Protein 4JPN (pdb70)

Solvent-accessible surface area: 40495 Å² total; per-residue (Å²): 198,72,76,41,22,89,32,92,69,69,13,12,116,38,76,16,40,12,93,68,57,39,12,76,50,70,14,103,4,48,80,72,25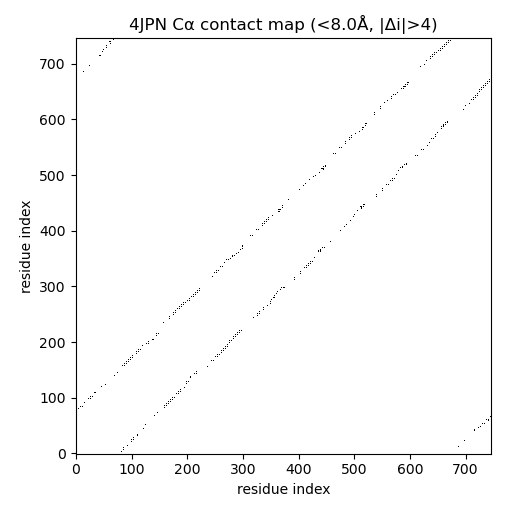,4,32,59,94,25,66,15,39,47,69,17,4,103,28,78,10,105,9,79,52,74,21,13,68,77,79,30,110,12,3,77,5,92,28,41,28,36,123,134,100,27,159,197,69,63,52,26,84,36,86,65,65,25,9,103,39,78,15,55,16,92,56,82,43,18,80,53,44,14,83,9,66,75,64,28,5,33,53,93,23,64,15,38,46,67,16,6,104,29,70,10,106,10,77,52,74,23,14,43,79,77,26,133,12,3,78,9,88,9,51,24,34,107,74,105,68,140,75,50,30,98,40,87,66,69,22,13,120,35,73,18,52,10,84,53,71,42,7,79,46,76,10,107,4,66,79,67,27,6,34,64,92,23,63,16,39,46,69,19,5,101,30,71,10,105,9,72,52,73,20,14,65,78,73,32,129,9,4,78,3,89,11,50,22,36,90,87,89,6,88,138,62,153,126,83,46,29,89,39,83,73,67,12,16,123,44,75,13,53,10,76,84,76,24,6,85,49,51,7,84,4,78,78,84,24,5,32,65,92,22,64,15,39,47,70,17,6,100,28,70,10,109,10,77,53,73,20,15,68,80,74,31,130,8,3,79,8,92,20,34,29,36,97,30,87,19,139,114,105,131,75,40,22,102,30,91,67,73,17,7,114,43,68,16,46,12,76,80,75,26,4,65,91,58,5,63,4,78,74,85,26,5,33,62,92,22,63,13,39,46,69,18,6,98,28,70,10,105,9,78,52,74,23,12,47,70,75,28,140,13,3,77,6,89,32,52,36,37,103,82,126,23,136,118,169,133,84,39,22,96,38,86,66,63,28,12,121,46,75,19,43,15,90,60,85,24,13,71,39,64,10,78,5,77,68,87,25,5,33,62,95,24,64,15,39,44,68,16,5,100,29,72,10,102,9,80,52,72,25,14,56,70,73,32,140,16,3,80,4,90,20,44,38,36,125,46,137,185,72,61,47,30,100,38,83,80,70,10,12,115,38,72,15,60,11,87,51,72,43,18,71,38,88,11,90,4,68,56,87,28,5,34,58,95,22,65,15,38,45,68,17,6,98,31,70,10,108,9,79,53,72,24,14,63,72,78,26,143,9,3,77,5,82,35,46,22,32,123,141,102,32,159,133,79,37,26,97,32,86,62,67,10,6,110,42,68,13,62,10,82,64,71,36,5,84,44,75,8,86,5,52,79,69,28,5,33,57,94,23,65,15,40,45,69,17,7,102,29,67,7,105,10,70,52,74,23,14,54,70,76,29,142,8,4,80,7,83,14,51,27,34,102,61,121,24,164,140,79,45,19,102,36,73,42,67,30,11,96,41,69,15,73,12,81,52,69,25,4,86,57,46,10,87,5,76,68,67,24,4,33,63,92,23,64,15,38,45,71,22,9,103,30,58,8,101,10,71,51,76,20,13,53,77,78,31,131,10,4,78,6,87,23,52,27,39,102,79,96,19,132,164,129,82,38,28,99,33,76,70,80,7,10,115,40,70,17,50,12,91,52,68,23,12,81,54,64,13,85,3,74,73,71,27,4,34,60,92,24,65,15,38,46,68,22,10,101,29,72,11,107,9,76,47,74,23,14,50,70,77,31,138,14,4,63,4,92,15,47,29,37,114,119,138

Organism: Enterobacteria phage phiX174 (Isolate Sanger) (NCBI:txid1217068)

InterPro domains:
  IPR006777 Minor spike protein [PF04687] (18-327)
  IPR006777 Minor spike protein [PIRSF004160] (1-328)

Radius of gyration: 36.08 Å; Cα contacts (8 Å, |Δi|>4): 624; chains: 10; bounding box: 52×105×106 Å

B-factor: mean 37.09, std 16.99, range [12.93, 108.66]

Foldseek 3Di:
DDPVVVVVVVVVVVVVVVVVVVVVVVVVVVVVVVVVVVVVVVVVVCVVCVVVVVCVVVVVVVVVVVVVVVVVPPD/DCVVVVVVVVVVVVVVVVVVVVVVVVVVVVVVVVVVVVVVVVVVVCVVCVVVVVCVVVVVVVVVVVVVVVVVVD/DVVVVVVVVVVVVVVVVVVVVVVVVVVVVVVVVVVVVVVVVVVVCVVCVVVVVCVVVVVVVVVVVVVVVVVVVVVVD/DVVVVVVVVVVVVVVVVVVVVVVVVVVVVVVVVVVVVVVVVVVVCVVCVVVVVCVVVVVVVVVVVVVVVVVVVVVD/DVVVVVVVVVVVVVVVVVVVVVVVVVVVVVVVVVVVVVVVVVVVCVVCVVVVVCVVVVVVVVVVVVVVVVVPDDDD/DVVVVVVVVVVVVVVVVVVVVVVVVVVVVVVVVVVVVVVVVVVVCVVCVVVVVCVVVVVVVVVVVVVVVVVD/DCVVVVVVVVVVVVVVVVVVVVVVVVVVVVVVVVVVVVVVVVVVVCVVCVVVVVCVVVVVVVVVVVVVVCVVPPD/DVVVVVVVVVVVVVVVVVVVVVVVVVVVVVVVVVVVVVVVVVVVCVVCVVVVVCVVVVVVVVVVVVVVVVVVVD/DVVVVVVVVVVVVVVVVVVVVVVVVVVVVVVVVVVVVVVVVVVVCVVCVVVVVCVVVVVVVVVVVVVVVVVVVVD/DVVVVVVVVVVVVVVVVVVVVVVVVVVVVVVVVVVVVVVVVVVVCVVCVVVVVCVVVVVVVVVVVVVVVVVD

GO terms:
  GO:0039638 lipopolysaccharide-mediated virion attachment to host cell (P, IMP)
  GO:0042802 identical protein binding (F, IPI)

Structure (mmCIF, N/CA/C/O backbone):
data_4JPN
#
_entry.id   4JPN
#
_cell.length_a   83.372
_cell.length_b   193.904
_cell.length_c   67.379
_cell.angle_alpha   90.00
_cell.angle_beta   90.00
_cell.angle_gamma   90.00
#
_symmetry.space_group_name_H-M   'P 21 21 2'
#
loop_
_entity.id
_entity.type
_entity.pdbx_description
1 polymer 'Minor spike protein H'
2 water water
#
loop_
_atom_site.group_PDB
_atom_site.id
_atom_site.type_symbol
_atom_site.label_atom_id
_atom_site.label_alt_id
_atom_site.label_comp_id
_atom_site.label_asym_id
_atom_site.label_entity_id
_atom_site.label_seq_id
_atom_site.pdbx_PDB_ins_code
_atom_site.Cartn_x
_atom_site.Cartn_y
_atom_site.Cartn_z
_atom_site.occupancy
_atom_site.B_iso_or_equiv
_atom_site.auth_seq_id
_atom_site.auth_comp_id
_atom_site.auth_asym_id
_atom_site.auth_atom_id
_atom_site.pdbx_PDB_model_num
ATOM 1 N N . VAL A 1 2 ? -45.503 -17.149 31.753 1.00 48.03 144 VAL A N 1
ATOM 2 C CA . VAL A 1 2 ? -45.320 -17.616 33.128 1.00 52.89 144 VAL A CA 1
ATOM 3 C C . VAL A 1 2 ? -43.864 -17.982 33.405 1.00 49.88 144 VAL A C 1
ATOM 4 O O . VAL A 1 2 ? -43.526 -18.465 34.492 1.00 47.52 144 VAL A O 1
ATOM 8 N N . ASP A 1 3 ? -43.013 -17.766 32.405 1.00 43.11 145 ASP A N 1
ATOM 9 C CA . ASP A 1 3 ? -41.581 -17.970 32.557 1.00 53.13 145 ASP A CA 1
ATOM 10 C C . ASP A 1 3 ? -40.960 -16.603 32.815 1.00 50.37 145 ASP A C 1
ATOM 11 O O . ASP A 1 3 ? -40.840 -15.791 31.899 1.00 41.02 145 ASP A O 1
ATOM 16 N N . ALA A 1 4 ? -40.586 -16.358 34.070 1.00 52.16 146 ALA A N 1
ATOM 17 C CA . ALA A 1 4 ? -40.007 -15.081 34.482 1.00 47.56 146 ALA A CA 1
ATOM 18 C C . ALA A 1 4 ? -38.758 -14.758 33.678 1.00 42.02 146 ALA A C 1
ATOM 19 O O . ALA A 1 4 ? -38.595 -13.629 33.185 1.00 37.83 146 ALA A O 1
ATOM 21 N N . GLY A 1 5 ? -37.885 -15.758 33.549 1.00 42.62 147 GLY A N 1
ATOM 22 C CA . GLY A 1 5 ? -36.667 -15.630 32.767 1.00 42.79 147 GLY A CA 1
ATOM 23 C C . GLY A 1 5 ? -36.960 -15.178 31.347 1.00 45.04 147 GLY A C 1
ATOM 24 O O . GLY A 1 5 ? -36.308 -14.262 30.822 1.00 45.94 147 GLY A O 1
ATOM 25 N N . PHE A 1 6 ? -37.960 -15.800 30.727 1.00 35.41 148 PHE A N 1
ATOM 26 C CA . PHE A 1 6 ? -38.320 -15.442 29.358 1.00 40.99 148 PHE A CA 1
ATOM 27 C C . PHE A 1 6 ? -38.946 -14.052 29.229 1.00 35.87 148 PHE A C 1
ATOM 28 O O . PHE A 1 6 ? -38.642 -13.334 28.280 1.00 33.56 148 PHE A O 1
ATOM 36 N N . GLU A 1 7 ? -39.840 -13.686 30.149 1.00 34.78 149 GLU A N 1
ATOM 37 C CA . GLU A 1 7 ? -40.395 -12.328 30.137 1.00 33.69 149 GLU A CA 1
ATOM 38 C C . GLU A 1 7 ? -39.280 -11.289 30.265 1.00 32.63 149 GLU A C 1
ATOM 39 O O . GLU A 1 7 ? -39.306 -10.249 29.601 1.00 31.87 149 GLU A O 1
ATOM 45 N N . ASN A 1 8 ? -38.300 -11.587 31.113 1.00 38.60 150 ASN A N 1
ATOM 46 C CA . ASN A 1 8 ? -37.138 -10.719 31.273 1.00 32.53 150 ASN A CA 1
ATOM 47 C C . ASN A 1 8 ? -36.357 -10.583 29.967 1.00 33.11 150 ASN A C 1
ATOM 48 O O . ASN A 1 8 ? -36.064 -9.463 29.522 1.00 36.81 150 ASN A O 1
ATOM 53 N N . GLN A 1 9 ? -36.048 -11.719 29.339 1.00 35.87 151 GLN A N 1
ATOM 54 C CA . GLN A 1 9 ? -35.340 -11.704 28.052 1.00 39.14 151 GLN A CA 1
ATOM 55 C C . GLN A 1 9 ? -36.116 -10.950 26.973 1.00 34.17 151 GLN A C 1
ATOM 56 O O . GLN A 1 9 ? -35.534 -10.264 26.124 1.00 28.42 151 GLN A O 1
ATOM 62 N N . LYS A 1 10 ? -37.437 -11.062 27.018 1.00 32.29 152 LYS A N 1
ATOM 63 C CA . LYS A 1 10 ? -38.287 -10.409 26.028 1.00 33.13 152 LYS A CA 1
ATOM 64 C C . LYS A 1 10 ? -38.238 -8.897 26.244 1.00 31.32 152 LYS A C 1
ATOM 65 O O . LYS A 1 10 ? -38.126 -8.127 25.292 1.00 27.89 152 LYS A O 1
ATOM 71 N N . GLU A 1 11 ? -38.311 -8.479 27.504 1.00 29.23 153 GLU A N 1
ATOM 72 C CA . GLU A 1 11 ? -38.193 -7.061 27.848 1.00 30.52 153 GLU A CA 1
ATOM 73 C C . GLU A 1 11 ? -36.864 -6.453 27.386 1.00 30.62 153 GLU A C 1
ATOM 74 O O . GLU A 1 11 ? -36.849 -5.403 26.731 1.00 34.15 153 GLU A O 1
ATOM 80 N N . LEU A 1 12 ? -35.751 -7.093 27.749 1.00 27.70 154 LEU A N 1
ATOM 81 C CA . LEU A 1 12 ? -34.437 -6.624 27.295 1.00 27.98 154 LEU A CA 1
ATOM 82 C C . LEU A 1 12 ? -34.352 -6.540 25.762 1.00 29.68 154 LEU A C 1
ATOM 83 O O . LEU A 1 12 ? -33.851 -5.540 25.187 1.00 27.85 154 LEU A O 1
ATOM 88 N N . THR A 1 13 ? -34.852 -7.586 25.101 1.00 26.85 155 THR A N 1
ATOM 89 C CA . THR A 1 13 ? -34.866 -7.623 23.637 1.00 29.88 155 THR A CA 1
ATOM 90 C C . THR A 1 13 ? -35.628 -6.432 23.069 1.00 25.86 155 THR A C 1
ATOM 91 O O . THR A 1 13 ? -35.139 -5.755 22.158 1.00 28.15 155 THR A O 1
ATOM 95 N N . LYS A 1 14 ? -36.810 -6.170 23.623 1.00 27.63 156 LYS A N 1
ATOM 96 C CA . LYS A 1 14 ? -37.613 -5.029 23.184 1.00 31.37 156 LYS A CA 1
ATOM 97 C C . LYS A 1 14 ? -36.886 -3.710 23.402 1.00 25.21 156 LYS A C 1
ATOM 98 O O . LYS A 1 14 ? -36.957 -2.817 22.564 1.00 24.01 156 LYS A O 1
ATOM 104 N N . MET A 1 15 ? -36.188 -3.583 24.529 1.00 25.04 157 MET A N 1
ATOM 105 C CA . MET A 1 15 ? -35.406 -2.374 24.765 1.00 29.87 157 MET A CA 1
ATOM 106 C C . MET A 1 15 ? -34.408 -2.139 23.633 1.00 24.91 157 MET A C 1
ATOM 107 O O . MET A 1 15 ? -34.307 -1.022 23.077 1.00 26.77 157 MET A O 1
ATOM 112 N N . GLN A 1 16 ? -33.668 -3.189 23.287 1.00 23.17 158 GLN A N 1
ATOM 113 C CA . GLN A 1 16 ? -32.636 -3.036 22.258 1.00 28.69 158 GLN A CA 1
ATOM 114 C C . GLN A 1 16 ? -33.256 -2.720 20.903 1.00 23.55 158 GLN A C 1
ATOM 115 O O . GLN A 1 16 ? -32.797 -1.816 20.194 1.00 21.41 158 GLN A O 1
ATOM 121 N N . LEU A 1 17 ? -34.313 -3.449 20.550 1.00 22.54 159 LEU A N 1
ATOM 122 C CA . LEU A 1 17 ? -34.989 -3.246 19.260 1.00 21.37 159 LEU A CA 1
ATOM 123 C C . LEU A 1 17 ? -35.619 -1.848 19.122 1.00 25.05 159 LEU A C 1
ATOM 124 O O . LEU A 1 17 ? -35.578 -1.231 18.045 1.00 21.20 159 LEU A O 1
ATOM 129 N N . ASP A 1 18 ? -36.218 -1.358 20.208 1.00 22.17 160 ASP A N 1
ATOM 130 C CA . ASP A 1 18 ? -36.789 -0.008 20.205 1.00 22.71 160 ASP A CA 1
ATOM 131 C C . ASP A 1 18 ? -35.681 1.015 20.026 1.00 21.37 160 ASP A C 1
ATOM 132 O O . ASP A 1 18 ? -35.849 2.003 19.319 1.00 20.93 160 ASP A O 1
ATOM 137 N N . ASN A 1 19 ? -34.554 0.791 20.696 1.00 21.37 161 ASN A N 1
ATOM 138 C CA . ASN A 1 19 ? -33.444 1.725 20.579 1.00 21.53 161 ASN A CA 1
ATOM 139 C C . ASN A 1 19 ? -32.947 1.776 19.140 1.00 20.80 161 ASN A C 1
ATOM 140 O O . ASN A 1 19 ? -32.740 2.857 18.576 1.00 21.19 161 ASN A O 1
ATOM 145 N N . GLN A 1 20 ? -32.762 0.603 18.538 1.00 19.62 162 GLN A N 1
ATOM 146 C CA . GLN A 1 20 ? -32.306 0.527 17.149 1.00 25.54 162 GLN A CA 1
ATOM 147 C C . GLN A 1 20 ? -33.285 1.232 16.214 1.00 24.78 162 GLN A C 1
ATOM 148 O O . GLN A 1 20 ? -32.879 1.949 15.288 1.00 19.97 162 GLN A O 1
ATOM 154 N N . LYS A 1 21 ? -34.582 1.037 16.452 1.00 20.29 163 LYS A N 1
ATOM 155 C CA . LYS A 1 21 ? -35.586 1.707 15.622 1.00 18.90 163 LYS A CA 1
ATOM 156 C C . LYS A 1 21 ? -35.508 3.232 15.776 1.00 20.17 163 LYS A C 1
ATOM 157 O O . LYS A 1 21 ? -35.558 3.967 14.787 1.00 25.52 163 LYS A O 1
ATOM 163 N N . GLU A 1 22 ? -35.396 3.698 17.021 1.00 22.07 164 GLU A N 1
ATOM 164 C CA . GLU A 1 22 ? -35.314 5.134 17.316 1.00 22.26 164 GLU A CA 1
ATOM 165 C C . GLU A 1 22 ? -34.097 5.777 16.657 1.00 21.38 164 GLU A C 1
ATOM 166 O O . GLU A 1 22 ? -34.183 6.886 16.092 1.00 20.68 164 GLU A O 1
ATOM 172 N N . ILE A 1 23 ? -32.961 5.079 16.722 1.00 18.74 165 ILE A N 1
ATOM 173 C CA . ILE A 1 23 ? -31.752 5.543 16.043 1.00 23.06 165 ILE A CA 1
ATOM 174 C C . ILE A 1 23 ? -31.982 5.619 14.529 1.00 23.52 165 ILE A C 1
ATOM 175 O O . ILE A 1 23 ? -31.590 6.604 13.875 1.00 19.52 165 ILE A O 1
ATOM 180 N N . ALA A 1 24 ? -32.642 4.600 13.972 1.00 19.57 166 ALA A N 1
ATOM 181 C CA . ALA A 1 24 ? -32.930 4.588 12.543 1.00 18.12 166 ALA A CA 1
ATOM 182 C C . ALA A 1 24 ? -33.795 5.785 12.139 1.00 24.59 166 ALA A C 1
ATOM 183 O O . ALA A 1 24 ? -33.531 6.452 11.124 1.00 21.42 166 ALA A O 1
ATOM 185 N N . GLU A 1 25 ? -34.839 6.039 12.926 1.00 16.92 167 GLU A N 1
ATOM 186 C CA . GLU A 1 25 ? -35.734 7.173 12.687 1.00 20.44 167 GLU A CA 1
ATOM 187 C C . GLU A 1 25 ? -34.968 8.490 12.715 1.00 20.06 167 GLU A C 1
ATOM 188 O O . GLU A 1 25 ? -35.179 9.356 11.865 1.00 17.96 167 GLU A O 1
ATOM 194 N N . MET A 1 26 ? -34.082 8.654 13.695 1.00 17.37 168 MET A N 1
ATOM 195 C CA . MET A 1 26 ? -33.334 9.910 13.790 1.00 20.65 168 MET A CA 1
ATOM 196 C C . MET A 1 26 ? -32.378 10.098 12.615 1.00 17.44 168 MET A C 1
ATOM 197 O O . MET A 1 26 ? -32.221 11.225 12.086 1.00 20.36 168 MET A O 1
ATOM 202 N N . GLN A 1 27 ? -31.741 9.005 12.196 1.00 20.24 169 GLN A N 1
ATOM 203 C CA . GLN A 1 27 ? -30.888 9.044 11.007 1.00 22.68 169 GLN A CA 1
ATOM 204 C C . GLN A 1 27 ? -31.666 9.411 9.733 1.00 21.00 169 GLN A C 1
ATOM 205 O O . GLN A 1 27 ? -31.204 10.219 8.919 1.00 16.06 169 GLN A O 1
ATOM 211 N N . ASN A 1 28 ? -32.829 8.794 9.543 1.00 17.94 170 ASN A N 1
ATOM 212 C CA . ASN A 1 28 ? -33.660 9.094 8.385 1.00 15.48 170 ASN A CA 1
ATOM 213 C C . ASN A 1 28 ? -34.106 10.548 8.388 1.00 15.86 170 ASN A C 1
ATOM 214 O O . ASN A 1 28 ? -34.120 11.210 7.340 1.00 19.16 170 ASN A O 1
ATOM 219 N N . GLU A 1 29 ? -34.471 11.054 9.567 1.00 18.39 171 GLU A N 1
ATOM 220 C CA . GLU A 1 29 ? -34.904 12.452 9.660 1.00 19.28 171 GLU A CA 1
ATOM 221 C C . GLU A 1 29 ? -33.755 13.403 9.323 1.00 17.97 171 GLU A C 1
ATOM 222 O O . GLU A 1 29 ? -33.944 14.427 8.667 1.00 15.44 171 GLU A O 1
ATOM 228 N N . THR A 1 30 ? -32.563 13.062 9.800 1.00 18.75 172 THR A N 1
ATOM 229 C CA . THR A 1 30 ? -31.370 13.840 9.511 1.00 17.29 172 THR A CA 1
ATOM 230 C C . THR A 1 30 ? -31.095 13.859 8.008 1.00 15.50 172 THR A C 1
ATOM 231 O O . THR A 1 30 ? -30.868 14.924 7.416 1.00 19.86 172 THR A O 1
ATOM 235 N N . GLN A 1 31 ? -31.125 12.683 7.379 1.00 15.59 173 GLN A N 1
ATOM 236 C CA . GLN A 1 31 ? -30.927 12.604 5.930 1.00 16.34 173 GLN A CA 1
ATOM 237 C C . GLN A 1 31 ? -31.951 13.440 5.143 1.00 19.51 173 GLN A C 1
ATOM 238 O O . GLN A 1 31 ? -31.605 14.105 4.147 1.00 17.27 173 GLN A O 1
ATOM 244 N N . LYS A 1 32 ? -33.212 13.395 5.572 1.00 19.20 174 LYS A N 1
ATOM 245 C CA . LYS A 1 32 ? -34.247 14.189 4.911 1.00 22.69 174 LYS A CA 1
ATOM 246 C C . LYS A 1 32 ? -34.001 15.691 5.089 1.00 18.38 174 LYS A C 1
ATOM 247 O O . LYS A 1 32 ? -34.172 16.467 4.147 1.00 20.09 174 LYS A O 1
ATOM 253 N N . GLU A 1 33 ? -33.605 16.101 6.295 1.00 15.81 175 GLU A N 1
ATOM 254 C CA . GLU A 1 33 ? -33.318 17.521 6.532 1.00 21.04 175 GLU A CA 1
ATOM 255 C C . GLU A 1 33 ? -32.143 18.002 5.681 1.00 19.04 175 GLU A C 1
ATOM 256 O O . GLU A 1 33 ? -32.148 19.123 5.157 1.00 21.82 175 GLU A O 1
ATOM 262 N N . ILE A 1 34 ? -31.126 17.159 5.554 1.00 16.36 176 ILE A N 1
ATOM 263 C CA . ILE A 1 34 ? -29.965 17.541 4.758 1.00 14.28 176 ILE A CA 1
ATOM 264 C C . ILE A 1 34 ? -30.378 17.639 3.292 1.00 15.63 176 ILE A C 1
ATOM 265 O O . ILE A 1 34 ? -29.949 18.552 2.572 1.00 14.54 176 ILE A O 1
ATOM 270 N N . ALA A 1 35 ? -31.254 16.740 2.854 1.00 14.84 177 ALA A N 1
ATOM 271 C CA . ALA A 1 35 ? -31.741 16.830 1.485 1.00 14.51 177 ALA A CA 1
ATOM 272 C C . ALA A 1 35 ? -32.524 18.141 1.294 1.00 19.31 177 ALA A C 1
ATOM 273 O O . ALA A 1 35 ? -32.506 18.736 0.204 1.00 19.18 177 ALA A O 1
ATOM 275 N N . GLY A 1 36 ? -33.207 18.585 2.347 1.00 18.73 178 GLY A N 1
ATOM 276 C CA . GLY A 1 36 ? -33.934 19.848 2.286 1.00 16.17 178 GLY A CA 1
ATOM 277 C C . GLY A 1 36 ? -32.988 21.033 2.151 1.00 20.56 178 GLY A C 1
ATOM 278 O O . GLY A 1 36 ? -33.231 21.965 1.375 1.00 18.87 178 GLY A O 1
ATOM 279 N N . ILE A 1 37 ? -31.900 21.003 2.913 1.00 18.93 179 ILE A N 1
ATOM 280 C CA . ILE A 1 37 ? -30.866 22.038 2.811 1.00 18.37 179 ILE A CA 1
ATOM 281 C C . ILE A 1 37 ? -30.244 22.103 1.407 1.00 14.36 179 ILE A C 1
ATOM 282 O O . ILE A 1 37 ? -30.047 23.190 0.830 1.00 17.39 179 ILE A O 1
ATOM 287 N N . GLN A 1 38 ? -29.945 20.931 0.860 1.00 13.58 180 GLN A N 1
ATOM 288 C CA . GLN A 1 38 ? -29.321 20.824 -0.450 1.00 17.17 180 GLN A CA 1
ATOM 289 C C . GLN A 1 38 ? -30.272 21.364 -1.508 1.00 17.80 180 GLN A C 1
ATOM 290 O O . GLN A 1 38 ? -29.871 22.121 -2.401 1.00 16.58 180 GLN A O 1
ATOM 296 N N . SER A 1 39 ? -31.545 20.999 -1.389 1.00 16.83 181 SER A N 1
ATOM 297 C CA . SER A 1 39 ? -32.551 21.489 -2.317 1.00 18.18 181 SER A CA 1
ATOM 298 C C . SER A 1 39 ? -32.683 23.013 -2.265 1.00 17.27 181 SER A C 1
ATOM 299 O O . SER A 1 39 ? -32.598 23.690 -3.305 1.00 17.80 181 SER A O 1
ATOM 302 N N . ALA A 1 40 ? -32.887 23.553 -1.061 1.00 17.78 182 ALA A N 1
ATOM 303 C CA . ALA A 1 40 ? -33.032 25.002 -0.901 1.00 18.57 182 ALA A CA 1
ATOM 304 C C . ALA A 1 40 ? -31.842 25.750 -1.509 1.00 19.59 182 ALA A C 1
ATOM 305 O O . ALA A 1 40 ? -32.000 26.761 -2.216 1.00 19.45 182 ALA A O 1
ATOM 307 N N . THR A 1 41 ? -30.644 25.241 -1.236 1.00 19.22 183 THR A N 1
ATOM 308 C CA . THR A 1 41 ? -29.431 25.881 -1.719 1.00 14.18 183 THR A CA 1
ATOM 309 C C . THR A 1 41 ? -29.365 25.839 -3.256 1.00 18.69 183 THR A C 1
ATOM 310 O O . THR A 1 41 ? -29.051 26.842 -3.903 1.00 15.78 183 THR A O 1
ATOM 314 N N . SER A 1 42 ? -29.645 24.676 -3.835 1.00 17.02 184 SER A N 1
ATOM 315 C CA . SER A 1 42 ? -29.611 24.521 -5.297 1.00 24.08 184 SER A CA 1
ATOM 316 C C . SER A 1 42 ? -30.629 25.437 -6.008 1.00 21.61 184 SER A C 1
ATOM 317 O O . SER A 1 42 ? -30.314 26.067 -7.032 1.00 19.28 184 SER A O 1
ATOM 320 N N . ARG A 1 43 ? -31.840 25.522 -5.457 1.00 17.76 185 ARG A N 1
ATOM 321 C CA . ARG A 1 43 ? -32.859 26.415 -6.011 1.00 18.02 185 ARG A CA 1
ATOM 322 C C . ARG A 1 43 ? -32.410 27.879 -5.927 1.00 18.35 185 ARG A C 1
ATOM 323 O O . ARG A 1 43 ? -32.517 28.639 -6.914 1.00 18.95 185 ARG A O 1
ATOM 331 N N . GLN A 1 44 ? -31.910 28.295 -4.762 1.00 16.90 186 GLN A N 1
ATOM 332 C CA . GLN A 1 44 ? -31.526 29.706 -4.641 1.00 19.47 186 GLN A CA 1
ATOM 333 C C . GLN A 1 44 ? -30.330 30.036 -5.541 1.00 25.62 186 GLN A C 1
ATOM 334 O O . GLN A 1 44 ? -30.267 31.125 -6.155 1.00 17.45 186 GLN A O 1
ATOM 340 N N . ASN A 1 45 ? -29.393 29.094 -5.638 1.00 17.42 187 ASN A N 1
ATOM 341 C CA . ASN A 1 45 ? -28.267 29.251 -6.547 1.00 21.38 187 ASN A CA 1
ATOM 342 C C . ASN A 1 45 ? -28.782 29.470 -7.964 1.00 23.16 187 ASN A C 1
ATOM 343 O O . ASN A 1 45 ? -28.324 30.379 -8.674 1.00 16.16 187 ASN A O 1
ATOM 348 N N . THR A 1 46 ? -29.734 28.639 -8.378 1.00 16.39 188 THR A N 1
ATOM 349 C CA . THR A 1 46 ? -30.246 28.717 -9.744 1.00 20.00 188 THR A CA 1
ATOM 350 C C . THR A 1 46 ? -30.888 30.082 -10.017 1.00 19.28 188 THR A C 1
ATOM 351 O O . THR A 1 46 ? -30.637 30.717 -11.061 1.00 21.16 188 THR A O 1
ATOM 355 N N . LYS A 1 47 ? -31.709 30.535 -9.073 1.00 14.57 189 LYS A N 1
ATOM 356 C CA . LYS A 1 47 ? -32.338 31.857 -9.193 1.00 25.34 189 LYS A CA 1
ATOM 357 C C . LYS A 1 47 ? -31.307 32.985 -9.335 1.00 21.01 189 LYS A C 1
ATOM 358 O O . LYS A 1 47 ? -31.456 33.902 -10.185 1.00 19.94 189 LYS A O 1
ATOM 364 N N . ASP A 1 48 ? -30.267 32.917 -8.500 1.00 22.87 190 ASP A N 1
ATOM 365 C CA . ASP A 1 48 ? -29.187 33.896 -8.547 1.00 19.69 190 ASP A CA 1
ATOM 366 C C . ASP A 1 48 ? -28.506 33.877 -9.911 1.00 15.22 190 ASP A C 1
ATOM 367 O O . ASP A 1 48 ? -28.189 34.936 -10.458 1.00 21.29 190 ASP A O 1
ATOM 372 N N . GLN A 1 49 ? -28.264 32.678 -10.449 1.00 15.65 191 GLN A N 1
ATOM 373 C CA . GLN A 1 49 ? -27.583 32.531 -11.738 1.00 18.02 191 GLN A CA 1
ATOM 374 C C . GLN A 1 49 ? -28.401 33.047 -12.930 1.00 21.66 191 GLN A C 1
ATOM 375 O O . GLN A 1 49 ? -27.857 33.700 -13.815 1.00 21.51 191 GLN A O 1
ATOM 381 N N . VAL A 1 50 ? -29.696 32.748 -12.969 1.00 14.73 192 VAL A N 1
ATOM 382 C CA . VAL A 1 50 ? -30.507 33.158 -14.113 1.00 19.89 192 VAL A CA 1
ATOM 383 C C . VAL A 1 50 ? -31.027 34.597 -14.009 1.00 23.78 192 VAL A C 1
ATOM 384 O O . VAL A 1 50 ? -31.635 35.111 -14.963 1.00 19.61 192 VAL A O 1
ATOM 388 N N . TYR A 1 51 ? -30.797 35.248 -12.866 1.00 18.83 193 TYR A N 1
ATOM 389 C CA . TYR A 1 51 ? -31.261 36.635 -12.701 1.00 24.43 193 TYR A CA 1
ATOM 390 C C . TYR A 1 51 ? -30.948 37.592 -13.881 1.00 18.59 193 TYR A C 1
ATOM 391 O O . TYR A 1 51 ? -31.863 38.191 -14.459 1.00 21.44 193 TYR A O 1
ATOM 400 N N . ALA A 1 52 ? -29.670 37.727 -14.234 1.00 18.98 194 ALA A N 1
ATOM 401 C CA . ALA A 1 52 ? -29.244 38.663 -15.284 1.00 22.74 194 ALA A CA 1
ATOM 402 C C . ALA A 1 52 ? -29.898 38.351 -16.635 1.00 24.56 194 ALA A C 1
ATOM 403 O O . ALA A 1 52 ? -30.465 39.233 -17.281 1.00 25.65 194 ALA A O 1
ATOM 405 N N . GLN A 1 53 ? -29.768 37.094 -17.059 1.00 17.26 195 GLN A N 1
ATOM 406 C CA . GLN A 1 53 ? -30.479 36.516 -18.202 1.00 22.77 195 GLN A CA 1
ATOM 407 C C . GLN A 1 53 ? -31.898 37.039 -18.307 1.00 21.63 195 GLN A C 1
ATOM 408 O O . GLN A 1 53 ? -32.338 37.637 -19.330 1.00 22.29 195 GLN A O 1
ATOM 414 N N . ASN A 1 54 ? -32.635 36.761 -17.228 1.00 14.94 196 ASN A N 1
ATOM 415 C CA . ASN A 1 54 ? -34.059 37.067 -17.200 1.00 20.68 196 ASN A CA 1
ATOM 416 C C . ASN A 1 54 ? -34.297 38.571 -17.282 1.00 26.16 196 ASN A C 1
ATOM 417 O O . ASN A 1 54 ? -35.259 39.014 -17.923 1.00 20.12 196 ASN A O 1
ATOM 422 N N . GLU A 1 55 ? -33.418 39.353 -16.651 1.00 21.87 197 GLU A N 1
ATOM 423 C CA . GLU A 1 55 ? -33.564 40.814 -16.654 1.00 21.54 197 GLU A CA 1
ATOM 424 C C . GLU A 1 55 ? -33.232 41.437 -18.017 1.00 17.16 197 GLU A C 1
ATOM 425 O O . GLU A 1 55 ? -33.757 42.503 -18.355 1.00 20.52 197 GLU A O 1
ATOM 431 N N . MET A 1 56 ? -32.357 40.792 -18.789 1.00 21.39 198 MET A N 1
ATOM 432 C CA . MET A 1 56 ? -32.007 41.289 -20.124 1.00 28.55 198 MET A CA 1
ATOM 433 C C . MET A 1 56 ? -33.066 40.917 -21.154 1.00 25.21 198 MET A C 1
ATOM 434 O O . MET A 1 56 ? -33.137 41.528 -22.221 1.00 22.31 198 MET A O 1
ATOM 439 N N . LEU A 1 57 ? -33.863 39.898 -20.835 1.00 26.09 199 LEU A N 1
ATOM 440 C CA . LEU A 1 57 ? -34.864 39.376 -21.774 1.00 25.34 199 LEU A CA 1
ATOM 441 C C . LEU A 1 57 ? -35.714 40.427 -22.518 1.00 27.67 199 LEU A C 1
ATOM 442 O O . LEU A 1 57 ? -35.738 40.441 -23.756 1.00 28.72 199 LEU A O 1
ATOM 447 N N . ALA A 1 58 ? -36.404 41.300 -21.781 1.00 25.38 200 ALA A N 1
ATOM 448 C CA . ALA A 1 58 ? -37.293 42.291 -22.407 1.00 30.77 200 ALA A CA 1
ATOM 449 C C . ALA A 1 58 ? -36.548 43.272 -23.320 1.00 23.65 200 ALA A C 1
ATOM 450 O O . ALA A 1 58 ? -37.085 43.742 -24.349 1.00 23.73 200 ALA A O 1
ATOM 452 N N . TYR A 1 59 ? -35.310 43.585 -22.938 1.00 23.27 201 TYR A N 1
ATOM 453 C CA . TYR A 1 59 ? -34.467 44.477 -23.724 1.00 23.75 201 TYR A CA 1
ATOM 454 C C . TYR A 1 59 ? -34.018 43.785 -25.006 1.00 25.60 201 TYR A C 1
ATOM 455 O O . TYR A 1 59 ? -33.968 44.405 -26.065 1.00 23.59 201 TYR A O 1
ATOM 464 N N . GLN A 1 60 ? -33.688 42.498 -24.907 1.00 20.63 202 GLN A N 1
ATOM 465 C CA . GLN A 1 60 ? -33.254 41.743 -26.079 1.00 21.86 202 GLN A CA 1
ATOM 466 C C . GLN A 1 60 ? -34.411 41.560 -27.065 1.00 24.29 202 GLN A C 1
ATOM 467 O O . GLN A 1 60 ? -34.222 41.633 -28.290 1.00 23.85 202 GLN A O 1
ATOM 473 N N . GLN A 1 61 ? -35.612 41.339 -26.533 1.00 21.80 203 GLN A N 1
ATOM 474 C CA . GLN A 1 61 ? -36.793 41.233 -27.384 1.00 25.90 203 GLN A CA 1
ATOM 475 C C . GLN A 1 61 ? -37.057 42.557 -28.086 1.00 29.50 203 GLN A C 1
ATOM 476 O O . GLN A 1 61 ? -37.285 42.581 -29.305 1.00 25.23 203 GLN A O 1
ATOM 482 N N . LYS A 1 62 ? -37.009 43.653 -27.326 1.00 29.43 204 LYS A N 1
ATOM 483 C CA . LYS A 1 62 ? -37.186 44.982 -27.908 1.00 26.13 204 LYS A CA 1
ATOM 484 C C . LYS A 1 62 ? -36.174 45.274 -29.019 1.00 31.02 204 LYS A C 1
ATOM 485 O O . LYS A 1 62 ? -36.537 45.781 -30.096 1.00 28.16 204 LYS A O 1
ATOM 491 N N . GLU A 1 63 ? -34.905 44.962 -28.766 1.00 22.23 205 GLU A N 1
ATOM 492 C CA . GLU A 1 63 ? -33.871 45.278 -29.746 1.00 22.68 205 GLU A CA 1
ATOM 493 C C . GLU A 1 63 ? -33.995 44.396 -30.994 1.00 24.73 205 GLU A C 1
ATOM 494 O O . GLU A 1 63 ? -33.741 44.849 -32.116 1.00 26.25 205 GLU A O 1
ATOM 500 N N . SER A 1 64 ? -34.383 43.136 -30.793 1.00 28.95 206 SER A N 1
ATOM 501 C CA . SER A 1 64 ? -34.639 42.236 -31.915 1.00 24.86 206 SER A CA 1
ATOM 502 C C . SER A 1 64 ? -35.787 42.784 -32.766 1.00 28.35 206 SER A C 1
ATOM 503 O O . SER A 1 64 ? -35.712 42.786 -34.003 1.00 27.55 206 SER A O 1
ATOM 506 N N . THR A 1 65 ? -36.839 43.258 -32.097 1.00 20.65 207 THR A N 1
ATOM 507 C CA . THR A 1 65 ? -37.992 43.852 -32.778 1.00 25.14 207 THR A CA 1
ATOM 508 C C . THR A 1 65 ? -37.560 45.069 -33.586 1.00 30.03 207 THR A C 1
ATOM 509 O O . THR A 1 65 ? -38.040 45.296 -34.700 1.00 27.63 207 THR A O 1
ATOM 513 N N . ALA A 1 66 ? -36.637 45.849 -33.031 1.00 28.72 208 ALA A N 1
ATOM 514 C CA . ALA A 1 66 ? -36.138 47.013 -33.748 1.00 28.90 208 ALA A CA 1
ATOM 515 C C . ALA A 1 66 ? -35.375 46.588 -35.008 1.00 30.05 208 ALA A C 1
ATOM 516 O O . ALA A 1 66 ? -35.578 47.149 -36.099 1.00 28.68 208 ALA A O 1
ATOM 518 N N . ARG A 1 67 ? -34.487 45.606 -34.847 1.00 28.77 209 ARG A N 1
ATOM 519 C CA . ARG A 1 67 ? -33.730 45.081 -35.977 1.00 29.63 209 ARG A CA 1
ATOM 520 C C . ARG A 1 67 ? -34.670 44.596 -37.073 1.00 26.73 209 ARG A C 1
ATOM 521 O O . ARG A 1 67 ? -34.438 44.856 -38.254 1.00 27.11 209 ARG A O 1
ATOM 529 N N . VAL A 1 68 ? -35.732 43.896 -36.680 1.00 24.92 210 VAL A N 1
ATOM 530 C CA . VAL A 1 68 ? -36.724 43.442 -37.652 1.00 29.44 210 VAL A CA 1
ATOM 531 C C . VAL A 1 68 ? -37.404 44.624 -38.334 1.00 32.52 210 VAL A C 1
ATOM 532 O O . VAL A 1 68 ? -37.618 44.608 -39.551 1.00 30.37 210 VAL A O 1
ATOM 536 N N . ALA A 1 69 ? -37.728 45.659 -37.560 1.00 26.99 211 ALA A N 1
ATOM 537 C CA . ALA A 1 69 ? -38.400 46.829 -38.118 1.00 25.12 211 ALA A CA 1
ATOM 538 C C . ALA A 1 69 ? -37.555 47.402 -39.242 1.00 25.77 211 ALA A C 1
ATOM 539 O O . ALA A 1 69 ? -38.062 47.724 -40.329 1.00 26.72 211 ALA A O 1
ATOM 541 N N . SER A 1 70 ? -36.258 47.530 -38.966 1.00 28.08 212 SER A N 1
ATOM 542 C CA . SER A 1 70 ? -35.329 48.129 -39.927 1.00 30.98 212 SER A CA 1
ATOM 543 C C . SER A 1 70 ? -35.117 47.224 -41.138 1.00 28.80 212 SER A C 1
ATOM 544 O O . SER A 1 70 ? -35.062 47.695 -42.278 1.00 29.68 212 SER A O 1
ATOM 547 N N . ILE A 1 71 ? -34.987 45.925 -40.888 1.00 28.16 213 ILE A N 1
ATOM 548 C CA . ILE A 1 71 ? -34.831 44.957 -41.972 1.00 32.27 213 ILE A CA 1
ATOM 549 C C . ILE A 1 71 ? -36.024 45.001 -42.932 1.00 33.57 213 ILE A C 1
ATOM 550 O O . ILE A 1 71 ? -35.853 45.111 -44.145 1.00 29.91 213 ILE A O 1
ATOM 555 N N . MET A 1 72 ? -37.234 44.933 -42.387 1.00 28.15 214 MET A N 1
ATOM 556 C CA . MET A 1 72 ? -38.429 44.940 -43.222 1.00 32.12 214 MET A CA 1
ATOM 557 C C . MET A 1 72 ? -38.585 46.270 -43.940 1.00 32.79 214 MET A C 1
ATOM 558 O O . MET A 1 72 ? -39.002 46.315 -45.102 1.00 33.35 214 MET A O 1
ATOM 563 N N . GLU A 1 73 ? -38.223 47.359 -43.272 1.00 33.29 215 GLU A N 1
ATOM 564 C CA . GLU A 1 73 ? -38.301 48.650 -43.946 1.00 30.31 215 GLU A CA 1
ATOM 565 C C . GLU A 1 73 ? -37.361 48.708 -45.151 1.00 34.47 215 GLU A C 1
ATOM 566 O O . GLU A 1 73 ? -37.708 49.274 -46.187 1.00 31.73 215 GLU A O 1
ATOM 572 N N . ASN A 1 74 ? -36.182 48.105 -45.022 1.00 34.61 216 ASN A N 1
ATOM 573 C CA . ASN A 1 74 ? -35.222 48.073 -46.127 1.00 42.27 216 ASN A CA 1
ATOM 574 C C . ASN A 1 74 ? -35.507 46.993 -47.176 1.00 40.70 216 ASN A C 1
ATOM 575 O O . ASN A 1 74 ? -34.748 46.846 -48.132 1.00 47.21 216 ASN A O 1
ATOM 580 N N . THR A 1 75 ? -36.585 46.232 -46.996 1.00 33.88 217 THR A N 1
ATOM 581 C CA . THR A 1 75 ? -36.963 45.210 -47.971 1.00 33.76 217 THR A CA 1
ATOM 582 C C . THR A 1 75 ? -38.137 45.691 -48.824 1.00 45.35 217 THR A C 1
ATOM 583 O O . THR A 1 75 ? -39.232 45.898 -48.306 1.00 44.65 217 THR A O 1
ATOM 587 N N . ASN A 1 76 ? -37.897 45.866 -50.125 1.00 49.55 218 ASN A N 1
ATOM 588 C CA . ASN A 1 76 ? -38.905 46.374 -51.074 1.00 61.84 218 ASN A CA 1
ATOM 589 C C . ASN A 1 76 ? -39.403 47.801 -50.820 1.00 59.16 218 ASN A C 1
ATOM 590 O O . ASN A 1 76 ? -38.835 48.548 -50.019 1.00 57.25 218 ASN A O 1
ATOM 595 N N . VAL B 1 2 ? -43.427 -28.991 25.900 1.00 54.33 144 VAL B N 1
ATOM 596 C CA . VAL B 1 2 ? -42.090 -29.566 26.038 1.00 57.27 144 VAL B CA 1
ATOM 597 C C . VAL B 1 2 ? -41.088 -28.828 25.135 1.00 53.51 144 VAL B C 1
ATOM 598 O O . VAL B 1 2 ? -39.891 -28.779 25.422 1.00 57.88 144 VAL B O 1
ATOM 602 N N . ASP B 1 3 ? -41.584 -28.233 24.055 1.00 48.59 145 ASP B N 1
ATOM 603 C CA . ASP B 1 3 ? -40.726 -27.467 23.156 1.00 60.58 145 ASP B CA 1
ATOM 604 C C . ASP B 1 3 ? -40.834 -25.976 23.461 1.00 60.06 145 ASP B C 1
ATOM 605 O O . ASP B 1 3 ? -40.629 -25.136 22.584 1.00 49.70 145 ASP B O 1
ATOM 610 N N . ALA B 1 4 ? -41.166 -25.662 24.711 1.00 59.52 146 ALA B N 1
ATOM 611 C CA . ALA B 1 4 ? -41.376 -24.281 25.138 1.00 55.04 146 ALA B CA 1
ATOM 612 C C . ALA B 1 4 ? -40.166 -23.398 24.856 1.00 50.36 146 ALA B C 1
ATOM 613 O O . ALA B 1 4 ? -40.317 -22.268 24.391 1.00 51.03 146 ALA B O 1
ATOM 615 N N . GLY B 1 5 ? -38.973 -23.919 25.142 1.00 45.95 147 GLY B N 1
ATOM 616 C CA . GLY B 1 5 ? -37.742 -23.181 24.930 1.00 52.03 147 GLY B CA 1
ATOM 617 C C . GLY B 1 5 ? -37.603 -22.803 23.470 1.00 58.79 147 GLY B C 1
ATOM 618 O O . GLY B 1 5 ? -37.173 -21.688 23.131 1.00 61.63 147 GLY B O 1
ATOM 619 N N . PHE B 1 6 ? -37.994 -23.731 22.599 1.00 51.38 148 PHE B N 1
ATOM 620 C CA . PHE B 1 6 ? -37.981 -23.470 21.170 1.00 48.95 148 PHE B CA 1
ATOM 621 C C . PHE B 1 6 ? -38.973 -22.387 20.762 1.00 56.45 148 PHE B C 1
ATOM 622 O O . PHE B 1 6 ? -38.614 -21.485 20.018 1.00 53.55 148 PHE B O 1
ATOM 630 N N . GLU B 1 7 ? -40.218 -22.482 21.225 1.00 54.85 149 GLU B N 1
ATOM 631 C CA . GLU B 1 7 ? -41.226 -21.494 20.838 1.00 49.12 149 GLU B CA 1
ATOM 632 C C . GLU B 1 7 ? -40.841 -20.103 21.348 1.00 44.32 149 GLU B C 1
ATOM 633 O O . GLU B 1 7 ? -41.141 -19.087 20.707 1.00 39.63 149 GLU B O 1
ATOM 639 N N . ASN B 1 8 ? -40.158 -20.074 22.491 1.00 41.60 150 ASN B N 1
ATOM 640 C CA . ASN B 1 8 ? -39.628 -18.836 23.059 1.00 44.20 150 ASN B CA 1
ATOM 641 C C . ASN B 1 8 ? -38.524 -18.225 22.203 1.00 46.61 150 ASN B C 1
ATOM 642 O O . ASN B 1 8 ? -38.554 -17.023 21.886 1.00 48.28 150 ASN B O 1
ATOM 647 N N . GLN B 1 9 ? -37.545 -19.055 21.839 1.00 48.97 151 GLN B N 1
ATOM 648 C CA . GLN B 1 9 ? -36.461 -18.604 20.973 1.00 51.28 151 GLN B CA 1
ATOM 649 C C . GLN B 1 9 ? -37.032 -18.130 19.640 1.00 46.99 151 GLN B C 1
ATOM 650 O O . GLN B 1 9 ? -36.551 -17.160 19.048 1.00 42.38 151 GLN B O 1
ATOM 656 N N . LYS B 1 10 ? -38.073 -18.817 19.182 1.00 46.36 152 LYS B N 1
ATOM 657 C CA . LYS B 1 10 ? -38.746 -18.458 17.944 1.00 46.91 152 LYS B CA 1
ATOM 658 C C . LYS B 1 10 ? -39.380 -17.077 18.069 1.00 41.11 152 LYS B C 1
ATOM 659 O O . LYS B 1 10 ? -39.250 -16.253 17.165 1.00 36.34 152 LYS B O 1
ATOM 665 N N . GLU B 1 11 ? -40.057 -16.824 19.191 1.00 35.38 153 GLU B N 1
ATOM 666 C CA . GLU B 1 11 ? -40.652 -15.509 19.422 1.00 35.25 153 GLU B CA 1
ATOM 667 C C . GLU B 1 11 ? -39.601 -14.393 19.423 1.00 35.53 153 GLU B C 1
ATOM 668 O O . GLU B 1 11 ? -39.788 -13.358 18.771 1.00 40.21 153 GLU B O 1
ATOM 674 N N . LEU B 1 12 ? -38.498 -14.598 20.142 1.00 34.93 154 LEU B N 1
ATOM 675 C CA . LEU B 1 12 ? -37.431 -13.588 20.169 1.00 36.27 154 LEU B CA 1
ATOM 676 C C . LEU B 1 12 ? -36.824 -13.326 18.781 1.00 37.01 154 LEU B C 1
ATOM 677 O O . LEU B 1 12 ? -36.665 -12.163 18.345 1.00 35.08 154 LEU B O 1
ATOM 682 N N . THR B 1 13 ? -36.493 -14.413 18.086 1.00 36.96 155 THR B N 1
ATOM 683 C CA . THR B 1 13 ? -35.943 -14.327 16.734 1.00 39.90 155 THR B CA 1
ATOM 684 C C . THR B 1 13 ? -36.887 -13.542 15.842 1.00 36.17 155 THR B C 1
ATOM 685 O O . THR B 1 13 ? -36.465 -12.681 15.064 1.00 31.46 155 THR B O 1
ATOM 689 N N . LYS B 1 14 ? -38.176 -13.841 15.966 1.00 38.83 156 LYS B N 1
ATOM 690 C CA . LYS B 1 14 ? -39.193 -13.183 15.155 1.00 41.09 156 LYS B CA 1
ATOM 691 C C . LYS B 1 14 ? -39.262 -11.686 15.453 1.00 37.78 156 LYS B C 1
ATOM 692 O O . LYS B 1 14 ? -39.354 -10.872 14.530 1.00 33.85 156 LYS B O 1
ATOM 698 N N . MET B 1 15 ? -39.205 -11.323 16.734 1.00 31.85 157 MET B N 1
ATOM 699 C CA . MET B 1 15 ? -39.173 -9.905 17.098 1.00 32.34 157 MET B CA 1
ATOM 700 C C . MET B 1 15 ? -38.003 -9.197 16.421 1.00 29.73 157 MET B C 1
ATOM 701 O O . MET B 1 15 ? -38.164 -8.107 15.845 1.00 29.47 157 MET B O 1
ATOM 706 N N . GLN B 1 16 ? -36.828 -9.823 16.480 1.00 32.77 158 GLN B N 1
ATOM 707 C CA . GLN B 1 16 ? -35.626 -9.227 15.880 1.00 33.80 158 GLN B CA 1
ATOM 708 C C . GLN B 1 16 ? -35.747 -9.089 14.360 1.00 33.80 158 GLN B C 1
ATOM 709 O O . GLN B 1 16 ? -35.430 -8.035 13.791 1.00 27.69 158 GLN B O 1
ATOM 715 N N . LEU B 1 17 ? -36.228 -10.143 13.705 1.00 33.49 159 LEU B N 1
ATOM 716 C CA . LEU B 1 17 ? -36.341 -10.135 12.250 1.00 35.26 159 LEU B CA 1
ATOM 717 C C . LEU B 1 17 ? -37.356 -9.103 11.772 1.00 32.77 159 LEU B C 1
ATOM 718 O O . LEU B 1 17 ? -37.097 -8.371 10.808 1.00 30.73 159 LEU B O 1
ATOM 723 N N . ASP B 1 18 ? -38.508 -9.047 12.442 1.00 32.82 160 ASP B N 1
ATOM 724 C CA . ASP B 1 18 ? -39.511 -8.023 12.147 1.00 26.56 160 ASP B CA 1
ATOM 725 C C . ASP B 1 18 ? -38.900 -6.633 12.286 1.00 28.88 160 ASP B C 1
ATOM 726 O O . ASP B 1 18 ? -39.119 -5.755 11.445 1.00 31.13 160 ASP B O 1
ATOM 731 N N . ASN B 1 19 ? -38.143 -6.429 13.362 1.00 28.63 161 ASN B N 1
ATOM 732 C CA . ASN B 1 19 ? -37.548 -5.113 13.597 1.00 26.25 161 ASN B CA 1
ATOM 733 C C . ASN B 1 19 ? -36.590 -4.730 12.473 1.00 25.11 161 ASN B C 1
ATOM 734 O O . ASN B 1 19 ? -36.589 -3.580 11.993 1.00 24.48 161 ASN B O 1
ATOM 739 N N . GLN B 1 20 ? -35.780 -5.697 12.044 1.00 31.36 162 GLN B N 1
ATOM 740 C CA . GLN B 1 20 ? -34.837 -5.460 10.950 1.00 36.71 162 GLN B CA 1
ATOM 741 C C . GLN B 1 20 ? -35.548 -5.122 9.648 1.00 33.94 162 GLN B C 1
ATOM 742 O O . GLN B 1 20 ? -35.152 -4.193 8.919 1.00 28.96 162 GLN B O 1
ATOM 748 N N . LYS B 1 21 ? -36.598 -5.879 9.347 1.00 28.07 163 LYS B N 1
ATOM 749 C CA . LYS B 1 21 ? -37.344 -5.619 8.123 1.00 30.44 163 LYS B CA 1
ATOM 750 C C . LYS B 1 21 ? -37.993 -4.232 8.151 1.00 24.30 163 LYS B C 1
ATOM 751 O O . LYS B 1 21 ? -37.978 -3.518 7.136 1.00 22.48 163 LYS B O 1
ATOM 757 N N . GLU B 1 22 ? -38.547 -3.849 9.309 1.00 23.27 164 GLU B N 1
ATOM 758 C CA . GLU B 1 22 ? -39.174 -2.528 9.460 1.00 25.12 164 GLU B CA 1
ATOM 759 C C . GLU B 1 22 ? -38.169 -1.383 9.301 1.00 27.93 164 GLU B C 1
ATOM 760 O O . GLU B 1 22 ? -38.468 -0.354 8.674 1.00 26.73 164 GLU B O 1
ATOM 766 N N . ILE B 1 23 ? -36.978 -1.560 9.872 1.00 27.74 165 ILE B N 1
ATOM 767 C CA . ILE B 1 23 ? -35.926 -0.559 9.727 1.00 22.15 165 ILE B CA 1
ATOM 768 C C . ILE B 1 23 ? -35.480 -0.403 8.268 1.00 28.02 165 ILE B C 1
ATOM 769 O O . ILE B 1 23 ? -35.317 0.725 7.769 1.00 23.07 165 ILE B O 1
ATOM 774 N N . ALA B 1 24 ? -35.312 -1.533 7.583 1.00 20.93 166 ALA B N 1
ATOM 775 C CA . ALA B 1 24 ? -34.994 -1.519 6.157 1.00 24.13 166 ALA B CA 1
ATOM 776 C C . ALA B 1 24 ? -36.084 -0.796 5.360 1.00 26.81 166 ALA B C 1
ATOM 777 O O . ALA B 1 24 ? -35.789 0.007 4.470 1.00 22.39 166 ALA B O 1
ATOM 779 N N . GLU B 1 25 ? -37.343 -1.098 5.673 1.00 26.01 167 GLU B N 1
ATOM 780 C CA . GLU B 1 25 ? -38.484 -0.466 5.010 1.00 24.02 167 GLU B CA 1
ATOM 781 C C . GLU B 1 25 ? -38.458 1.050 5.180 1.00 31.91 167 GLU B C 1
ATOM 782 O O . GLU B 1 25 ? -38.768 1.806 4.242 1.00 19.32 167 GLU B O 1
ATOM 788 N N . MET B 1 26 ? -38.105 1.493 6.384 1.00 20.29 168 MET B N 1
ATOM 789 C CA . MET B 1 26 ? -38.077 2.927 6.671 1.00 24.78 168 MET B CA 1
ATOM 790 C C . MET B 1 26 ? -36.944 3.625 5.941 1.00 23.23 168 MET B C 1
ATOM 791 O O . MET B 1 26 ? -37.116 4.736 5.412 1.00 20.17 168 MET B O 1
ATOM 796 N N . GLN B 1 27 ? -35.781 2.978 5.925 1.00 20.08 169 GLN B N 1
ATOM 797 C CA . GLN B 1 27 ? -34.645 3.495 5.164 1.00 26.01 169 GLN B CA 1
ATOM 798 C C . GLN B 1 27 ? -34.967 3.588 3.668 1.00 22.04 169 GLN B C 1
ATOM 799 O O . GLN B 1 27 ? -34.661 4.595 3.014 1.00 22.80 169 GLN B O 1
ATOM 805 N N . ASN B 1 28 ? -35.583 2.538 3.124 1.00 21.25 170 ASN B N 1
ATOM 806 C CA . ASN B 1 28 ? -35.959 2.520 1.716 1.00 20.12 170 ASN B CA 1
ATOM 807 C C . ASN B 1 28 ? -36.919 3.662 1.386 1.00 20.55 170 ASN B C 1
ATOM 808 O O . ASN B 1 28 ? -36.726 4.390 0.391 1.00 20.23 170 ASN B O 1
ATOM 813 N N . GLU B 1 29 ? -37.956 3.823 2.214 1.00 20.88 171 GLU B N 1
ATOM 814 C CA . GLU B 1 29 ? -38.902 4.915 1.980 1.00 19.48 171 GLU B CA 1
ATOM 815 C C . GLU B 1 29 ? -38.195 6.275 2.042 1.00 18.99 171 GLU B C 1
ATOM 816 O O . GLU B 1 29 ? -38.457 7.156 1.212 1.00 17.35 171 GLU B O 1
ATOM 822 N N . THR B 1 30 ? -37.300 6.444 3.020 1.00 17.64 172 THR B N 1
ATOM 823 C CA . THR B 1 30 ? -36.529 7.690 3.142 1.00 17.37 172 THR B CA 1
ATOM 824 C C . THR B 1 30 ? -35.742 7.983 1.863 1.00 19.47 172 THR B C 1
ATOM 825 O O . THR B 1 30 ? -35.749 9.118 1.349 1.00 17.40 172 THR B O 1
ATOM 829 N N . GLN B 1 31 ? -35.059 6.964 1.345 1.00 18.93 173 GLN B N 1
ATOM 830 C CA . GLN B 1 31 ? -34.275 7.134 0.118 1.00 20.04 173 GLN B CA 1
ATOM 831 C C . GLN B 1 31 ? -35.152 7.524 -1.076 1.00 19.74 173 GLN B C 1
ATOM 832 O O . GLN B 1 31 ? -34.778 8.383 -1.879 1.00 18.95 173 GLN B O 1
ATOM 838 N N . LYS B 1 32 ? -36.309 6.880 -1.198 1.00 18.20 174 LYS B N 1
ATOM 839 C CA . LYS B 1 32 ? -37.274 7.254 -2.232 1.00 20.83 174 LYS B CA 1
ATOM 840 C C . LYS B 1 32 ? -37.726 8.715 -2.110 1.00 15.53 174 LYS B C 1
ATOM 841 O O . LYS B 1 32 ? -37.834 9.441 -3.108 1.00 18.54 174 LYS B O 1
ATOM 847 N N . GLU B 1 33 ? -38.016 9.150 -0.884 1.00 15.98 175 GLU B N 1
ATOM 848 C CA . GLU B 1 33 ? -38.473 10.523 -0.669 1.00 19.88 175 GLU B CA 1
ATOM 849 C C . GLU B 1 33 ? -37.375 11.529 -1.043 1.00 23.77 175 GLU B C 1
ATOM 850 O O . GLU B 1 33 ? -37.637 12.576 -1.660 1.00 20.20 175 GLU B O 1
ATOM 856 N N . ILE B 1 34 ? -36.141 11.204 -0.675 1.00 20.77 176 ILE B N 1
ATOM 857 C CA . ILE B 1 34 ? -35.002 12.047 -1.026 1.00 16.50 176 ILE B CA 1
ATOM 858 C C . ILE B 1 34 ? -34.831 12.103 -2.549 1.00 16.44 176 ILE B C 1
ATOM 859 O O . ILE B 1 34 ? -34.588 13.171 -3.120 1.00 17.19 176 ILE B O 1
ATOM 864 N N . ALA B 1 35 ? -35.000 10.970 -3.224 1.00 19.32 177 ALA B N 1
ATOM 865 C CA . ALA B 1 35 ? -34.913 10.977 -4.679 1.00 16.49 177 ALA B CA 1
ATOM 866 C C . ALA B 1 35 ? -36.013 11.867 -5.290 1.00 21.32 177 ALA B C 1
ATOM 867 O O . ALA B 1 35 ? -35.785 12.542 -6.298 1.00 19.16 177 ALA B O 1
ATOM 869 N N . GLY B 1 36 ? -37.207 11.846 -4.700 1.00 17.69 178 GLY B N 1
ATOM 870 C CA . GLY B 1 36 ? -38.283 12.710 -5.168 1.00 19.11 178 GLY B CA 1
ATOM 871 C C . GLY B 1 36 ? -37.926 14.184 -5.013 1.00 18.66 178 GLY B C 1
ATOM 872 O O . GLY B 1 36 ? -38.174 15.020 -5.908 1.00 17.65 178 GLY B O 1
ATOM 873 N N . ILE B 1 37 ? -37.319 14.516 -3.877 1.00 14.83 179 ILE B N 1
ATOM 874 C CA . ILE B 1 37 ? -36.891 15.895 -3.654 1.00 18.71 179 ILE B CA 1
ATOM 875 C C . ILE B 1 37 ? -35.827 16.327 -4.676 1.00 22.21 179 ILE B C 1
ATOM 876 O O . ILE B 1 37 ? -35.880 17.439 -5.236 1.00 18.98 179 ILE B O 1
ATOM 881 N N . GLN B 1 38 ? -34.860 15.448 -4.921 1.00 18.01 180 GLN B N 1
ATOM 882 C CA . GLN B 1 38 ? -33.785 15.772 -5.857 1.00 20.88 180 GLN B CA 1
ATOM 883 C C . GLN B 1 38 ? -34.336 15.927 -7.273 1.00 19.97 180 GLN B C 1
ATOM 884 O O . GLN B 1 38 ? -33.932 16.829 -8.019 1.00 17.51 180 GLN B O 1
ATOM 890 N N . SER B 1 39 ? -35.270 15.054 -7.640 1.00 14.22 181 SER B N 1
ATOM 891 C CA . SER B 1 39 ? -35.861 15.105 -8.971 1.00 18.13 181 SER B CA 1
ATOM 892 C C . SER B 1 39 ? -36.674 16.390 -9.159 1.00 20.12 181 SER B C 1
ATOM 893 O O . SER B 1 39 ? -36.530 17.072 -10.176 1.00 18.40 181 SER B O 1
ATOM 896 N N . ALA B 1 40 ? -37.514 16.727 -8.177 1.00 20.71 182 ALA B N 1
ATOM 897 C CA . ALA B 1 40 ? -38.312 17.955 -8.246 1.00 20.56 182 ALA B CA 1
ATOM 898 C C . ALA B 1 40 ? -37.427 19.191 -8.365 1.00 18.54 182 ALA B C 1
ATOM 899 O O . ALA B 1 40 ? -37.695 20.084 -9.180 1.00 15.98 182 ALA B O 1
ATOM 901 N N . THR B 1 41 ? -36.376 19.241 -7.547 1.00 14.28 183 THR B N 1
ATOM 902 C CA . THR B 1 41 ? -35.445 20.371 -7.575 1.00 14.92 183 THR B CA 1
ATOM 903 C C . THR B 1 41 ? -34.739 20.496 -8.931 1.00 23.03 183 THR B C 1
ATOM 904 O O . THR B 1 41 ? -34.597 21.600 -9.482 1.00 18.96 183 THR B O 1
ATOM 908 N N . SER B 1 42 ? -34.281 19.362 -9.459 1.00 16.91 184 SER B N 1
ATOM 909 C CA . SER B 1 42 ? -33.583 19.350 -10.738 1.00 23.90 184 SER B CA 1
ATOM 910 C C . SER B 1 42 ? -34.512 19.786 -11.894 1.00 17.72 184 SER B C 1
ATOM 911 O O . SER B 1 42 ? -34.099 20.536 -12.800 1.00 17.92 184 SER B O 1
ATOM 914 N N . ARG B 1 43 ? -35.758 19.319 -11.863 1.00 17.03 185 ARG B N 1
ATOM 915 C CA . ARG B 1 43 ? -36.740 19.717 -12.877 1.00 23.23 185 ARG B CA 1
ATOM 916 C C . ARG B 1 43 ? -36.990 21.224 -12.834 1.00 19.92 185 ARG B C 1
ATOM 917 O O . ARG B 1 43 ? -36.959 21.903 -13.873 1.00 19.34 185 ARG B O 1
ATOM 925 N N . GLN B 1 44 ? -37.243 21.755 -11.637 1.00 19.49 186 GLN B N 1
ATOM 926 C CA . GLN B 1 44 ? -37.540 23.187 -11.535 1.00 22.84 186 GLN B CA 1
ATOM 927 C C . GLN B 1 44 ? -36.329 24.060 -11.884 1.00 23.35 186 GLN B C 1
ATOM 928 O O . GLN B 1 44 ? -36.480 25.135 -12.499 1.00 18.33 186 GLN B O 1
ATOM 934 N N . ASN B 1 45 ? -35.133 23.605 -11.504 1.00 17.23 187 ASN B N 1
ATOM 935 C CA . ASN B 1 45 ? -33.907 24.320 -11.858 1.00 16.04 187 ASN B CA 1
ATOM 936 C C . ASN B 1 45 ? -33.800 24.388 -13.372 1.00 20.06 187 ASN B C 1
ATOM 937 O O . ASN B 1 45 ? -33.438 25.422 -13.949 1.00 17.12 187 ASN B O 1
ATOM 942 N N . THR B 1 46 ? -34.116 23.273 -14.022 1.00 15.14 188 THR B N 1
ATOM 943 C CA . THR B 1 46 ? -33.995 23.208 -15.473 1.00 16.67 188 THR B CA 1
ATOM 944 C C . THR B 1 46 ? -34.975 24.169 -16.145 1.00 16.16 188 THR B C 1
ATOM 945 O O . THR B 1 46 ? -34.597 24.936 -17.061 1.00 15.27 188 THR B O 1
ATOM 949 N N . LYS B 1 47 ? -36.226 24.155 -15.681 1.00 16.08 189 LYS B N 1
ATOM 950 C CA . LYS B 1 47 ? -37.224 25.097 -16.205 1.00 23.70 189 LYS B CA 1
ATOM 951 C C . LYS B 1 47 ? -36.747 26.557 -16.065 1.00 23.68 189 LYS B C 1
ATOM 952 O O . LYS B 1 47 ? -36.839 27.371 -17.024 1.00 20.09 189 LYS B O 1
ATOM 958 N N . ASP B 1 48 ? -36.216 26.879 -14.878 1.00 22.16 190 ASP B N 1
ATOM 959 C CA . ASP B 1 48 ? -35.696 28.227 -14.621 1.00 21.98 190 ASP B CA 1
ATOM 960 C C . ASP B 1 48 ? -34.554 28.578 -15.563 1.00 19.02 190 ASP B C 1
ATOM 961 O O . ASP B 1 48 ? -34.432 29.727 -15.994 1.00 21.98 190 ASP B O 1
ATOM 966 N N . GLN B 1 49 ? -33.706 27.598 -15.869 1.00 16.71 191 GLN B N 1
ATOM 967 C CA . GLN B 1 49 ? -32.565 27.828 -16.753 1.00 20.28 191 GLN B CA 1
ATOM 968 C C . GLN B 1 49 ? -32.955 28.048 -18.205 1.00 19.95 191 GLN B C 1
ATOM 969 O O . GLN B 1 49 ? -32.342 28.869 -18.889 1.00 19.70 191 GLN B O 1
ATOM 975 N N . VAL B 1 50 ? -33.950 27.313 -18.694 1.00 19.76 192 VAL B N 1
ATOM 976 C CA . VAL B 1 50 ? -34.254 27.393 -20.121 1.00 20.55 192 VAL B CA 1
ATOM 977 C C . VAL B 1 50 ? -35.283 28.475 -20.429 1.00 20.91 192 VAL B C 1
ATOM 978 O O . VAL B 1 50 ? -35.567 28.760 -21.603 1.00 22.21 192 VAL B O 1
ATOM 982 N N . TYR B 1 51 ? -35.848 29.065 -19.375 1.00 18.44 193 TYR B N 1
ATOM 983 C CA . TYR B 1 51 ? -36.854 30.114 -19.558 1.00 20.75 193 TYR B CA 1
ATOM 984 C C . TYR B 1 51 ? -36.470 31.195 -20.597 1.00 19.57 193 TYR B C 1
ATOM 985 O O . TYR B 1 51 ? -37.221 31.438 -21.546 1.00 20.75 193 TYR B O 1
ATOM 994 N N . ALA B 1 52 ? -35.303 31.823 -20.425 1.00 17.18 194 ALA B N 1
ATOM 995 C CA . ALA B 1 52 ? -34.868 32.923 -21.296 1.00 21.50 194 ALA B CA 1
ATOM 996 C C . ALA B 1 52 ? -34.719 32.499 -22.766 1.00 26.90 194 ALA B C 1
ATOM 997 O O . ALA B 1 52 ? -35.240 33.160 -23.671 1.00 22.53 194 ALA B O 1
ATOM 999 N N . GLN B 1 53 ? -33.985 31.410 -22.982 1.00 16.92 195 GLN B N 1
ATOM 1000 C CA . GLN B 1 53 ? -33.854 30.735 -24.281 1.00 24.03 195 GLN B CA 1
ATOM 1001 C C . GLN B 1 53 ? -35.177 30.598 -24.992 1.00 16.71 195 GLN B C 1
ATOM 1002 O O . GLN B 1 53 ? -35.334 30.950 -26.178 1.00 21.43 195 GLN B O 1
ATOM 1008 N N . ASN B 1 54 ? -36.113 30.007 -24.257 1.00 15.79 196 ASN B N 1
ATOM 1009 C CA . ASN B 1 54 ? -37.418 29.691 -24.810 1.00 22.49 196 ASN B CA 1
ATOM 1010 C C . ASN B 1 54 ? -38.223 30.937 -25.126 1.00 19.55 196 ASN B C 1
ATOM 1011 O O . ASN B 1 54 ? -38.978 30.963 -26.099 1.00 22.51 196 ASN B O 1
ATOM 1016 N N . GLU B 1 55 ? -38.070 31.976 -24.309 1.00 17.07 197 GLU B N 1
ATOM 1017 C CA . GLU B 1 55 ? -38.749 33.250 -24.573 1.00 22.55 197 GLU B CA 1
ATOM 1018 C C . GLU B 1 55 ? -38.142 34.030 -25.752 1.00 23.88 197 GLU B C 1
ATOM 1019 O O . GLU B 1 55 ? -38.841 34.801 -26.420 1.00 25.25 197 GLU B O 1
ATOM 1025 N N . MET B 1 56 ? -36.846 33.858 -25.993 1.00 20.35 198 MET B N 1
ATOM 1026 C CA . MET B 1 56 ? -36.187 34.507 -27.137 1.00 19.93 198 MET B CA 1
ATOM 1027 C C . MET B 1 56 ? -36.418 33.762 -28.455 1.00 22.30 198 MET B C 1
ATOM 1028 O O . MET B 1 56 ? -36.298 34.348 -29.547 1.00 18.13 198 MET B O 1
ATOM 1033 N N . LEU B 1 57 ? -36.728 32.470 -28.345 1.00 22.28 199 LEU B N 1
ATOM 1034 C CA . LEU B 1 57 ? -36.901 31.618 -29.523 1.00 25.33 199 LEU B CA 1
ATOM 1035 C C . LEU B 1 57 ? -37.698 32.266 -30.670 1.00 25.10 199 LEU B C 1
ATOM 1036 O O . LEU B 1 57 ? -37.190 32.412 -31.792 1.00 25.72 199 LEU B O 1
ATOM 1041 N N . ALA B 1 58 ? -38.938 32.658 -30.392 1.00 20.54 200 ALA B N 1
ATOM 1042 C CA . ALA B 1 58 ? -39.815 33.185 -31.443 1.00 23.76 200 ALA B CA 1
ATOM 1043 C C . ALA B 1 58 ? -39.258 34.467 -32.090 1.00 25.87 200 ALA B C 1
ATOM 1044 O O . ALA B 1 58 ? -39.446 34.717 -33.301 1.00 21.14 200 ALA B O 1
ATOM 1046 N N . TYR B 1 59 ? -38.567 35.279 -31.288 1.00 21.59 201 TYR B N 1
ATOM 1047 C CA . TYR B 1 59 ? -37.934 36.487 -31.824 1.00 20.19 201 TYR B CA 1
ATOM 1048 C C . TYR B 1 59 ? -36.798 36.105 -32.765 1.00 26.11 201 TYR B C 1
ATOM 1049 O O . TYR B 1 59 ? -36.643 36.696 -33.836 1.00 23.80 201 TYR B O 1
ATOM 1058 N N . GLN B 1 60 ? -36.014 35.105 -32.376 1.00 19.54 202 GLN B N 1
ATOM 1059 C CA . GLN B 1 60 ? -34.871 34.698 -33.197 1.00 21.80 202 GLN B CA 1
ATOM 1060 C C . GLN B 1 60 ? -35.335 34.098 -34.527 1.00 25.34 202 GLN B C 1
ATOM 1061 O O . GLN B 1 60 ? -34.726 34.323 -35.590 1.00 28.04 202 GLN B O 1
ATOM 1067 N N . GLN B 1 61 ? -36.434 33.352 -34.466 1.00 21.48 203 GLN B N 1
ATOM 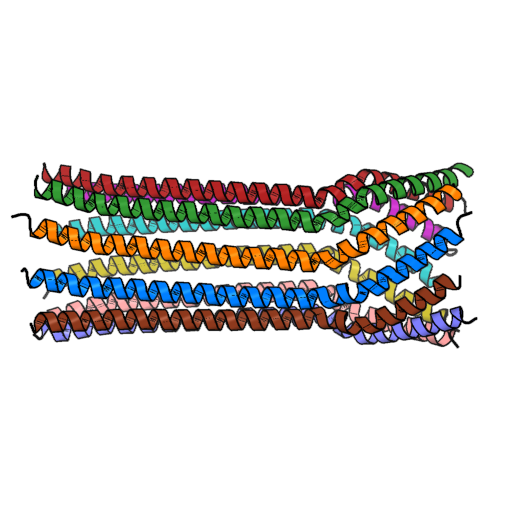1068 C CA . GLN B 1 61 ? -37.046 32.811 -35.676 1.00 23.92 203 GLN B CA 1
ATOM 1069 C C . GLN B 1 61 ? -37.549 33.917 -36.605 1.00 24.59 203 GLN B C 1
ATOM 1070 O O . GLN B 1 61 ? -37.250 33.909 -37.804 1.00 26.91 203 GLN B O 1
ATOM 1076 N N . LYS B 1 62 ? -38.296 34.876 -36.053 1.00 23.43 204 LYS B N 1
ATOM 1077 C CA . LYS B 1 62 ? -38.842 35.955 -36.874 1.00 28.63 204 LYS B CA 1
ATOM 1078 C C . LYS B 1 62 ? -37.753 36.863 -37.459 1.00 28.91 204 LYS B C 1
ATOM 1079 O O . LYS B 1 62 ? -37.850 37.288 -38.619 1.00 27.60 204 LYS B O 1
ATOM 1085 N N . GLU B 1 63 ? -36.714 37.144 -36.669 1.00 22.66 205 GLU B N 1
ATOM 1086 C CA . GLU B 1 63 ? -35.591 37.937 -37.167 1.00 22.83 205 GLU B CA 1
ATOM 1087 C C . GLU B 1 63 ? -34.879 37.184 -38.297 1.00 23.94 205 GLU B C 1
ATOM 1088 O O . GLU B 1 63 ? -34.496 37.786 -39.306 1.00 27.12 205 GLU B O 1
ATOM 1094 N N . SER B 1 64 ? -34.713 35.869 -38.128 1.00 25.78 206 SER B N 1
ATOM 1095 C CA . SER B 1 64 ? -34.162 35.040 -39.203 1.00 24.16 206 SER B CA 1
ATOM 1096 C C . SER B 1 64 ? -35.009 35.109 -40.481 1.00 25.87 206 SER B C 1
ATOM 1097 O O . SER B 1 64 ? -34.474 35.245 -41.592 1.00 25.78 206 SER B O 1
ATOM 1100 N N . THR B 1 65 ? -36.330 35.029 -40.328 1.00 26.27 207 THR B N 1
ATOM 1101 C CA . THR B 1 65 ? -37.231 35.106 -41.481 1.00 25.80 207 THR B CA 1
ATOM 1102 C C . THR B 1 65 ? -37.127 36.457 -42.208 1.00 26.61 207 THR B C 1
ATOM 1103 O O . THR B 1 65 ? -37.084 36.513 -43.448 1.00 27.62 207 THR B O 1
ATOM 1107 N N . ALA B 1 66 ? -37.067 37.545 -41.441 1.00 27.06 208 ALA B N 1
ATOM 1108 C CA . ALA B 1 66 ? -36.902 38.871 -42.039 1.00 30.57 208 ALA B CA 1
ATOM 1109 C C . ALA B 1 66 ? -35.587 38.941 -42.811 1.00 31.67 208 ALA B C 1
ATOM 1110 O O . ALA B 1 66 ? -35.545 39.431 -43.954 1.00 34.17 208 ALA B O 1
ATOM 1112 N N . ARG B 1 67 ? -34.514 38.457 -42.183 1.00 27.67 209 ARG B N 1
ATOM 1113 C CA . ARG B 1 67 ? -33.218 38.424 -42.861 1.00 29.56 209 ARG B CA 1
ATOM 1114 C C . ARG B 1 67 ? -33.311 37.655 -44.174 1.00 29.46 209 ARG B C 1
ATOM 1115 O O . ARG B 1 67 ? -32.806 38.110 -45.201 1.00 35.81 209 ARG B O 1
ATOM 1123 N N . VAL B 1 68 ? -33.966 36.496 -44.147 1.00 29.17 210 VAL B N 1
ATOM 1124 C CA . VAL B 1 68 ? -34.104 35.694 -45.360 1.00 28.22 210 VAL B CA 1
ATOM 1125 C C . VAL B 1 68 ? -34.839 36.470 -46.455 1.00 38.71 210 VAL B C 1
ATOM 1126 O O . VAL B 1 68 ? -34.419 36.458 -47.617 1.00 35.78 210 VAL B O 1
ATOM 1130 N N . ALA B 1 69 ? -35.920 37.157 -46.086 1.00 32.27 211 ALA B N 1
ATOM 1131 C CA . ALA B 1 69 ? -36.682 37.931 -47.069 1.00 40.14 211 ALA B CA 1
ATOM 1132 C C . ALA B 1 69 ? -35.801 39.009 -47.711 1.00 36.89 211 ALA B C 1
ATOM 1133 O O . ALA B 1 69 ? -35.826 39.207 -48.936 1.00 35.81 211 ALA B O 1
ATOM 1135 N N . SER B 1 70 ? -35.014 39.689 -46.878 1.00 32.36 212 SER B N 1
ATOM 1136 C CA . SER B 1 70 ? -34.085 40.703 -47.382 1.00 33.31 212 SER B CA 1
ATOM 1137 C C . SER B 1 70 ? -33.046 40.114 -48.335 1.00 36.46 212 SER B C 1
ATOM 1138 O O . SER B 1 70 ? -32.816 40.651 -49.418 1.00 34.75 212 SER B O 1
ATOM 1141 N N . ILE B 1 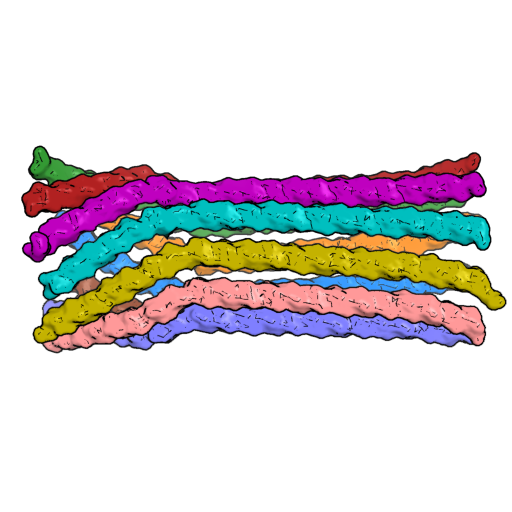71 ? -32.417 39.017 -47.916 1.00 35.80 213 ILE B N 1
ATOM 1142 C CA . ILE B 1 71 ? -31.407 38.335 -48.720 1.00 42.09 213 ILE B CA 1
ATOM 1143 C C . ILE B 1 71 ? -31.964 37.921 -50.075 1.00 48.56 213 ILE B C 1
ATOM 1144 O O . ILE B 1 71 ? -31.360 38.183 -51.119 1.00 50.15 213 ILE B O 1
ATOM 1149 N N . MET B 1 72 ? -33.133 37.294 -50.056 1.00 49.47 214 MET B N 1
ATOM 1150 C CA . MET B 1 72 ? -33.763 36.838 -51.288 1.00 48.10 214 MET B CA 1
ATOM 1151 C C . MET B 1 72 ? -34.210 37.981 -52.204 1.00 52.51 214 MET B C 1
ATOM 1152 O O . MET B 1 72 ? -34.183 37.833 -53.430 1.00 50.49 214 MET B O 1
ATOM 1157 N N . GLU B 1 73 ? -34.616 39.113 -51.631 1.00 51.07 215 GLU B N 1
ATOM 1158 C CA . GLU B 1 73 ? -34.913 40.271 -52.474 1.00 51.36 215 GLU B CA 1
ATOM 1159 C C . GLU B 1 73 ? -33.643 40.692 -53.206 1.00 59.56 215 GLU B C 1
ATOM 1160 O O . GLU B 1 73 ? -33.659 40.939 -54.415 1.00 60.04 215 GLU B O 1
ATOM 1166 N N . ASN B 1 74 ? -32.543 40.760 -52.459 1.00 61.43 216 ASN B N 1
ATOM 1167 C CA . ASN B 1 74 ? -31.264 41.196 -53.007 1.00 67.52 216 ASN B CA 1
ATOM 1168 C C . ASN B 1 74 ? -30.502 40.060 -53.688 1.00 73.92 216 ASN B C 1
ATOM 1169 O O . ASN B 1 74 ? -29.285 40.139 -53.854 1.00 82.45 216 ASN B O 1
ATOM 1174 N N . THR B 1 75 ? -31.224 39.008 -54.071 1.00 69.43 217 THR B N 1
ATOM 1175 C CA . THR B 1 75 ? -30.640 37.876 -54.793 1.00 66.85 217 THR B CA 1
ATOM 1176 C C . THR B 1 75 ? -31.428 37.567 -56.061 1.00 68.97 217 THR B C 1
ATOM 1177 O O . THR B 1 75 ? -31.745 38.466 -56.837 1.00 74.10 217 THR B O 1
ATOM 1181 N N . ASP C 1 3 ? -33.063 -34.833 15.729 1.00 79.44 145 ASP C N 1
ATOM 1182 C CA . ASP C 1 3 ? -34.214 -34.693 14.843 1.00 83.67 145 ASP C CA 1
ATOM 1183 C C . ASP C 1 3 ? -35.078 -33.497 15.243 1.00 84.90 145 ASP C C 1
ATOM 1184 O O . ASP C 1 3 ? -35.178 -32.518 14.501 1.00 86.74 145 ASP C O 1
ATOM 1189 N N . ALA C 1 4 ? -35.716 -33.604 16.407 1.00 83.93 146 ALA C N 1
ATOM 1190 C CA . ALA C 1 4 ? -36.589 -32.555 16.929 1.00 79.14 146 ALA C CA 1
ATOM 1191 C C . ALA C 1 4 ? -35.838 -31.235 17.000 1.00 76.59 146 ALA C C 1
ATOM 1192 O O . ALA C 1 4 ? -36.235 -30.237 16.379 1.00 76.66 146 ALA C O 1
ATOM 1194 N N . GLY C 1 5 ? -34.740 -31.251 17.752 1.00 67.27 147 GLY C N 1
ATOM 1195 C CA . GLY C 1 5 ? -33.852 -30.110 17.842 1.00 62.77 147 GLY C CA 1
ATOM 1196 C C . GLY C 1 5 ? -33.398 -29.657 16.469 1.00 60.15 147 GLY C C 1
ATOM 1197 O O . GLY C 1 5 ? -33.236 -28.460 16.230 1.00 62.54 147 GLY C O 1
ATOM 1198 N N . PHE C 1 6 ? -33.210 -30.607 15.553 1.00 64.60 148 PHE C N 1
ATOM 1199 C CA . PHE C 1 6 ? -32.788 -30.251 14.202 1.00 62.71 148 PHE C CA 1
ATOM 1200 C C . PHE C 1 6 ? -33.880 -29.579 13.381 1.00 58.69 148 PHE C C 1
ATOM 1201 O O . PHE C 1 6 ? -33.613 -28.602 12.690 1.00 55.46 148 PHE C O 1
ATOM 1209 N N . GLU C 1 7 ? -35.092 -30.127 13.420 1.00 60.52 149 GLU C N 1
ATOM 1210 C CA . GLU C 1 7 ? -36.206 -29.539 12.684 1.00 60.85 149 GLU C CA 1
ATOM 1211 C C . GLU C 1 7 ? -36.439 -28.117 13.193 1.00 59.93 149 GLU C C 1
ATOM 1212 O O . GLU C 1 7 ? -36.599 -27.174 12.403 1.00 55.02 149 GLU C O 1
ATOM 1218 N N . ASN C 1 8 ? -36.428 -27.976 14.518 1.00 62.09 150 ASN C N 1
ATOM 1219 C CA . ASN C 1 8 ? -36.497 -26.673 15.176 1.00 57.87 150 ASN C CA 1
ATOM 1220 C C . ASN C 1 8 ? -35.429 -25.707 14.659 1.00 55.45 150 ASN C C 1
ATOM 1221 O O . ASN C 1 8 ? -35.725 -24.574 14.238 1.00 54.40 150 ASN C O 1
ATOM 1226 N N . GLN C 1 9 ? -34.185 -26.179 14.698 1.00 58.16 151 GLN C N 1
ATOM 1227 C CA . GLN C 1 9 ? -33.017 -25.396 14.308 1.00 59.06 151 GLN C CA 1
ATOM 1228 C C . GLN C 1 9 ? -33.119 -24.925 12.856 1.00 55.16 151 GLN C C 1
ATOM 1229 O O . GLN C 1 9 ? -32.776 -23.782 12.519 1.00 52.44 151 GLN C O 1
ATOM 1235 N N . LYS C 1 10 ? -33.601 -25.827 12.011 1.00 49.87 152 LYS C N 1
ATOM 1236 C CA . LYS C 1 10 ? -33.764 -25.586 10.591 1.00 51.28 152 LYS C CA 1
ATOM 1237 C C . LYS C 1 10 ? -34.855 -24.548 10.357 1.00 48.72 152 LYS C C 1
ATOM 1238 O O . LYS C 1 10 ? -34.739 -23.717 9.456 1.00 50.09 152 LYS C O 1
ATOM 1244 N N . GLU C 1 11 ? -35.909 -24.589 11.171 1.00 47.63 153 GLU C N 1
ATOM 1245 C CA . GLU C 1 11 ? -36.954 -23.569 11.074 1.00 49.39 153 GLU C CA 1
ATOM 1246 C C . GLU C 1 11 ? -36.418 -22.186 11.453 1.00 43.18 153 GLU C C 1
ATOM 1247 O O . GLU C 1 11 ? -36.649 -21.213 10.727 1.00 44.37 153 GLU C O 1
ATOM 1253 N N . LEU C 1 12 ? -35.706 -22.098 12.578 1.00 50.98 154 LEU C N 1
ATOM 1254 C CA . LEU C 1 12 ? -35.095 -20.824 12.983 1.00 53.47 154 LEU C CA 1
ATOM 1255 C C . LEU C 1 12 ? -34.194 -20.255 11.879 1.00 46.13 154 LEU C C 1
ATOM 1256 O O . LEU C 1 12 ? -34.301 -19.069 11.479 1.00 42.29 154 LEU C O 1
ATOM 1261 N N . THR C 1 13 ? -33.311 -21.122 11.390 1.00 45.11 155 THR C N 1
ATOM 1262 C CA . THR C 1 13 ? -32.402 -20.776 10.308 1.00 45.67 155 THR C CA 1
ATOM 1263 C C . THR C 1 13 ? -33.154 -20.258 9.081 1.00 46.26 155 THR C C 1
ATOM 1264 O O . THR C 1 13 ? -32.807 -19.205 8.530 1.00 41.75 155 THR C O 1
ATOM 1268 N N . LYS C 1 14 ? -34.192 -20.986 8.672 1.00 41.97 156 LYS C N 1
ATOM 1269 C CA . LYS C 1 14 ? -34.962 -20.604 7.490 1.00 40.26 156 LYS C CA 1
ATOM 1270 C C . LYS C 1 14 ? -35.631 -19.243 7.686 1.00 37.66 156 LYS C C 1
ATOM 1271 O O . LYS C 1 14 ? -35.683 -18.439 6.762 1.00 35.57 156 LYS C O 1
ATOM 1277 N N . MET C 1 15 ? -36.133 -18.993 8.894 1.00 38.02 157 MET C N 1
ATOM 1278 C CA . MET C 1 15 ? -36.735 -17.703 9.217 1.00 37.59 157 MET C CA 1
ATOM 1279 C C . MET C 1 15 ? -35.739 -16.581 8.959 1.00 35.98 157 MET C C 1
ATOM 1280 O O . MET C 1 15 ? -36.047 -15.594 8.265 1.00 36.21 157 MET C O 1
ATOM 1285 N N . GLN C 1 16 ? -34.534 -16.741 9.505 1.00 43.68 158 GLN C N 1
ATOM 1286 C CA . GLN C 1 16 ? -33.504 -15.726 9.279 1.00 43.25 158 GLN C CA 1
ATOM 1287 C C . GLN C 1 16 ? -33.149 -15.557 7.797 1.00 33.04 158 GLN C C 1
ATOM 1288 O O . GLN C 1 16 ? -33.078 -14.429 7.290 1.00 36.20 158 GLN C O 1
ATOM 1294 N N . LEU C 1 17 ? -32.932 -16.669 7.100 1.00 44.29 159 LEU C N 1
ATOM 1295 C CA . LEU C 1 17 ? -32.534 -16.607 5.689 1.00 31.89 159 LEU C CA 1
ATOM 1296 C C . LEU C 1 17 ? -33.598 -15.964 4.796 1.00 31.22 159 LEU C C 1
ATOM 1297 O O . LEU C 1 17 ? -33.272 -15.185 3.897 1.00 32.88 159 LEU C O 1
ATOM 1302 N N . ASP C 1 18 ? -34.864 -16.290 5.044 1.00 39.80 160 ASP C N 1
ATOM 1303 C CA . ASP C 1 18 ? -35.971 -15.704 4.287 1.00 31.78 160 ASP C CA 1
ATOM 1304 C C . ASP C 1 18 ? -36.055 -14.211 4.565 1.00 30.98 160 ASP C C 1
ATOM 1305 O O . ASP C 1 18 ? -36.275 -13.416 3.650 1.00 29.90 160 ASP C O 1
ATOM 1310 N N . ASN C 1 19 ? -35.882 -13.826 5.831 1.00 34.85 161 ASN C N 1
ATOM 1311 C CA . ASN C 1 19 ? -35.910 -12.401 6.173 1.00 32.63 161 ASN C CA 1
ATOM 1312 C C . ASN C 1 19 ? -34.806 -11.622 5.458 1.00 29.31 161 ASN C C 1
ATOM 1313 O O . ASN C 1 19 ? -35.046 -10.551 4.880 1.00 28.88 161 ASN C O 1
ATOM 1318 N N . GLN C 1 20 ? -33.593 -12.163 5.493 1.00 29.15 162 GLN C N 1
ATOM 1319 C CA . GLN C 1 20 ? -32.465 -11.535 4.813 1.00 34.32 162 GLN C CA 1
ATOM 1320 C C . GLN C 1 20 ? -32.694 -11.421 3.302 1.00 26.79 162 GLN C C 1
ATOM 1321 O O . GLN C 1 20 ? -32.419 -10.382 2.693 1.00 26.72 162 GLN C O 1
ATOM 1327 N N . LYS C 1 21 ? -33.210 -12.487 2.700 1.00 28.64 163 LYS C N 1
ATOM 1328 C CA . LYS C 1 21 ? -33.529 -12.452 1.274 1.00 27.71 163 LYS C CA 1
ATOM 1329 C C . LYS C 1 21 ? -34.590 -11.391 0.933 1.00 26.04 163 LYS C C 1
ATOM 1330 O O . LYS C 1 21 ? -34.458 -10.665 -0.050 1.00 24.96 163 LYS C O 1
ATOM 1336 N N . GLU C 1 22 ? -35.648 -11.313 1.739 1.00 29.05 164 GLU C N 1
ATOM 1337 C CA . GLU C 1 22 ? -36.671 -10.287 1.540 1.00 27.31 164 GLU C CA 1
ATOM 1338 C C . GLU C 1 22 ? -36.108 -8.869 1.675 1.00 25.71 164 GLU C C 1
ATOM 1339 O O . GLU C 1 22 ? -36.418 -8.001 0.863 1.00 27.44 164 GLU C O 1
ATOM 1345 N N . ILE C 1 23 ? -35.277 -8.634 2.687 1.00 25.83 165 ILE C N 1
ATOM 1346 C CA . ILE C 1 23 ? -34.652 -7.317 2.850 1.00 24.92 165 ILE C CA 1
ATOM 1347 C C . ILE C 1 23 ? -33.800 -6.956 1.630 1.00 24.18 165 ILE C C 1
ATOM 1348 O O . ILE C 1 23 ? -33.881 -5.823 1.104 1.00 26.15 165 ILE C O 1
ATOM 1353 N N . ALA C 1 24 ? -33.010 -7.921 1.155 1.00 23.79 166 ALA C N 1
ATOM 1354 C CA . ALA C 1 24 ? -32.188 -7.687 -0.040 1.00 27.69 166 ALA C CA 1
ATOM 1355 C C . ALA C 1 24 ? -33.054 -7.359 -1.256 1.00 27.85 166 ALA C C 1
ATOM 1356 O O . ALA C 1 24 ? -32.750 -6.434 -2.017 1.00 23.56 166 ALA C O 1
ATOM 1358 N N . GLU C 1 25 ? -34.134 -8.114 -1.438 1.00 26.80 167 GLU C N 1
ATOM 1359 C CA . GLU C 1 25 ? -35.036 -7.856 -2.561 1.00 27.05 167 GLU C CA 1
ATOM 1360 C C . GLU C 1 25 ? -35.677 -6.470 -2.482 1.00 21.90 167 GLU C C 1
ATOM 1361 O O . GLU C 1 25 ? -35.798 -5.783 -3.491 1.00 21.13 167 GLU C O 1
ATOM 1367 N N . MET C 1 26 ? -36.081 -6.063 -1.276 1.00 22.50 168 MET C N 1
ATOM 1368 C CA . MET C 1 26 ? -36.631 -4.719 -1.072 1.00 22.69 168 MET C CA 1
ATOM 1369 C C . MET C 1 26 ? -35.622 -3.632 -1.420 1.00 23.59 168 MET C C 1
ATOM 1370 O O . MET C 1 26 ? -35.971 -2.601 -2.016 1.00 20.47 168 MET C O 1
ATOM 1375 N N . GLN C 1 27 ? -34.365 -3.859 -1.049 1.00 20.85 169 GLN C N 1
ATOM 1376 C CA . GLN C 1 27 ? -33.333 -2.882 -1.363 1.00 22.76 169 GLN C CA 1
ATOM 1377 C C . GLN C 1 27 ? -33.087 -2.820 -2.868 1.00 19.05 169 GLN C C 1
ATOM 1378 O O . GLN C 1 27 ? -32.937 -1.733 -3.429 1.00 20.85 169 GLN C O 1
ATOM 1384 N N . ASN C 1 28 ? -33.061 -3.980 -3.527 1.00 19.23 170 ASN C N 1
ATOM 1385 C CA . ASN C 1 28 ? -32.849 -4.008 -4.982 1.00 19.75 170 ASN C CA 1
ATOM 1386 C C . ASN C 1 28 ? -33.973 -3.289 -5.723 1.00 20.88 170 ASN C C 1
ATOM 1387 O O . ASN C 1 28 ? -33.727 -2.498 -6.652 1.00 20.05 170 ASN C O 1
ATOM 1392 N N . GLU C 1 29 ? -35.213 -3.580 -5.324 1.00 19.94 171 GLU C N 1
ATOM 1393 C CA . GLU C 1 29 ? -36.366 -2.911 -5.932 1.00 19.86 171 GLU C CA 1
ATOM 1394 C C . GLU C 1 29 ? -36.278 -1.400 -5.716 1.00 18.49 171 GLU C C 1
ATOM 1395 O O . GLU C 1 29 ? -36.493 -0.625 -6.640 1.00 17.94 171 GLU C O 1
ATOM 1401 N N . THR C 1 30 ? -35.937 -0.989 -4.492 1.00 18.68 172 THR C N 1
ATOM 1402 C CA . THR C 1 30 ? -35.810 0.439 -4.174 1.00 19.22 172 THR C CA 1
ATOM 1403 C C . THR C 1 30 ? -34.747 1.127 -5.050 1.00 18.76 172 THR C C 1
ATOM 1404 O O . THR C 1 30 ? -34.965 2.226 -5.576 1.00 18.33 172 THR C O 1
ATOM 1408 N N . GLN C 1 31 ? -33.593 0.482 -5.194 1.00 21.77 173 GLN C N 1
ATOM 1409 C CA . GLN C 1 31 ? -32.512 1.018 -6.021 1.00 19.88 173 GLN C CA 1
ATOM 1410 C C . GLN C 1 31 ? -32.963 1.157 -7.482 1.00 19.66 173 GLN C C 1
ATOM 1411 O O . GLN C 1 31 ? -32.662 2.150 -8.142 1.00 16.44 173 GLN C O 1
ATOM 1417 N N . LYS C 1 32 ? -33.699 0.170 -7.981 1.00 22.29 174 LYS C N 1
ATOM 1418 C CA . LYS C 1 32 ? -34.199 0.246 -9.352 1.00 20.90 174 LYS C CA 1
ATOM 1419 C C . LYS C 1 32 ? -35.237 1.366 -9.540 1.00 24.08 174 LYS C C 1
ATOM 1420 O O . LYS C 1 32 ? -35.248 2.051 -10.567 1.00 20.54 174 LYS C O 1
ATOM 1426 N N . GLU C 1 33 ? -36.123 1.536 -8.558 1.00 16.42 175 GLU C N 1
ATOM 1427 C CA . GLU C 1 33 ? -37.130 2.595 -8.626 1.00 20.20 175 GLU C CA 1
ATOM 1428 C C . GLU C 1 33 ? -36.459 3.967 -8.642 1.00 17.88 175 GLU C C 1
ATOM 1429 O O . GLU C 1 33 ? -36.823 4.861 -9.436 1.00 23.88 175 GLU C O 1
ATOM 1435 N N . ILE C 1 34 ? -35.466 4.132 -7.772 1.00 17.08 176 ILE C N 1
ATOM 1436 C CA . ILE C 1 34 ? -34.731 5.388 -7.720 1.00 18.16 176 ILE C CA 1
ATOM 1437 C C . ILE C 1 34 ? -34.001 5.639 -9.040 1.00 20.18 176 ILE C C 1
ATOM 1438 O O . ILE C 1 34 ? -34.034 6.757 -9.569 1.00 19.67 176 ILE C O 1
ATOM 1443 N N . ALA C 1 35 ? -33.378 4.601 -9.597 1.00 23.72 177 ALA C N 1
ATOM 1444 C CA . ALA C 1 35 ? -32.709 4.754 -10.892 1.00 23.27 177 ALA C CA 1
ATOM 1445 C C . ALA C 1 35 ? -33.713 5.141 -11.991 1.00 24.35 177 ALA C C 1
ATOM 1446 O O . ALA C 1 35 ? -33.385 5.899 -12.893 1.00 20.43 177 ALA C O 1
ATOM 1448 N N . GLY C 1 36 ? -34.928 4.614 -11.914 1.00 20.40 178 GLY C N 1
ATOM 1449 C CA . GLY C 1 36 ? -35.961 4.988 -12.870 1.00 24.10 178 GLY C CA 1
ATOM 1450 C C . GLY C 1 36 ? -36.311 6.467 -12.759 1.00 24.43 178 GLY C C 1
ATOM 1451 O O . GLY C 1 36 ? -36.483 7.162 -13.775 1.00 19.97 178 GLY C O 1
ATOM 1452 N N . ILE C 1 37 ? -36.404 6.958 -11.523 1.00 20.60 179 ILE C N 1
ATOM 1453 C CA . ILE C 1 37 ? -36.714 8.376 -11.297 1.00 19.92 179 ILE C CA 1
ATOM 1454 C C . ILE C 1 37 ? -35.591 9.285 -11.825 1.00 16.47 179 ILE C C 1
ATOM 1455 O O . ILE C 1 37 ? -35.839 10.291 -12.516 1.00 17.87 179 ILE C O 1
ATOM 1460 N N . GLN C 1 38 ? -34.351 8.915 -11.525 1.00 15.85 180 GLN C N 1
ATOM 1461 C CA . GLN C 1 38 ? -33.205 9.682 -11.997 1.00 15.11 180 GLN C CA 1
ATOM 1462 C C . GLN C 1 38 ? -33.132 9.672 -13.526 1.00 19.18 180 GLN C C 1
ATOM 1463 O O . GLN C 1 38 ? -32.906 10.714 -14.140 1.00 16.06 180 GLN C O 1
ATOM 1469 N N . SER C 1 39 ? -33.354 8.513 -14.142 1.00 16.05 181 SER C N 1
ATOM 1470 C CA . SER C 1 39 ? -33.362 8.432 -15.610 1.00 19.99 181 SER C CA 1
ATOM 1471 C C . SER C 1 39 ? -34.461 9.287 -16.257 1.00 20.81 181 SER C C 1
ATOM 1472 O O . SER C 1 39 ? -34.199 10.007 -17.232 1.00 18.52 181 SER C O 1
ATOM 1475 N N . ALA C 1 40 ? -35.689 9.195 -15.739 1.00 20.33 182 ALA C N 1
ATOM 1476 C CA . ALA C 1 40 ? -36.798 9.961 -16.305 1.00 21.82 182 ALA C CA 1
ATOM 1477 C C . ALA C 1 40 ? -36.517 11.453 -16.180 1.00 23.79 182 ALA C C 1
ATOM 1478 O O . ALA C 1 40 ? -36.742 12.235 -17.122 1.00 19.88 182 ALA C O 1
ATOM 1480 N N . THR C 1 41 ? -35.989 11.844 -15.024 1.00 21.37 183 THR C N 1
ATOM 1481 C CA . THR C 1 41 ? -35.669 13.247 -14.773 1.00 18.84 183 THR C CA 1
ATOM 1482 C C . THR C 1 41 ? -34.577 13.752 -15.726 1.00 18.70 183 THR C C 1
ATOM 1483 O O . THR C 1 41 ? -34.706 14.827 -16.323 1.00 18.45 183 THR C O 1
ATOM 1487 N N . SER C 1 42 ? -33.500 12.980 -15.864 1.00 16.63 184 SER C N 1
ATOM 1488 C CA . SER C 1 42 ? -32.401 13.344 -16.757 1.00 21.03 184 SER C CA 1
ATOM 1489 C C . SER C 1 42 ? -32.889 13.479 -18.220 1.00 19.19 184 SER C C 1
ATOM 1490 O O . SER C 1 42 ? -32.579 14.474 -18.912 1.00 19.60 184 SER C O 1
ATOM 1493 N N . ARG C 1 43 ? -33.667 12.498 -18.679 1.00 15.91 185 ARG C N 1
ATOM 1494 C CA . ARG C 1 43 ? -34.239 12.542 -20.022 1.00 22.22 185 ARG C CA 1
ATOM 1495 C C . ARG C 1 43 ? -35.091 13.804 -20.240 1.00 25.58 185 ARG C C 1
ATOM 1496 O O . ARG C 1 43 ? -34.924 14.512 -21.255 1.00 22.19 185 ARG C O 1
ATOM 1504 N N . GLN C 1 44 ? -35.997 14.095 -19.298 1.00 17.90 186 GLN C N 1
ATOM 1505 C CA . GLN C 1 44 ? -36.871 15.266 -19.459 1.00 20.48 186 GLN C CA 1
ATOM 1506 C C . GLN C 1 44 ? -36.088 16.585 -19.418 1.00 25.12 186 GLN C C 1
ATOM 1507 O O . GLN C 1 44 ? -36.401 17.524 -20.170 1.00 20.82 186 GLN C O 1
ATOM 1513 N N . ASN C 1 45 ? -35.082 16.663 -18.546 1.00 19.84 187 ASN C N 1
ATOM 1514 C CA . ASN C 1 45 ? -34.231 17.853 -18.492 1.00 15.69 187 ASN C CA 1
ATOM 1515 C C . ASN C 1 45 ? -33.541 18.069 -19.835 1.00 17.92 187 ASN C C 1
ATOM 1516 O O . ASN C 1 45 ? -33.405 19.201 -20.300 1.00 17.22 187 ASN C O 1
ATOM 1521 N N . THR C 1 46 ? -33.058 16.981 -20.430 1.00 17.81 188 THR C N 1
ATOM 1522 C CA . THR C 1 46 ? -32.321 17.083 -21.688 1.00 19.21 188 THR C CA 1
ATOM 1523 C C . THR C 1 46 ? -33.244 17.569 -22.795 1.00 18.95 188 THR C C 1
ATOM 1524 O O . THR C 1 46 ? -32.868 18.432 -23.615 1.00 19.63 188 THR C O 1
ATOM 1528 N N . LYS C 1 47 ? -34.461 17.030 -22.818 1.00 19.93 189 LYS C N 1
ATOM 1529 C CA . LYS C 1 47 ? -35.438 17.488 -23.803 1.00 23.47 189 LYS C CA 1
ATOM 1530 C C . LYS C 1 47 ? -35.737 18.990 -23.660 1.00 25.65 189 LYS C C 1
ATOM 1531 O O . LYS C 1 47 ? -35.788 19.737 -24.671 1.00 23.32 189 LYS C O 1
ATOM 1537 N N . ASP C 1 48 ? -35.914 19.432 -22.409 1.00 17.60 190 ASP C N 1
ATOM 1538 C CA . ASP C 1 48 ? -36.198 20.845 -22.147 1.00 20.18 190 ASP C CA 1
ATOM 1539 C C . ASP C 1 48 ? -35.030 21.705 -22.612 1.00 18.87 190 ASP C C 1
ATOM 1540 O O . ASP C 1 48 ? -35.235 22.791 -23.167 1.00 21.38 190 ASP C O 1
ATOM 1545 N N . GLN C 1 49 ? -33.807 21.231 -22.372 1.00 16.68 191 GLN C N 1
ATOM 1546 C CA . GLN C 1 49 ? -32.617 22.012 -22.717 1.00 18.84 191 GLN C CA 1
ATOM 1547 C C . GLN C 1 49 ? -32.408 22.120 -24.225 1.00 23.05 191 GLN C C 1
ATOM 1548 O O . GLN C 1 49 ? -31.998 23.167 -24.710 1.00 22.60 191 GLN C O 1
ATOM 1554 N N . VAL C 1 50 ? -32.664 21.041 -24.965 1.00 18.66 192 VAL C N 1
ATOM 1555 C CA . VAL C 1 50 ? -32.361 21.064 -26.398 1.00 20.20 192 VAL C CA 1
ATOM 1556 C C . VAL C 1 50 ? -33.510 21.621 -27.246 1.00 25.51 192 VAL C C 1
ATOM 1557 O O . VAL C 1 50 ? -33.356 21.830 -28.472 1.00 19.02 192 VAL C O 1
ATOM 1561 N N . TYR C 1 51 ? -34.657 21.856 -26.603 1.00 15.82 193 TYR C N 1
ATOM 1562 C CA . TYR C 1 51 ? -35.818 22.394 -27.323 1.00 20.28 193 TYR C CA 1
ATOM 1563 C C . TYR C 1 51 ? -35.530 23.608 -28.229 1.00 23.25 193 TYR C C 1
ATOM 1564 O O . TYR C 1 51 ? -35.872 23.604 -29.418 1.00 19.42 193 TYR C O 1
ATOM 1573 N N . ALA C 1 52 ? -34.909 24.646 -27.682 1.00 19.32 194 ALA C N 1
ATOM 1574 C CA . ALA C 1 52 ? -34.706 25.884 -28.445 1.00 20.49 194 ALA C CA 1
ATOM 1575 C C . ALA C 1 52 ? -33.799 25.686 -29.657 1.00 21.15 194 ALA C C 1
ATOM 1576 O O . ALA C 1 52 ? -34.125 26.135 -30.766 1.00 19.26 194 ALA C O 1
ATOM 1578 N N . GLN C 1 53 ? -32.663 25.017 -29.466 1.00 19.81 195 GLN C N 1
ATOM 1579 C CA . GLN C 1 53 ? -31.719 24.824 -30.567 1.00 24.25 195 GLN C CA 1
ATOM 1580 C C . GLN C 1 53 ? -32.341 23.951 -31.659 1.00 19.91 195 GLN C C 1
ATOM 1581 O O . GLN C 1 53 ? -32.129 24.179 -32.878 1.00 24.61 195 GLN C O 1
ATOM 1587 N N . ASN C 1 54 ? -33.145 22.975 -31.227 1.00 16.95 196 ASN C N 1
ATOM 1588 C CA . ASN C 1 54 ? -33.833 22.121 -32.183 1.00 20.57 196 ASN C CA 1
ATOM 1589 C C . ASN C 1 54 ? -34.843 22.920 -32.984 1.00 26.24 196 ASN C C 1
ATOM 1590 O O . ASN C 1 54 ? -34.979 22.722 -34.197 1.00 23.51 196 ASN C O 1
ATOM 1595 N N . GLU C 1 55 ? -35.545 23.833 -32.308 1.00 18.99 197 GLU C N 1
ATOM 1596 C CA . GLU C 1 55 ? -36.552 24.652 -32.974 1.00 22.52 197 GLU C CA 1
ATOM 1597 C C . GLU C 1 55 ? -35.938 25.726 -33.874 1.00 25.58 197 GLU C C 1
ATOM 1598 O O . GLU C 1 55 ? -36.611 26.222 -34.771 1.00 23.22 197 GLU C O 1
ATOM 1604 N N . MET C 1 56 ? -34.680 26.099 -33.623 1.00 22.07 198 MET C N 1
ATOM 1605 C CA . MET C 1 56 ? -34.001 27.081 -34.475 1.00 23.84 198 MET C CA 1
ATOM 1606 C C . MET C 1 56 ? -33.453 26.430 -35.733 1.00 29.53 198 MET C C 1
ATOM 1607 O O . MET C 1 56 ? -33.254 27.109 -36.752 1.00 24.15 198 MET C O 1
ATOM 1612 N N . LEU C 1 57 ? -33.198 25.120 -35.642 1.00 25.39 199 LEU C N 1
ATOM 1613 C CA . LEU C 1 57 ? -32.611 24.361 -36.751 1.00 32.53 199 LEU C CA 1
ATOM 1614 C C . LEU C 1 57 ? -33.105 24.704 -38.172 1.00 32.30 19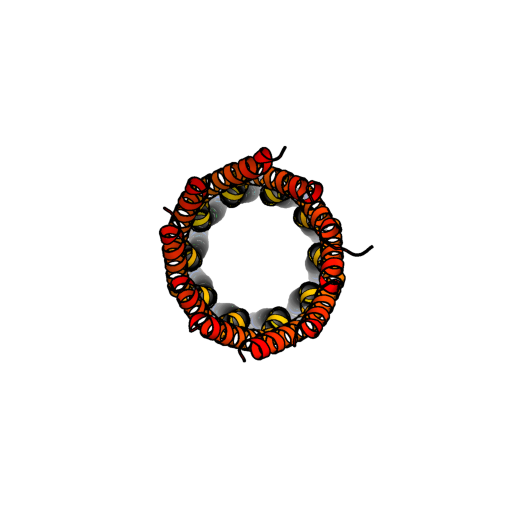9 LEU C C 1
ATOM 1615 O O . LEU C 1 57 ? -32.306 25.083 -39.031 1.00 25.69 199 LEU C O 1
ATOM 1620 N N . ALA C 1 58 ? -34.406 24.558 -38.424 1.00 24.95 200 ALA C N 1
ATOM 1621 C CA . ALA C 1 58 ? -34.958 24.785 -39.759 1.00 31.29 200 ALA C CA 1
ATOM 1622 C C . ALA C 1 58 ? -34.720 26.218 -40.235 1.00 29.16 200 ALA C C 1
ATOM 1623 O O . ALA C 1 58 ? -34.498 26.475 -41.428 1.00 26.45 200 ALA C O 1
ATOM 1625 N N . TYR C 1 59 ? -34.770 27.158 -39.296 1.00 26.86 201 TYR C N 1
ATOM 1626 C CA . TYR C 1 59 ? -34.548 28.560 -39.627 1.00 30.31 201 TYR C CA 1
ATOM 1627 C C . TYR C 1 59 ? -33.096 28.808 -40.040 1.00 29.88 201 TYR C C 1
ATOM 1628 O O . TYR C 1 59 ? -32.823 29.467 -41.057 1.00 26.63 201 TYR C O 1
ATOM 1637 N N . GLN C 1 60 ? -32.169 28.268 -39.255 1.00 27.22 202 GLN C N 1
ATOM 1638 C CA . GLN C 1 60 ? -30.747 28.429 -39.550 1.00 28.13 202 GLN C CA 1
ATOM 1639 C C . GLN C 1 60 ? -30.385 27.760 -40.877 1.00 28.53 202 GLN C C 1
ATOM 1640 O O . GLN C 1 60 ? -29.547 28.261 -41.640 1.00 23.02 202 GLN C O 1
ATOM 1646 N N . GLN C 1 61 ? -31.033 26.636 -41.164 1.00 27.13 203 GLN C N 1
ATOM 1647 C CA . GLN C 1 61 ? -30.766 25.937 -42.411 1.00 34.94 203 GLN C CA 1
ATOM 1648 C C . GLN C 1 61 ? -31.252 26.767 -43.597 1.00 30.78 203 GLN C C 1
ATOM 1649 O O . GLN C 1 61 ? -30.495 27.006 -44.561 1.00 34.66 203 GLN C O 1
ATOM 1655 N N . LYS C 1 62 ? -32.501 27.227 -43.519 1.00 28.39 204 LYS C N 1
ATOM 1656 C CA . LYS C 1 62 ? -33.045 28.064 -44.587 1.00 30.21 204 LYS C CA 1
ATOM 1657 C C . LYS C 1 62 ? -32.182 29.313 -44.809 1.00 32.28 204 LYS C C 1
ATOM 1658 O O . LYS C 1 62 ? -31.877 29.683 -45.956 1.00 41.35 204 LYS C O 1
ATOM 1664 N N . GLU C 1 63 ? -31.760 29.945 -43.715 1.00 27.34 205 GLU C N 1
ATOM 1665 C CA . GLU C 1 63 ? -30.983 31.181 -43.834 1.00 27.00 205 GLU C CA 1
ATOM 1666 C C . GLU C 1 63 ? -29.614 30.922 -44.460 1.00 33.36 205 GLU C C 1
ATOM 1667 O O . GLU C 1 63 ? -29.180 31.661 -45.347 1.00 30.26 205 GLU C O 1
ATOM 1673 N N . SER C 1 64 ? -28.948 29.860 -44.008 1.00 33.42 206 SER C N 1
ATOM 1674 C CA . SER C 1 64 ? -27.654 29.489 -44.569 1.00 28.72 206 SER C CA 1
ATOM 1675 C C . SER C 1 64 ? -27.774 29.251 -46.077 1.00 32.59 206 SER C C 1
ATOM 1676 O O . SER C 1 64 ? -26.949 29.736 -46.865 1.00 27.62 206 SER C O 1
ATOM 1679 N N . THR C 1 65 ? -28.813 28.522 -46.482 1.00 27.22 207 THR C N 1
ATOM 1680 C CA . THR C 1 65 ? -29.032 28.271 -47.905 1.00 32.64 207 THR C CA 1
ATOM 1681 C C . THR C 1 65 ? -29.224 29.572 -48.690 1.00 37.63 207 THR C C 1
ATOM 1682 O O . THR C 1 65 ? -28.657 29.746 -49.784 1.00 35.72 207 THR C O 1
ATOM 1686 N N . ALA C 1 66 ? -30.017 30.485 -48.129 1.00 31.93 208 ALA C N 1
ATOM 1687 C CA . ALA C 1 66 ? -30.204 31.800 -48.735 1.00 36.08 208 ALA C CA 1
ATOM 1688 C C . ALA C 1 66 ? -28.866 32.532 -48.931 1.00 38.37 208 ALA C C 1
ATOM 1689 O O . ALA C 1 66 ? -28.570 33.054 -50.028 1.00 42.02 208 ALA C O 1
ATOM 1691 N N . ARG C 1 67 ? -28.058 32.569 -47.869 1.00 31.45 209 ARG C N 1
ATOM 1692 C CA . ARG C 1 67 ? -26.765 33.249 -47.940 1.00 34.80 209 ARG C CA 1
ATOM 1693 C C . ARG C 1 67 ? -25.878 32.613 -49.001 1.00 31.17 209 ARG C C 1
ATOM 1694 O O . ARG C 1 67 ? -25.231 33.315 -49.763 1.00 32.36 209 ARG C O 1
ATOM 1702 N N . VAL C 1 68 ? -25.846 31.283 -49.036 1.00 30.67 210 VAL C N 1
ATOM 1703 C CA . VAL C 1 68 ? -25.051 30.572 -50.032 1.00 33.22 210 VAL C CA 1
ATOM 1704 C C . VAL C 1 68 ? -25.474 30.983 -51.430 1.00 35.42 210 VAL C C 1
ATOM 1705 O O . VAL C 1 68 ? -24.627 31.253 -52.283 1.00 38.12 210 VAL C O 1
ATOM 1709 N N . ALA C 1 69 ? -26.782 31.050 -51.664 1.00 38.48 211 ALA C N 1
ATOM 1710 C CA . ALA C 1 69 ? -27.278 31.477 -52.973 1.00 43.53 211 ALA C CA 1
ATOM 1711 C C . ALA C 1 69 ? -26.738 32.864 -53.334 1.00 47.48 211 ALA C C 1
ATOM 1712 O O . ALA C 1 69 ? -26.201 33.082 -54.438 1.00 43.28 211 ALA C O 1
ATOM 1714 N N . SER C 1 70 ? -26.865 33.794 -52.389 1.00 40.91 212 SER C N 1
ATOM 1715 C CA . SER C 1 70 ? -26.409 35.167 -52.616 1.00 46.24 212 SER C CA 1
ATOM 1716 C C . SER C 1 70 ? -24.898 35.257 -52.883 1.00 42.93 212 SER C C 1
ATOM 1717 O O . SER C 1 70 ? -24.456 35.915 -53.834 1.00 41.88 212 SER C O 1
ATOM 1720 N N . ILE C 1 71 ? -24.123 34.601 -52.023 1.00 38.46 213 ILE C N 1
ATOM 1721 C CA . ILE C 1 71 ? -22.670 34.559 -52.130 1.00 39.97 213 ILE C CA 1
ATOM 1722 C C . ILE C 1 71 ? -22.257 34.009 -53.487 1.00 43.02 213 ILE C C 1
ATOM 1723 O O . ILE C 1 71 ? -21.575 34.690 -54.254 1.00 46.03 213 ILE C O 1
ATOM 1728 N N . MET C 1 72 ? -22.696 32.791 -53.793 1.00 42.17 214 MET C N 1
ATOM 1729 C CA . MET C 1 72 ? -22.342 32.165 -55.064 1.00 43.82 214 MET C CA 1
ATOM 1730 C C . MET C 1 72 ? -22.741 32.999 -56.282 1.00 52.86 214 MET C C 1
ATOM 1731 O O . MET C 1 72 ? -22.012 33.021 -57.282 1.00 57.70 214 MET C O 1
ATOM 1736 N N . GLU C 1 73 ? -23.879 33.689 -56.211 1.00 53.98 215 GLU C N 1
ATOM 1737 C CA . GLU C 1 73 ? -24.246 34.582 -57.314 1.00 60.12 215 GLU C CA 1
ATOM 1738 C C . GLU C 1 73 ? -23.226 35.720 -57.459 1.00 63.02 215 GLU C C 1
ATOM 1739 O O . GLU C 1 73 ? -22.651 35.945 -58.551 1.00 67.45 215 GLU C O 1
ATOM 1745 N N . ASN C 1 74 ? -22.998 36.420 -56.345 1.00 60.78 216 ASN C N 1
ATOM 1746 C CA . ASN C 1 74 ? -22.047 37.533 -56.306 1.00 65.94 216 ASN C CA 1
ATOM 1747 C C . ASN C 1 74 ? -20.638 37.136 -56.753 1.00 62.75 216 ASN C C 1
ATOM 1748 O O . ASN C 1 74 ? -19.890 37.954 -57.276 1.00 65.27 216 ASN C O 1
ATOM 1753 N N . THR C 1 75 ? -20.286 35.873 -56.548 1.00 62.46 217 THR C N 1
ATOM 1754 C CA . THR C 1 75 ? -18.974 35.370 -56.934 1.00 63.20 217 THR C CA 1
ATOM 1755 C C . THR C 1 75 ? -18.936 35.038 -58.422 1.00 60.73 217 THR C C 1
ATOM 1756 O O . THR C 1 75 ? -18.002 35.421 -59.130 1.00 68.11 217 THR C O 1
ATOM 1760 N N . ASN C 1 76 ? -19.965 34.335 -58.890 1.00 55.49 218 ASN C N 1
ATOM 1761 C CA . ASN C 1 76 ? -20.028 33.895 -60.280 1.00 61.85 218 ASN C CA 1
ATOM 1762 C C . ASN C 1 76 ? -20.143 35.038 -61.279 1.00 72.59 218 ASN C C 1
ATOM 1763 O O . ASN C 1 76 ? -19.730 34.890 -62.432 1.00 67.52 218 ASN C O 1
ATOM 1768 N N . LEU C 1 77 ? -20.696 36.176 -60.855 1.00 76.16 219 LEU C N 1
ATOM 1769 C CA . LEU C 1 77 ? -20.837 37.290 -61.802 1.00 80.08 219 LEU C CA 1
ATOM 1770 C C . LEU C 1 77 ? -19.521 37.799 -62.427 1.00 90.03 219 LEU C C 1
ATOM 1771 O O . LEU C 1 77 ? -19.548 38.519 -63.429 1.00 94.88 219 LEU C O 1
ATOM 1776 N N . SER C 1 78 ? -18.382 37.415 -61.850 1.00 89.30 220 SER C N 1
ATOM 1777 C CA . SER C 1 78 ? -17.087 37.926 -62.309 1.00 92.07 220 SER C CA 1
ATOM 1778 C C . SER C 1 78 ? -16.074 36.868 -62.776 1.00 86.25 220 SER C C 1
ATOM 1779 O O . SER C 1 78 ? -14.946 37.209 -63.134 1.00 77.03 220 SER C O 1
ATOM 1782 N N . LYS C 1 79 ? -16.464 35.597 -62.773 1.00 82.24 221 LYS C N 1
ATOM 1783 C CA . LYS C 1 79 ? -15.547 34.534 -63.184 1.00 77.21 221 LYS C CA 1
ATOM 1784 C C . LYS C 1 79 ? -15.753 34.096 -64.635 1.00 73.93 221 LYS C C 1
ATOM 1785 O O . LYS C 1 79 ? -14.871 33.480 -65.238 1.00 66.33 221 LYS C O 1
ATOM 1791 N N . ASP D 1 3 ? -22.296 -40.056 11.117 1.00 92.99 145 ASP D N 1
ATOM 1792 C CA . ASP D 1 3 ? -22.392 -38.715 11.680 1.00 92.76 145 ASP D CA 1
ATOM 1793 C C . ASP D 1 3 ? -23.688 -38.022 11.266 1.00 92.87 145 ASP D C 1
ATOM 1794 O O . ASP D 1 3 ? -23.697 -37.209 10.340 1.00 94.40 145 ASP D O 1
ATOM 1799 N N . ALA D 1 4 ? -24.776 -38.342 11.961 1.00 87.74 146 ALA D N 1
ATOM 1800 C CA . ALA D 1 4 ? -26.084 -37.767 11.656 1.00 83.21 146 ALA D CA 1
ATOM 1801 C C . ALA D 1 4 ? -26.099 -36.264 11.925 1.00 86.55 146 ALA D C 1
ATOM 1802 O O . ALA D 1 4 ? -26.408 -35.457 11.034 1.00 89.31 146 ALA D O 1
ATOM 1804 N N . GLY D 1 5 ? -25.756 -35.900 13.159 1.00 83.91 147 GLY D N 1
ATOM 1805 C CA . GLY D 1 5 ? -25.693 -34.512 13.574 1.00 81.49 147 GLY D CA 1
ATOM 1806 C C . GLY D 1 5 ? -24.799 -33.675 12.680 1.00 82.28 147 GLY D C 1
ATOM 1807 O O . GLY D 1 5 ? -25.067 -32.490 12.453 1.00 75.57 147 GLY D O 1
ATOM 1808 N N . PHE D 1 6 ? -23.737 -34.289 12.162 1.00 81.81 148 PHE D N 1
ATOM 1809 C CA . PHE D 1 6 ? -22.832 -33.576 11.271 1.00 74.92 148 PHE D CA 1
ATOM 1810 C C . PHE D 1 6 ? -23.443 -33.340 9.892 1.00 75.13 148 PHE D C 1
ATOM 1811 O O . PHE D 1 6 ? -23.196 -32.309 9.277 1.00 73.58 148 PHE D O 1
ATOM 1819 N N . GLU D 1 7 ? -24.231 -34.292 9.403 1.00 75.18 149 GLU D N 1
ATOM 1820 C CA . GLU D 1 7 ? -24.887 -34.110 8.113 1.00 76.80 149 GLU D CA 1
ATOM 1821 C C . GLU D 1 7 ? -25.974 -33.047 8.227 1.00 70.57 149 GLU D C 1
ATOM 1822 O O . GLU D 1 7 ? -26.195 -32.261 7.298 1.00 55.58 149 GLU D O 1
ATOM 1828 N N . ASN D 1 8 ? -26.639 -33.027 9.380 1.00 69.22 150 ASN D N 1
ATOM 1829 C CA . ASN D 1 8 ? -27.594 -31.973 9.697 1.00 67.72 150 ASN D CA 1
ATOM 1830 C C . ASN D 1 8 ? -26.888 -30.615 9.730 1.00 71.41 150 ASN D C 1
ATOM 1831 O O . ASN D 1 8 ? -27.411 -29.605 9.232 1.00 69.71 150 ASN D O 1
ATOM 1836 N N . GLN D 1 9 ? -25.686 -30.608 10.303 1.00 68.35 151 GLN D N 1
ATOM 1837 C CA . GLN D 1 9 ? -24.873 -29.399 10.371 1.00 70.65 151 GLN D CA 1
ATOM 1838 C C . GLN D 1 9 ? -24.496 -28.901 8.980 1.00 67.48 151 GLN D C 1
ATOM 1839 O O . GLN D 1 9 ? -24.641 -27.713 8.674 1.00 65.37 151 GLN D O 1
ATOM 1845 N N . LYS D 1 10 ? -24.009 -29.818 8.149 1.00 62.96 152 LYS D N 1
ATOM 1846 C CA . LYS D 1 10 ? -23.685 -29.516 6.763 1.00 59.80 152 LYS D CA 1
ATOM 1847 C C . LYS D 1 10 ? -24.909 -28.959 6.053 1.00 56.10 152 LYS D C 1
ATOM 1848 O O . LYS D 1 10 ? -24.793 -28.049 5.230 1.00 56.55 152 LYS D O 1
ATOM 1854 N N . GLU D 1 11 ? -26.082 -29.499 6.378 1.00 52.60 153 GLU D N 1
ATOM 1855 C CA . GLU D 1 11 ? -27.312 -29.033 5.743 1.00 57.49 153 GLU D CA 1
ATOM 1856 C C . GLU D 1 11 ? -27.604 -27.585 6.110 1.00 47.65 153 GLU D C 1
ATOM 1857 O O . GLU D 1 11 ? -27.768 -26.754 5.222 1.00 46.82 153 GLU D O 1
ATOM 1863 N N . LEU D 1 12 ? -27.652 -27.284 7.409 1.00 50.19 154 LEU D N 1
ATOM 1864 C CA . LEU D 1 12 ? -27.893 -25.906 7.861 1.00 49.53 154 LEU D CA 1
ATOM 1865 C C . LEU D 1 12 ? -26.873 -24.927 7.274 1.00 46.43 154 LEU D C 1
ATOM 1866 O O . LEU D 1 12 ? -27.239 -23.872 6.714 1.00 43.40 154 LEU D O 1
ATOM 1871 N N . THR D 1 13 ? -25.596 -25.292 7.396 1.00 45.73 155 THR D N 1
ATOM 1872 C CA . THR D 1 13 ? -24.499 -24.505 6.835 1.00 44.56 155 THR D CA 1
ATOM 1873 C C . THR D 1 13 ? -24.719 -24.193 5.358 1.00 42.98 155 THR D C 1
ATOM 1874 O O . THR D 1 13 ? -24.657 -23.030 4.945 1.00 46.26 155 THR D O 1
ATOM 1878 N N . LYS D 1 14 ? -24.974 -25.232 4.567 1.00 51.39 156 LYS D N 1
ATOM 1879 C CA . LYS D 1 14 ? -25.189 -25.057 3.133 1.00 51.24 156 LYS D CA 1
ATOM 1880 C C . LYS D 1 14 ? -26.422 -24.197 2.847 1.00 48.17 156 LYS D C 1
ATOM 1881 O O . LYS D 1 14 ? -26.454 -23.463 1.862 1.00 42.35 156 LYS D O 1
ATOM 1887 N N . MET D 1 15 ? -27.437 -24.291 3.705 1.00 45.70 157 MET D N 1
ATOM 1888 C CA . MET D 1 15 ? -28.605 -23.428 3.564 1.00 46.00 157 MET D CA 1
ATOM 1889 C C . MET D 1 15 ? -28.169 -21.970 3.658 1.00 43.78 157 MET D C 1
ATOM 1890 O O . MET D 1 15 ? -28.542 -21.129 2.816 1.00 42.72 157 MET D O 1
ATOM 1895 N N . GLN D 1 16 ? -27.351 -21.677 4.668 1.00 46.34 158 GLN D N 1
ATOM 1896 C CA . GLN D 1 16 ? -26.790 -20.332 4.808 1.00 44.71 158 GLN D CA 1
ATOM 1897 C C . GLN D 1 16 ? -25.975 -19.899 3.582 1.00 40.01 158 GLN D C 1
ATOM 1898 O O . GLN D 1 16 ? -26.211 -18.828 3.012 1.00 37.28 158 GLN D O 1
ATOM 1904 N N . LEU D 1 17 ? -25.015 -20.732 3.186 1.00 39.92 159 LEU D N 1
ATOM 1905 C CA . LEU D 1 17 ? -24.119 -20.400 2.077 1.00 37.74 159 LEU D CA 1
ATOM 1906 C C . LEU D 1 17 ? -24.878 -20.147 0.776 1.00 35.30 159 LEU D C 1
ATOM 1907 O O . LEU D 1 17 ? -24.607 -19.173 0.069 1.00 34.10 159 LEU D O 1
ATOM 1912 N N . ASP D 1 18 ? -25.834 -21.021 0.474 1.00 35.98 160 ASP D N 1
ATOM 1913 C CA . ASP D 1 18 ? -26.675 -20.864 -0.711 1.00 39.62 160 ASP D CA 1
ATOM 1914 C C . ASP D 1 18 ? -27.494 -19.584 -0.652 1.00 33.79 160 ASP D C 1
ATOM 1915 O O . ASP D 1 18 ? -27.560 -18.845 -1.634 1.00 34.77 160 ASP D O 1
ATOM 1920 N N . ASN D 1 19 ? -28.110 -19.309 0.495 1.00 42.95 161 ASN D N 1
ATOM 1921 C CA . ASN D 1 19 ? -28.855 -18.061 0.632 1.00 34.24 161 ASN D CA 1
ATOM 1922 C C . ASN D 1 19 ? -27.969 -16.839 0.376 1.00 36.29 161 ASN D C 1
ATOM 1923 O O . ASN D 1 19 ? -28.351 -15.920 -0.362 1.00 30.52 161 ASN D O 1
ATOM 1928 N N . GLN D 1 20 ? -26.779 -16.832 0.969 1.00 32.01 162 GLN D N 1
ATOM 1929 C CA . GLN D 1 20 ? -25.868 -15.710 0.781 1.00 30.96 162 GLN D CA 1
ATOM 1930 C C . GLN D 1 20 ? -25.460 -15.552 -0.691 1.00 33.95 162 GLN D C 1
ATOM 1931 O O . GLN D 1 20 ? -25.393 -14.427 -1.216 1.00 31.57 162 GLN D O 1
ATOM 1937 N N . LYS D 1 21 ? -25.216 -16.679 -1.359 1.00 32.24 163 LYS D N 1
ATOM 1938 C CA . LYS D 1 21 ? -24.815 -16.643 -2.763 1.00 30.81 163 LYS D CA 1
ATOM 1939 C C . LYS D 1 21 ? -25.955 -16.129 -3.649 1.00 33.26 163 LYS D C 1
ATOM 1940 O O . LYS D 1 21 ? -25.724 -15.353 -4.579 1.00 28.71 163 LYS D O 1
ATOM 1946 N N . GLU D 1 22 ? -27.182 -16.558 -3.347 1.00 32.89 164 GLU D N 1
ATOM 1947 C CA . GLU D 1 22 ? -28.376 -16.108 -4.070 1.00 38.05 164 GLU D CA 1
ATOM 1948 C C . GLU D 1 22 ? -28.599 -14.603 -3.909 1.00 29.79 164 GLU D C 1
ATOM 1949 O O . GLU D 1 22 ? -28.844 -13.876 -4.888 1.00 33.37 164 GLU D O 1
ATOM 1955 N N . ILE D 1 23 ? -28.491 -14.136 -2.669 1.00 28.76 165 ILE D N 1
ATOM 1956 C CA . ILE D 1 23 ? -28.639 -12.715 -2.376 1.00 26.87 165 ILE D CA 1
ATOM 1957 C C . ILE D 1 23 ? -27.604 -11.886 -3.144 1.00 30.72 165 ILE D C 1
ATOM 1958 O O . ILE D 1 23 ? -27.946 -10.865 -3.770 1.00 26.00 165 ILE D O 1
ATOM 1963 N N . ALA D 1 24 ? -26.347 -12.334 -3.105 1.00 25.95 166 ALA D N 1
ATOM 1964 C CA . ALA D 1 24 ? -25.271 -11.657 -3.827 1.00 25.09 166 ALA D CA 1
ATOM 1965 C C . ALA D 1 24 ? -25.516 -11.635 -5.340 1.00 31.50 166 ALA D C 1
ATOM 1966 O O . ALA D 1 24 ? -25.317 -10.612 -5.995 1.00 27.99 166 ALA D O 1
ATOM 1968 N N . GLU D 1 25 ? -25.919 -12.777 -5.892 1.00 24.94 167 GLU D N 1
ATOM 1969 C CA . GLU D 1 25 ? -26.232 -12.864 -7.317 1.00 27.75 167 GLU D CA 1
ATOM 1970 C C . GLU D 1 25 ? -27.325 -11.860 -7.723 1.00 27.06 167 GLU D C 1
ATOM 1971 O O . GLU D 1 25 ? -27.183 -11.141 -8.729 1.00 24.94 167 GLU D O 1
ATOM 1977 N N . MET D 1 26 ? -28.401 -11.790 -6.937 1.00 25.60 168 MET D N 1
ATOM 1978 C CA . MET D 1 26 ? -29.482 -10.847 -7.245 1.00 26.52 168 MET D CA 1
ATOM 1979 C C . MET D 1 26 ? -29.020 -9.391 -7.119 1.00 26.77 168 MET D C 1
ATOM 1980 O O . MET D 1 26 ? -29.439 -8.515 -7.891 1.00 25.26 168 MET D O 1
ATOM 1985 N N . GLN D 1 27 ? -28.162 -9.121 -6.139 1.00 24.94 169 GLN D N 1
ATOM 1986 C CA . GLN D 1 27 ? -27.586 -7.780 -6.034 1.00 24.38 169 GLN D CA 1
ATOM 1987 C C . GLN D 1 27 ? -26.727 -7.425 -7.255 1.00 24.56 169 GLN D C 1
ATOM 1988 O O . GLN D 1 27 ? -26.832 -6.315 -7.796 1.00 24.45 169 GLN D O 1
ATOM 1994 N N . ASN D 1 28 ? -25.872 -8.355 -7.677 1.00 22.27 170 ASN D N 1
ATOM 1995 C CA . ASN D 1 28 ? -25.030 -8.128 -8.848 1.00 25.09 170 ASN D CA 1
ATOM 1996 C C . ASN D 1 28 ? -25.884 -7.861 -10.099 1.00 21.29 170 ASN D C 1
ATOM 1997 O O . ASN D 1 28 ? -25.616 -6.928 -10.876 1.00 21.16 170 ASN D O 1
ATOM 2002 N N . GLU D 1 29 ? -26.918 -8.677 -10.287 1.00 23.23 171 GLU D N 1
ATOM 2003 C CA . GLU D 1 29 ? -27.849 -8.471 -11.399 1.00 25.83 171 GLU D CA 1
ATOM 2004 C C . GLU D 1 29 ? -28.498 -7.091 -11.345 1.00 25.41 171 GLU D C 1
ATOM 2005 O O . GLU D 1 29 ? -28.632 -6.418 -12.374 1.00 20.91 171 GLU D O 1
ATOM 2011 N N . THR D 1 30 ? -28.941 -6.692 -10.152 1.00 26.48 172 THR D N 1
ATOM 2012 C CA . THR D 1 30 ? -29.537 -5.365 -9.970 1.00 24.75 172 THR D CA 1
ATOM 2013 C C . THR D 1 30 ? -28.568 -4.250 -10.362 1.00 22.95 172 THR D C 1
ATOM 2014 O O . THR D 1 30 ? -28.950 -3.300 -11.061 1.00 19.52 172 THR D O 1
ATOM 2018 N N . GLN D 1 31 ? -27.318 -4.356 -9.903 1.00 18.29 173 GLN D N 1
ATOM 2019 C CA . GLN D 1 31 ? -26.321 -3.331 -10.201 1.00 21.68 173 GLN D CA 1
ATOM 2020 C C . GLN D 1 31 ? -26.072 -3.239 -11.703 1.00 22.66 173 GLN D C 1
ATOM 2021 O O . GLN D 1 31 ? -25.937 -2.143 -12.249 1.00 20.69 173 GLN D O 1
ATOM 2027 N N . LYS D 1 32 ? -26.022 -4.388 -12.374 1.00 24.29 174 LYS D N 1
ATOM 2028 C CA . LYS D 1 32 ? -25.818 -4.375 -13.821 1.00 22.30 174 LYS D CA 1
ATOM 2029 C C . LYS D 1 32 ? -27.006 -3.744 -14.549 1.00 22.93 174 LYS D C 1
ATOM 2030 O O . LYS D 1 32 ? -26.831 -2.960 -15.491 1.00 23.23 174 LYS D O 1
ATOM 2036 N N . GLU D 1 33 ? -28.218 -4.085 -14.120 1.00 19.16 175 GLU D N 1
ATOM 2037 C CA . GLU D 1 33 ? -29.409 -3.479 -14.719 1.00 20.20 175 GLU D CA 1
ATOM 2038 C C . GLU D 1 33 ? -29.401 -1.960 -14.571 1.00 21.04 175 GLU D C 1
ATOM 2039 O O . GLU D 1 33 ? -29.715 -1.217 -15.517 1.00 22.45 175 GLU D O 1
ATOM 2045 N N . ILE D 1 34 ? -29.066 -1.501 -13.373 1.00 24.10 176 ILE D N 1
ATOM 2046 C CA . ILE D 1 34 ? -29.019 -0.071 -13.114 1.00 20.92 176 ILE D CA 1
ATOM 2047 C C . ILE D 1 34 ? -27.950 0.586 -13.996 1.00 21.99 176 ILE D C 1
ATOM 2048 O O . ILE D 1 34 ? -28.191 1.647 -14.593 1.00 18.50 176 ILE D O 1
ATOM 2053 N N . ALA D 1 35 ? -26.790 -0.051 -14.122 1.00 20.95 177 ALA D N 1
ATOM 2054 C CA . ALA D 1 35 ? -25.746 0.495 -14.988 1.00 22.22 177 ALA D CA 1
ATOM 2055 C C . ALA D 1 35 ? -26.228 0.553 -16.440 1.00 21.35 177 ALA D C 1
ATOM 2056 O O . ALA D 1 35 ? -25.830 1.443 -17.213 1.00 17.98 177 ALA D O 1
ATOM 2058 N N . GLY D 1 36 ? -27.079 -0.394 -16.808 1.00 21.79 178 GLY D N 1
ATOM 2059 C CA . GLY D 1 36 ? -27.602 -0.444 -18.159 1.00 25.24 178 GLY D CA 1
ATOM 2060 C C . GLY D 1 36 ? -28.537 0.725 -18.403 1.00 24.86 178 GLY D C 1
ATOM 2061 O O . GLY D 1 36 ? -28.497 1.359 -19.458 1.00 19.72 178 GLY D O 1
ATOM 2062 N N . ILE D 1 37 ? -29.390 1.001 -17.422 1.00 16.18 179 ILE D N 1
ATOM 2063 C CA . ILE D 1 37 ? -30.293 2.146 -17.484 1.00 17.92 179 ILE D CA 1
ATOM 2064 C C . ILE D 1 37 ? -29.529 3.470 -17.536 1.00 20.11 179 ILE D C 1
ATOM 2065 O O . ILE D 1 37 ? -29.861 4.370 -18.324 1.00 19.86 179 ILE D O 1
ATOM 2070 N N . GLN D 1 38 ? -28.497 3.592 -16.703 1.00 18.06 180 GLN D N 1
ATOM 2071 C CA . GLN D 1 38 ? -27.693 4.801 -16.678 1.00 17.02 180 GLN D CA 1
ATOM 2072 C C . GLN D 1 38 ? -26.972 5.011 -18.015 1.00 16.90 180 GLN D C 1
ATOM 2073 O O . GLN D 1 38 ? -26.914 6.137 -18.529 1.00 17.99 180 GLN D O 1
ATOM 2079 N N . SER D 1 39 ? -26.425 3.930 -18.569 1.00 18.44 181 SER D N 1
ATOM 2080 C CA . SER D 1 39 ? -25.736 3.986 -19.861 1.00 23.93 181 SER D CA 1
ATOM 2081 C C . SER D 1 39 ? -26.699 4.372 -20.982 1.00 22.82 181 SER D C 1
ATOM 2082 O O . SER D 1 39 ? -26.404 5.269 -21.773 1.00 20.37 181 SER D O 1
ATOM 2085 N N . ALA D 1 40 ? -27.847 3.690 -21.052 1.00 20.40 182 ALA D N 1
ATOM 2086 C CA . ALA D 1 40 ? -28.836 3.970 -22.090 1.00 20.54 182 ALA D CA 1
ATOM 2087 C C . ALA D 1 40 ? -29.287 5.422 -22.026 1.00 25.29 182 ALA D C 1
ATOM 2088 O O . ALA D 1 40 ? -29.446 6.093 -23.064 1.00 23.52 182 ALA D O 1
ATOM 2090 N N . THR D 1 41 ? -29.485 5.904 -20.799 1.00 19.92 183 THR D N 1
ATOM 2091 C CA . THR D 1 41 ? -29.927 7.275 -20.577 1.00 16.08 183 THR D CA 1
ATOM 2092 C C . THR D 1 41 ? -28.866 8.291 -21.035 1.00 19.47 183 THR D C 1
ATOM 2093 O O . THR D 1 41 ? -29.173 9.270 -21.730 1.00 18.82 183 THR D O 1
ATOM 2097 N N . SER D 1 42 ? -27.623 8.058 -20.630 1.00 18.12 184 SER D N 1
ATOM 2098 C CA . SER D 1 42 ? -26.511 8.932 -20.988 1.00 22.49 184 SER D CA 1
ATOM 2099 C C . SER D 1 42 ? -26.296 8.976 -22.511 1.00 17.53 184 SER D C 1
ATOM 2100 O O . SER D 1 42 ? -26.052 10.050 -23.084 1.00 21.33 184 SER D O 1
ATOM 2103 N N . ARG D 1 43 ? -26.397 7.813 -23.162 1.00 16.87 185 ARG D N 1
ATOM 2104 C CA . ARG D 1 43 ? -26.233 7.734 -24.616 1.00 23.41 185 ARG D CA 1
ATOM 2105 C C . ARG D 1 43 ? -27.339 8.520 -25.312 1.00 23.24 185 ARG D C 1
ATOM 2106 O O . ARG D 1 43 ? -27.066 9.317 -26.221 1.00 20.40 185 ARG D O 1
ATOM 2114 N N . GLN D 1 44 ? -28.588 8.305 -24.891 1.00 16.65 186 GLN D N 1
ATOM 2115 C CA . GLN D 1 44 ? -29.687 9.012 -25.544 1.00 21.20 186 GLN D CA 1
ATOM 2116 C C . GLN D 1 44 ? -29.635 10.521 -25.290 1.00 25.16 186 GLN D C 1
ATOM 2117 O O . GLN D 1 44 ? -29.939 11.310 -26.192 1.00 18.74 186 GLN D O 1
ATOM 2123 N N . ASN D 1 45 ? -29.251 10.919 -24.073 1.00 21.04 187 ASN D N 1
ATOM 2124 C CA . ASN D 1 45 ? -29.085 12.334 -23.749 1.00 18.85 187 ASN D CA 1
ATOM 2125 C C . ASN D 1 45 ? -28.047 12.949 -24.682 1.00 21.85 187 ASN D C 1
ATOM 2126 O O . ASN D 1 45 ? -28.243 14.052 -25.211 1.00 22.08 187 ASN D O 1
ATOM 2131 N N . THR D 1 46 ? -26.936 12.232 -24.870 1.00 16.82 188 THR D N 1
ATOM 2132 C CA . THR D 1 46 ? -25.847 12.729 -25.703 1.00 20.99 188 THR D CA 1
ATOM 2133 C C . THR D 1 46 ? -26.316 12.893 -27.153 1.00 21.24 188 THR D C 1
ATOM 2134 O O . THR D 1 46 ? -26.059 13.923 -27.795 1.00 19.46 188 THR D O 1
ATOM 2138 N N . LYS D 1 47 ? -27.030 11.890 -27.659 1.00 22.06 189 LYS D N 1
ATOM 2139 C CA . LYS D 1 47 ? -27.550 11.978 -29.022 1.00 24.86 189 LYS D CA 1
ATOM 2140 C C . LYS D 1 47 ? -28.471 13.196 -29.191 1.00 27.32 189 LYS D C 1
ATOM 2141 O O . LYS D 1 47 ? -28.360 13.946 -30.186 1.00 20.68 189 LYS D O 1
ATOM 2147 N N . ASP D 1 48 ? -29.356 13.406 -28.209 1.00 22.87 190 ASP D N 1
ATOM 2148 C CA . ASP D 1 48 ? -30.272 14.553 -28.249 1.00 23.25 190 ASP D CA 1
ATOM 2149 C C . ASP D 1 48 ? -29.495 15.871 -28.248 1.00 19.06 190 ASP D C 1
ATOM 2150 O O . ASP D 1 48 ? -29.878 16.838 -28.929 1.00 20.34 190 ASP D O 1
ATOM 2155 N N . GLN D 1 49 ? -28.422 15.930 -27.463 1.00 18.35 191 GLN D N 1
ATOM 2156 C CA . GLN D 1 49 ? -27.653 17.175 -27.366 1.00 19.08 191 GLN D CA 1
ATOM 2157 C C . GLN D 1 49 ? -26.905 17.495 -28.656 1.00 23.07 191 GLN D C 1
ATOM 2158 O O . GLN D 1 49 ? -26.804 18.664 -29.034 1.00 23.28 191 GLN D O 1
ATOM 2164 N N . VAL D 1 50 ? -26.376 16.474 -29.333 1.00 15.50 192 VAL D N 1
ATOM 2165 C CA . VAL D 1 50 ? -25.544 16.764 -30.510 1.00 21.33 192 VAL D CA 1
ATOM 2166 C C . VAL D 1 50 ? -26.332 16.793 -31.822 1.00 23.59 192 VAL D C 1
ATOM 2167 O O . VAL D 1 50 ? -25.784 17.155 -32.874 1.00 22.11 192 VAL D O 1
ATOM 2171 N N . TYR D 1 51 ? -27.608 16.409 -31.762 1.00 23.99 193 TYR D N 1
ATOM 2172 C CA . TYR D 1 51 ? -28.472 16.461 -32.950 1.00 22.97 193 TYR D CA 1
ATOM 2173 C C . TYR D 1 51 ? -28.374 17.758 -33.787 1.00 23.25 193 TYR D C 1
ATOM 2174 O O . TYR D 1 51 ? -28.128 17.691 -34.990 1.00 21.98 193 TYR D O 1
ATOM 2183 N N . ALA D 1 52 ? -28.566 18.920 -33.164 1.00 20.13 194 ALA D N 1
ATOM 2184 C CA . ALA D 1 52 ? -28.603 20.191 -33.910 1.00 20.80 194 ALA D CA 1
ATOM 2185 C C . ALA D 1 52 ? -27.269 20.495 -34.602 1.00 24.97 194 ALA D C 1
ATOM 2186 O O . ALA D 1 52 ? -27.228 20.823 -35.786 1.00 25.65 194 ALA D O 1
ATOM 2188 N N . GLN D 1 53 ? -26.194 20.416 -33.829 1.00 23.77 195 GLN D N 1
ATOM 2189 C CA . GLN D 1 53 ? -24.806 20.421 -34.305 1.00 32.78 195 GLN D CA 1
ATOM 2190 C C . GLN D 1 53 ? -24.607 19.639 -35.592 1.00 30.35 195 GLN D C 1
ATOM 2191 O O . GLN D 1 53 ? -24.131 20.151 -36.640 1.00 25.03 195 GLN D O 1
ATOM 2197 N N . ASN D 1 54 ? -24.924 18.353 -35.476 1.00 21.78 196 ASN D N 1
ATOM 2198 C CA . ASN D 1 54 ? -24.693 17.435 -36.576 1.00 24.09 196 ASN D CA 1
ATOM 2199 C C . ASN D 1 54 ? -25.553 17.791 -37.762 1.00 25.59 196 ASN D C 1
ATOM 2200 O O . ASN D 1 54 ? -25.117 17.676 -38.911 1.00 25.96 196 ASN D O 1
ATOM 2205 N N . GLU D 1 55 ? -26.783 18.221 -37.491 1.00 22.03 197 GLU D N 1
ATOM 2206 C CA . GLU D 1 55 ? -27.700 18.564 -38.582 1.00 28.27 197 GLU D CA 1
ATOM 2207 C C . GLU D 1 55 ? -27.253 19.833 -39.315 1.00 26.96 197 GLU D C 1
ATOM 2208 O O . GLU D 1 55 ? -27.528 19.994 -40.505 1.00 24.56 197 GLU D O 1
ATOM 2214 N N . MET D 1 56 ? -26.568 20.733 -38.613 1.00 29.33 198 MET D N 1
ATOM 2215 C CA . MET D 1 56 ? -26.085 21.971 -39.235 1.00 28.04 198 MET D CA 1
ATOM 2216 C C . MET D 1 56 ? -24.794 21.758 -40.024 1.00 32.32 198 MET D C 1
ATOM 2217 O O . MET D 1 56 ? -24.466 22.549 -40.919 1.00 31.65 198 MET D O 1
ATOM 2222 N N . LEU D 1 57 ? -24.060 20.703 -39.667 1.00 28.90 199 LEU D N 1
ATOM 2223 C CA . LEU D 1 57 ? -22.768 20.404 -40.293 1.00 29.71 199 LEU D CA 1
ATOM 2224 C C . LEU D 1 57 ? -22.643 20.624 -41.816 1.00 27.39 199 LEU D C 1
ATOM 2225 O O . LEU D 1 57 ? -21.805 21.417 -42.256 1.00 29.39 199 LEU D O 1
ATOM 2230 N N . ALA D 1 58 ? -23.444 19.917 -42.617 1.00 22.82 200 ALA D N 1
ATOM 2231 C CA . ALA D 1 58 ? -23.358 20.023 -44.073 1.00 30.61 200 ALA D CA 1
ATOM 2232 C C . ALA D 1 58 ? -23.610 21.447 -44.579 1.00 29.40 200 ALA D C 1
ATOM 2233 O O . ALA D 1 58 ? -22.984 21.896 -45.561 1.00 28.62 200 ALA D O 1
ATOM 2235 N N . TYR D 1 59 ? -24.525 22.153 -43.910 1.00 26.64 201 TYR D N 1
ATOM 2236 C CA . TYR D 1 59 ? -24.858 23.533 -44.282 1.00 32.93 201 TYR D CA 1
ATOM 2237 C C . TYR D 1 59 ? -23.678 24.458 -43.998 1.00 34.05 201 TYR D C 1
ATOM 2238 O O . TYR D 1 59 ? -23.337 25.322 -44.812 1.00 32.94 201 TYR D O 1
ATOM 2247 N N . GLN D 1 60 ? -23.059 24.267 -42.836 1.00 24.13 202 GLN D N 1
ATOM 2248 C CA . GLN D 1 60 ? -21.907 25.077 -42.443 1.00 28.10 202 GLN D CA 1
ATOM 2249 C C . GLN D 1 60 ? -20.698 24.826 -43.344 1.00 31.54 202 GLN D C 1
ATOM 2250 O O . GLN D 1 60 ? -19.949 25.757 -43.672 1.00 30.54 202 GLN D O 1
ATOM 2256 N N . GLN D 1 61 ? -20.510 23.570 -43.749 1.00 29.70 203 GLN D N 1
ATOM 2257 C CA . GLN D 1 61 ? -19.428 23.231 -44.671 1.00 31.29 203 GLN D CA 1
ATOM 2258 C C . GLN D 1 61 ? -19.655 23.867 -46.043 1.00 33.10 203 GLN D C 1
ATOM 2259 O O . GLN D 1 61 ? -18.738 24.489 -46.618 1.00 32.13 203 GLN D O 1
ATOM 2265 N N . LYS D 1 62 ? -20.872 23.724 -46.569 1.00 29.60 204 LYS D N 1
ATOM 2266 C CA . LYS D 1 62 ? -21.185 24.313 -47.870 1.00 31.24 204 LYS D CA 1
ATOM 2267 C C . LYS D 1 62 ? -20.994 25.831 -47.840 1.00 36.21 204 LYS D C 1
ATOM 2268 O O . LYS D 1 62 ? -20.384 26.420 -48.752 1.00 34.36 204 LYS D O 1
ATOM 2274 N N . GLU D 1 63 ? -21.490 26.459 -46.774 1.00 32.94 205 GLU D N 1
ATOM 2275 C CA . GLU D 1 63 ? -21.426 27.911 -46.675 1.00 29.18 205 GLU D CA 1
ATOM 2276 C C . GLU D 1 63 ? -19.988 28.394 -46.525 1.00 41.22 205 GLU D C 1
ATOM 2277 O O . GLU D 1 63 ? -19.610 29.420 -47.099 1.00 38.51 205 GLU D O 1
ATOM 2283 N N . SER D 1 64 ? -19.196 27.651 -45.755 1.00 38.98 206 SER D N 1
ATOM 2284 C CA . SER D 1 64 ? -17.773 27.952 -45.614 1.00 42.90 206 SER D CA 1
ATOM 2285 C C . SER D 1 64 ? -17.055 27.876 -46.970 1.00 36.55 206 SER D C 1
ATOM 2286 O O . SER D 1 64 ? -16.351 28.808 -47.367 1.00 35.14 206 SER D O 1
ATOM 2289 N N . THR D 1 65 ? -17.235 26.772 -47.683 1.00 31.52 207 THR D N 1
ATOM 2290 C CA . THR D 1 65 ? -16.636 26.643 -49.013 1.00 33.25 207 THR D CA 1
ATOM 2291 C C . THR D 1 65 ? -17.022 27.822 -49.915 1.00 41.63 207 THR D C 1
ATOM 2292 O O . THR D 1 65 ? -16.177 28.369 -50.650 1.00 36.85 207 THR D O 1
ATOM 2296 N N . ALA D 1 66 ? -18.287 28.234 -49.829 1.00 41.09 208 ALA D N 1
ATOM 2297 C CA . ALA D 1 66 ? -18.753 29.392 -50.590 1.00 36.04 208 ALA D CA 1
ATOM 2298 C C . ALA D 1 66 ? -17.988 30.654 -50.178 1.00 35.32 208 ALA D C 1
ATOM 2299 O O . ALA D 1 66 ? -17.530 31.411 -51.034 1.00 40.23 208 ALA D O 1
ATOM 2301 N N . ARG D 1 67 ? -17.852 30.868 -48.870 1.00 35.38 209 ARG D N 1
ATOM 2302 C CA . ARG D 1 67 ? -17.137 32.038 -48.362 1.00 39.16 209 ARG D CA 1
ATOM 2303 C C . ARG D 1 67 ? -15.705 32.053 -48.874 1.00 40.92 209 ARG D C 1
ATOM 2304 O O . ARG D 1 67 ? -15.200 33.103 -49.253 1.00 43.90 209 ARG D O 1
ATOM 2312 N N . VAL D 1 68 ? -15.061 30.887 -48.891 1.00 36.31 210 VAL D N 1
ATOM 2313 C CA . VAL D 1 68 ? -13.685 30.788 -49.372 1.00 38.00 210 VAL D CA 1
ATOM 2314 C C . VAL D 1 68 ? -13.599 31.178 -50.835 1.00 48.12 210 VAL D C 1
ATOM 2315 O O . VAL D 1 68 ? -12.734 31.974 -51.217 1.00 52.61 210 VAL D O 1
ATOM 2319 N N . ALA D 1 69 ? -14.501 30.631 -51.648 1.00 42.33 211 ALA D N 1
ATOM 2320 C CA . ALA D 1 69 ? -14.543 31.003 -53.065 1.00 45.94 211 ALA D CA 1
ATOM 2321 C C . ALA D 1 69 ? -14.705 32.521 -53.241 1.00 47.36 211 ALA D C 1
ATOM 2322 O O . ALA D 1 69 ? -13.983 33.147 -54.030 1.00 51.13 211 ALA D O 1
ATOM 2324 N N . SER D 1 70 ? -15.640 33.108 -52.495 1.00 40.78 212 SER D N 1
ATOM 2325 C CA . SER D 1 70 ? -15.867 34.552 -52.551 1.00 45.61 212 SER D CA 1
ATOM 2326 C C . SER D 1 70 ? -14.610 35.351 -52.186 1.00 48.76 212 SER D C 1
ATOM 2327 O O . SER D 1 70 ? -14.179 36.236 -52.936 1.00 50.99 212 SER D O 1
ATOM 2330 N N . ILE D 1 71 ? -14.038 35.031 -51.027 1.00 46.74 213 ILE D N 1
ATOM 2331 C CA . ILE D 1 71 ? -12.844 35.699 -50.522 1.00 50.78 213 ILE D CA 1
ATOM 2332 C C . ILE D 1 71 ? -11.720 35.653 -51.548 1.00 45.51 213 ILE D C 1
ATOM 2333 O O . ILE D 1 71 ? -11.180 36.693 -51.935 1.00 47.54 213 ILE D O 1
ATOM 2338 N N . MET D 1 72 ? -11.396 34.449 -52.010 1.00 45.44 214 MET D N 1
ATOM 2339 C CA . MET D 1 72 ? -10.316 34.269 -52.978 1.00 47.69 214 MET D CA 1
ATOM 2340 C C . MET D 1 72 ? -10.567 34.994 -54.305 1.00 55.10 214 MET D C 1
ATOM 2341 O O . MET D 1 72 ? -9.630 35.525 -54.922 1.00 54.94 214 MET D O 1
ATOM 2346 N N . GLU D 1 73 ? -11.822 35.010 -54.748 1.00 54.29 215 GLU D N 1
ATOM 2347 C CA . GLU D 1 73 ? -12.164 35.736 -55.966 1.00 53.66 215 GLU D CA 1
ATOM 2348 C C . GLU D 1 73 ? -11.909 37.233 -55.767 1.00 57.02 215 GLU D C 1
ATOM 2349 O O . GLU D 1 73 ? -11.369 37.915 -56.648 1.00 53.56 215 GLU D O 1
ATOM 2355 N N . ASN D 1 74 ? -12.273 37.740 -54.594 1.00 57.16 216 ASN D N 1
ATOM 2356 C CA . ASN D 1 74 ? -12.059 39.154 -54.311 1.00 63.57 216 ASN D CA 1
ATOM 2357 C C . ASN D 1 74 ? -10.586 39.551 -54.201 1.00 61.63 216 ASN D C 1
ATOM 2358 O O . ASN D 1 74 ? -10.191 40.624 -54.671 1.00 56.38 216 ASN D O 1
ATOM 2363 N N . THR D 1 75 ? -9.768 38.689 -53.602 1.00 55.83 217 THR D N 1
ATOM 2364 C CA . THR D 1 75 ? -8.340 38.999 -53.495 1.00 54.80 217 THR D CA 1
ATOM 2365 C C . THR D 1 75 ? -7.581 38.811 -54.807 1.00 71.54 217 THR D C 1
ATOM 2366 O O . THR D 1 75 ? -6.599 39.513 -55.060 1.00 68.74 217 THR D O 1
ATOM 2370 N N . ASN D 1 76 ? -8.017 37.868 -55.640 1.00 75.72 218 ASN D N 1
ATOM 2371 C CA . ASN D 1 76 ? -7.413 37.741 -56.964 1.00 81.74 218 ASN D CA 1
ATOM 2372 C C . ASN D 1 76 ? -8.080 38.658 -57.982 1.00 86.68 218 ASN D C 1
ATOM 2373 O O . ASN D 1 76 ? -7.756 38.630 -59.169 1.00 92.64 218 ASN D O 1
ATOM 2378 N N . LEU D 1 77 ? -9.017 39.467 -57.503 1.00 83.50 219 LEU D N 1
ATOM 2379 C CA . LEU D 1 77 ? -9.501 40.600 -58.272 1.00 86.66 219 LEU D CA 1
ATOM 2380 C C . LEU D 1 77 ? -8.499 41.742 -58.110 1.00 94.14 219 LEU D C 1
ATOM 2381 O O . LEU D 1 77 ? -7.806 42.121 -59.056 1.00 98.66 219 LEU D O 1
ATOM 2386 N N . SER D 1 78 ? -8.414 42.266 -56.890 1.00 94.82 220 SER D N 1
ATOM 2387 C CA . SER D 1 78 ? -7.540 43.394 -56.579 1.00 94.15 220 SER D CA 1
ATOM 2388 C C . SER D 1 78 ? -6.075 42.982 -56.441 1.00 99.03 220 SER D C 1
ATOM 2389 O O . SER D 1 78 ? -5.598 42.085 -57.136 1.00 101.48 220 SER D O 1
ATOM 2392 N N . ASP E 1 3 ? -8.522 -35.447 15.048 1.00 93.02 145 ASP E N 1
ATOM 2393 C CA . ASP E 1 3 ? -9.901 -35.724 15.437 1.00 92.54 145 ASP E CA 1
ATOM 2394 C C . ASP E 1 3 ? -10.817 -35.745 14.216 1.00 91.45 145 ASP E C 1
ATOM 2395 O O . ASP E 1 3 ? -10.652 -34.950 13.290 1.00 84.63 145 ASP E O 1
ATOM 2400 N N . ALA E 1 4 ? -11.778 -36.664 14.214 1.00 93.32 146 ALA E N 1
ATOM 2401 C CA . ALA E 1 4 ? -12.769 -36.727 13.145 1.00 90.07 146 ALA E CA 1
ATOM 2402 C C . ALA E 1 4 ? -13.697 -35.523 13.246 1.00 85.46 146 ALA E C 1
ATOM 2403 O O . ALA E 1 4 ? -14.060 -34.913 12.234 1.00 85.01 146 ALA E O 1
ATOM 2405 N N . GLY E 1 5 ? -14.074 -35.193 14.479 1.00 82.89 147 GLY E N 1
ATOM 2406 C CA . GLY E 1 5 ? -14.820 -33.984 14.762 1.00 77.24 147 GLY E CA 1
ATOM 2407 C C . GLY E 1 5 ? -14.064 -32.790 14.217 1.00 77.85 147 GLY E C 1
ATOM 2408 O O . GLY E 1 5 ? -14.661 -31.859 13.662 1.00 77.60 147 GLY E O 1
ATOM 2409 N N . PHE E 1 6 ? -12.741 -32.824 14.353 1.00 72.90 148 PHE E N 1
ATOM 2410 C CA . PHE E 1 6 ? -11.925 -31.763 13.794 1.00 62.93 148 PHE E CA 1
ATOM 2411 C C . PHE E 1 6 ? -12.059 -31.687 12.285 1.00 62.37 148 PHE E C 1
ATOM 2412 O O . PHE E 1 6 ? -12.485 -30.668 11.778 1.00 54.46 148 PHE E O 1
ATOM 2420 N N . GLU E 1 7 ? -11.693 -32.753 11.575 1.00 61.78 149 GLU E N 1
ATOM 2421 C CA . GLU E 1 7 ? -11.704 -32.721 10.109 1.00 61.46 149 GLU E CA 1
ATOM 2422 C C . GLU E 1 7 ? -13.089 -32.363 9.544 1.00 60.38 149 GLU E C 1
ATOM 2423 O O . GLU E 1 7 ? -13.199 -31.730 8.481 1.00 57.09 149 GLU E O 1
ATOM 2429 N N . ASN E 1 8 ? -14.136 -32.747 10.273 1.00 54.11 150 ASN E N 1
ATOM 2430 C CA . ASN E 1 8 ? -15.497 -32.317 9.955 1.00 54.98 150 ASN E CA 1
ATOM 2431 C C . ASN E 1 8 ? -15.651 -30.803 10.093 1.00 56.34 150 ASN E C 1
ATOM 2432 O O . ASN E 1 8 ? -16.165 -30.129 9.189 1.00 48.39 150 ASN E O 1
ATOM 2437 N N . GLN E 1 9 ? -15.214 -30.281 11.238 1.00 57.17 151 GLN E N 1
ATOM 2438 C CA . GLN E 1 9 ? -15.285 -28.849 11.506 1.00 59.74 151 GLN E CA 1
ATOM 2439 C C . GLN E 1 9 ? -14.493 -28.068 10.458 1.00 56.42 151 GLN E C 1
ATOM 2440 O O . GLN E 1 9 ? -14.909 -26.992 10.012 1.00 50.49 151 GLN E O 1
ATOM 2446 N N . LYS E 1 10 ? -13.353 -28.629 10.070 1.00 50.64 152 LYS E N 1
ATOM 2447 C CA . LYS E 1 10 ? -12.493 -28.053 9.052 1.00 53.60 152 LYS E CA 1
ATOM 2448 C C . LYS E 1 10 ? -13.220 -28.031 7.721 1.00 54.56 152 LYS E C 1
ATOM 2449 O O . LYS E 1 10 ? -13.094 -27.073 6.953 1.00 47.32 152 LYS E O 1
ATOM 2455 N N . GLU E 1 11 ? -13.980 -29.087 7.446 1.00 57.33 153 GLU E N 1
ATOM 2456 C CA . GLU E 1 11 ? -14.750 -29.133 6.210 1.00 57.03 153 GLU E CA 1
ATOM 2457 C C . GLU E 1 11 ? -15.815 -28.043 6.186 1.00 50.85 153 GLU E C 1
ATOM 2458 O O . GLU E 1 11 ? -15.919 -27.312 5.202 1.00 51.96 153 GLU E O 1
ATOM 2464 N N . LEU E 1 12 ? -16.599 -27.933 7.259 1.00 50.67 154 LEU E N 1
ATOM 2465 C CA . LEU E 1 12 ? -17.607 -26.867 7.351 1.00 50.66 154 LEU E CA 1
ATOM 2466 C C . LEU E 1 12 ? -16.972 -25.489 7.144 1.00 52.04 154 LEU E C 1
ATOM 2467 O O . LEU E 1 12 ? -17.435 -24.676 6.321 1.00 47.04 154 LEU E O 1
ATOM 2472 N N . THR E 1 13 ? -15.903 -25.242 7.897 1.00 49.10 155 THR E N 1
ATOM 2473 C CA . THR E 1 13 ? -15.152 -23.992 7.806 1.00 51.84 155 THR E CA 1
ATOM 2474 C C . THR E 1 13 ? -14.743 -23.688 6.369 1.00 46.50 155 THR E C 1
ATOM 2475 O O . THR E 1 13 ? -14.986 -22.591 5.855 1.00 39.87 155 THR E O 1
ATOM 2479 N N . LYS E 1 14 ? -14.128 -24.676 5.729 1.00 50.93 156 LYS E N 1
ATOM 2480 C CA . LYS E 1 14 ? -13.704 -24.566 4.341 1.00 46.59 156 LYS E CA 1
ATOM 2481 C C . LYS E 1 14 ? -14.873 -24.220 3.414 1.00 43.19 156 LYS E C 1
ATOM 2482 O O . LYS E 1 14 ? -14.740 -23.371 2.526 1.00 37.48 156 LYS E O 1
ATOM 2488 N N . MET E 1 15 ? -16.019 -24.866 3.619 1.00 41.70 157 MET E N 1
ATOM 2489 C CA . MET E 1 15 ? -17.192 -24.560 2.802 1.00 46.32 157 MET E CA 1
ATOM 2490 C C . MET E 1 15 ? -17.553 -23.084 2.927 1.00 41.59 157 MET E C 1
ATOM 2491 O O . MET E 1 15 ? -17.769 -22.386 1.917 1.00 40.35 157 MET E O 1
ATOM 2496 N N . GLN E 1 16 ? -17.598 -22.602 4.169 1.00 40.49 158 GLN E N 1
ATOM 2497 C CA . GLN E 1 16 ? -17.898 -21.184 4.403 1.00 37.27 158 GLN E CA 1
ATOM 2498 C C . GLN E 1 16 ? -16.889 -20.237 3.729 1.00 38.08 158 GLN E C 1
ATOM 2499 O O . GLN E 1 16 ? -17.273 -19.295 3.020 1.00 37.65 158 GLN E O 1
ATOM 2505 N N . LEU E 1 17 ? -15.602 -20.496 3.940 1.00 34.46 159 LEU E N 1
ATOM 2506 C CA . LEU E 1 17 ? -14.544 -19.641 3.400 1.00 33.52 159 LEU E CA 1
ATOM 2507 C C . LEU E 1 17 ? -14.549 -19.593 1.871 1.00 32.49 159 LEU E C 1
ATOM 2508 O O . LEU E 1 17 ? -14.397 -18.518 1.270 1.00 36.35 159 LEU E O 1
ATOM 2513 N N . ASP E 1 18 ? -14.723 -20.762 1.255 1.00 35.13 160 ASP E N 1
ATOM 2514 C CA . ASP E 1 18 ? -14.805 -20.870 -0.200 1.00 32.42 160 ASP E CA 1
ATOM 2515 C C . ASP E 1 18 ? -16.008 -20.103 -0.729 1.00 31.25 160 ASP E C 1
ATOM 2516 O O . ASP E 1 18 ? -15.917 -19.398 -1.736 1.00 32.24 160 ASP E O 1
ATOM 2521 N N . ASN E 1 19 ? -17.141 -20.254 -0.052 1.00 39.47 161 ASN E N 1
ATOM 2522 C CA . ASN E 1 19 ? -18.341 -19.541 -0.451 1.00 39.86 161 ASN E CA 1
ATOM 2523 C C . ASN E 1 19 ? -18.125 -18.023 -0.393 1.00 40.35 161 ASN E C 1
ATOM 2524 O O . ASN E 1 19 ? -18.509 -17.301 -1.316 1.00 28.41 161 ASN E O 1
ATOM 2529 N N . GLN E 1 20 ? -17.498 -17.548 0.685 1.00 29.71 162 GLN E N 1
ATOM 2530 C CA . GLN E 1 20 ? -17.215 -16.123 0.846 1.00 33.39 162 GLN E CA 1
ATOM 2531 C C . GLN E 1 20 ? -16.273 -15.606 -0.249 1.00 32.33 162 GLN E C 1
ATOM 2532 O O . GLN E 1 20 ? -16.464 -14.500 -0.790 1.00 26.85 162 GLN E O 1
ATOM 2538 N N . LYS E 1 21 ? -15.267 -16.412 -0.583 1.00 29.85 163 LYS E N 1
ATOM 2539 C CA . LYS E 1 21 ? -14.331 -16.051 -1.650 1.00 31.33 163 LYS E CA 1
ATOM 2540 C C . LYS E 1 21 ? -15.022 -15.987 -3.021 1.00 33.85 163 LYS E C 1
ATOM 2541 O O . LYS E 1 21 ? -14.770 -15.065 -3.802 1.00 28.70 163 LYS E O 1
ATOM 2547 N N . GLU E 1 22 ? -15.888 -16.964 -3.304 1.00 31.35 164 GLU E N 1
ATOM 2548 C CA . GLU E 1 22 ? -16.662 -16.989 -4.547 1.00 26.86 164 GLU E CA 1
ATOM 2549 C C . GLU E 1 22 ? -17.580 -15.774 -4.664 1.00 28.74 164 GLU E C 1
ATOM 2550 O O . GLU E 1 22 ? -17.651 -15.130 -5.725 1.00 29.04 164 GLU E O 1
ATOM 2556 N N . ILE E 1 23 ? -18.298 -15.469 -3.584 1.00 27.38 165 ILE E N 1
ATOM 2557 C CA . ILE E 1 23 ? -19.175 -14.298 -3.580 1.00 25.11 165 ILE E CA 1
ATOM 2558 C C . ILE E 1 23 ? -18.358 -13.041 -3.865 1.00 31.58 165 ILE E C 1
ATOM 2559 O O . ILE E 1 23 ? -18.740 -12.210 -4.708 1.00 24.09 165 ILE E O 1
ATOM 2564 N N . ALA E 1 24 ? -17.216 -12.913 -3.192 1.00 27.78 166 ALA E N 1
ATOM 2565 C CA . ALA E 1 24 ? -16.378 -11.734 -3.392 1.00 26.95 166 ALA E CA 1
ATOM 2566 C C . ALA E 1 24 ? -15.897 -11.623 -4.845 1.00 27.63 166 ALA E C 1
ATOM 2567 O O . ALA E 1 24 ? -15.956 -10.551 -5.458 1.00 24.46 166 ALA E O 1
ATOM 2569 N N . GLU E 1 25 ? -15.419 -12.737 -5.386 1.00 24.01 167 GLU E N 1
ATOM 2570 C CA . GLU E 1 25 ? -14.992 -12.791 -6.780 1.00 31.80 167 GLU E CA 1
ATOM 2571 C C . GLU E 1 25 ? -16.088 -12.370 -7.769 1.00 27.53 167 GLU E C 1
ATOM 2572 O O . GLU E 1 25 ? -15.825 -11.628 -8.728 1.00 26.48 167 GLU E O 1
ATOM 2578 N N . MET E 1 26 ? -17.311 -12.844 -7.552 1.00 27.17 168 MET E N 1
ATOM 2579 C CA . MET E 1 26 ? -18.410 -12.452 -8.435 1.00 30.90 168 MET E CA 1
ATOM 2580 C C . MET E 1 26 ? -18.767 -10.968 -8.304 1.00 28.80 168 MET E C 1
ATOM 2581 O O . MET E 1 26 ? -19.136 -10.317 -9.298 1.00 25.11 168 MET E O 1
ATOM 2586 N N . GLN E 1 27 ? -18.649 -10.429 -7.089 1.00 25.96 169 GLN E N 1
ATOM 2587 C CA . GLN E 1 27 ? -18.819 -8.985 -6.914 1.00 20.50 169 GLN E CA 1
ATOM 2588 C C . GLN E 1 27 ? -17.730 -8.195 -7.656 1.00 28.99 169 GLN E C 1
ATOM 2589 O O . GLN E 1 27 ? -18.028 -7.192 -8.320 1.00 23.33 169 GLN E O 1
ATOM 2595 N N . ASN E 1 28 ? -16.478 -8.652 -7.555 1.00 27.14 170 ASN E N 1
ATOM 2596 C CA . ASN E 1 28 ? -15.369 -7.999 -8.257 1.00 22.54 170 ASN E CA 1
ATOM 2597 C C . ASN E 1 28 ? -15.591 -7.999 -9.775 1.00 23.73 170 ASN E C 1
ATOM 2598 O O . ASN E 1 28 ? -15.402 -6.974 -10.448 1.00 23.03 170 ASN E O 1
ATOM 2603 N N . GLU E 1 29 ? -15.990 -9.150 -10.314 1.00 24.72 171 GLU E N 1
ATOM 2604 C CA . GLU E 1 29 ? -16.258 -9.235 -11.747 1.00 26.97 171 GLU E CA 1
ATOM 2605 C C . GLU E 1 29 ? -17.393 -8.303 -12.135 1.00 25.27 171 GLU E C 1
ATOM 2606 O O . GLU E 1 29 ? -17.309 -7.620 -13.166 1.00 26.57 171 GLU E O 1
ATOM 2612 N N . THR E 1 30 ? -18.448 -8.270 -11.315 1.00 24.30 172 THR E N 1
ATOM 2613 C CA . THR E 1 30 ? -19.585 -7.382 -11.578 1.00 21.95 172 THR E CA 1
ATOM 2614 C C . THR E 1 30 ? -19.130 -5.913 -11.650 1.00 24.11 172 THR E C 1
ATOM 2615 O O . THR E 1 30 ? -19.487 -5.185 -12.581 1.00 18.84 172 THR E O 1
ATOM 2619 N N . GLN E 1 31 ? -18.345 -5.479 -10.666 1.00 22.84 173 GLN E N 1
ATOM 2620 C CA . GLN E 1 31 ? -17.869 -4.097 -10.639 1.00 20.71 173 GLN E CA 1
ATOM 2621 C C . GLN E 1 31 ? -16.987 -3.784 -11.854 1.00 28.33 173 GLN E C 1
ATOM 2622 O O . GLN E 1 31 ? -17.044 -2.682 -12.412 1.00 21.39 173 GLN E O 1
ATOM 2628 N N . LYS E 1 32 ? -16.165 -4.747 -12.263 1.00 24.06 174 LYS E N 1
ATOM 2629 C CA . LYS E 1 32 ? -15.338 -4.531 -13.449 1.00 25.54 174 LYS E CA 1
ATOM 2630 C C . LYS E 1 32 ? -16.167 -4.429 -14.735 1.00 22.15 174 LYS E C 1
ATOM 2631 O O . LYS E 1 32 ? -15.884 -3.592 -15.609 1.00 22.40 174 LYS E O 1
ATOM 2637 N N . GLU E 1 33 ? -17.199 -5.262 -14.843 1.00 25.71 175 GLU E N 1
ATOM 2638 C CA . GLU E 1 33 ? -18.112 -5.191 -15.978 1.00 27.53 175 GLU E CA 1
ATOM 2639 C C . GLU E 1 33 ? -18.798 -3.829 -16.036 1.00 22.43 175 GLU E C 1
ATOM 2640 O O . GLU E 1 33 ? -18.881 -3.206 -17.105 1.00 20.04 175 GLU E O 1
ATOM 2646 N N . ILE E 1 34 ? -19.278 -3.363 -14.887 1.00 20.19 176 ILE E N 1
ATOM 2647 C CA . ILE E 1 34 ? -19.906 -2.044 -14.820 1.00 20.31 176 ILE E CA 1
ATOM 2648 C C . ILE E 1 34 ? -18.925 -0.910 -15.186 1.00 27.15 176 ILE E C 1
ATOM 2649 O O . ILE E 1 34 ? -19.279 0.012 -15.921 1.00 20.97 176 ILE E O 1
ATOM 2654 N N . ALA E 1 35 ? -17.691 -0.990 -14.697 1.00 23.52 177 ALA E N 1
ATOM 2655 C CA . ALA E 1 35 ? -16.663 -0.025 -15.080 1.00 20.69 177 ALA E CA 1
ATOM 2656 C C . ALA E 1 35 ? -16.453 -0.032 -16.602 1.00 20.97 177 ALA E C 1
ATOM 2657 O O . ALA E 1 35 ? -16.224 1.018 -17.222 1.00 24.57 177 ALA E O 1
ATOM 2659 N N . GLY E 1 36 ? -16.526 -1.222 -17.189 1.00 18.04 178 GLY E N 1
ATOM 2660 C CA . GLY E 1 36 ? -16.386 -1.377 -18.627 1.00 21.97 178 GLY E CA 1
ATOM 2661 C C . GLY E 1 36 ? -17.516 -0.708 -19.391 1.00 24.55 178 GLY E C 1
ATOM 2662 O O . GLY E 1 36 ? -17.284 -0.054 -20.411 1.00 21.41 178 GLY E O 1
ATOM 2663 N N . ILE E 1 37 ? -18.739 -0.864 -18.892 1.00 20.38 179 ILE E N 1
ATOM 2664 C CA . ILE E 1 37 ? -19.901 -0.183 -19.472 1.00 16.72 179 ILE E CA 1
ATOM 2665 C C . ILE E 1 37 ? -19.792 1.339 -19.373 1.00 18.83 179 ILE E C 1
ATOM 2666 O O . ILE E 1 37 ? -20.047 2.068 -20.345 1.00 18.61 179 ILE E O 1
ATOM 2671 N N . GLN E 1 38 ? -19.426 1.824 -18.192 1.00 16.93 180 GLN E N 1
ATOM 2672 C CA . GLN E 1 38 ? -19.268 3.257 -17.979 1.00 18.93 180 GLN E CA 1
ATOM 2673 C C . GLN E 1 38 ? -18.192 3.846 -18.882 1.00 23.04 180 GLN E C 1
ATOM 2674 O O . GLN E 1 38 ? -18.374 4.928 -19.470 1.00 19.41 180 GLN E O 1
ATOM 2680 N N . SER E 1 39 ? -17.078 3.128 -19.006 1.00 18.70 181 SER E N 1
ATOM 2681 C CA . SER E 1 39 ? -16.002 3.553 -19.882 1.00 19.95 181 SER E CA 1
ATOM 2682 C C . SER E 1 39 ? -16.464 3.605 -21.343 1.00 24.45 181 SER E C 1
ATOM 2683 O O . SER E 1 39 ? -16.273 4.620 -22.019 1.00 23.76 181 SER E O 1
ATOM 2686 N N . ALA E 1 40 ? -17.062 2.519 -21.833 1.00 21.62 182 ALA E N 1
ATOM 2687 C CA . ALA E 1 40 ? -17.507 2.490 -23.231 1.00 24.99 182 ALA E CA 1
ATOM 2688 C C . ALA E 1 40 ? -18.515 3.618 -23.517 1.00 21.94 182 ALA E C 1
ATOM 2689 O O . ALA E 1 40 ? -18.481 4.266 -24.579 1.00 20.34 182 ALA E O 1
ATOM 2691 N N . THR E 1 41 ? -19.408 3.846 -22.560 1.00 20.72 183 THR E N 1
ATOM 2692 C CA . THR E 1 41 ? -20.426 4.876 -22.704 1.00 24.72 183 THR E CA 1
ATOM 2693 C C . THR E 1 41 ? -19.785 6.264 -22.764 1.00 24.71 183 THR E C 1
ATOM 2694 O O . THR E 1 41 ? -20.150 7.088 -23.612 1.00 21.91 183 THR E O 1
ATOM 2698 N N . SER E 1 42 ? -18.817 6.510 -21.880 1.00 23.12 184 SER E N 1
ATOM 2699 C CA . SER E 1 42 ? -18.126 7.804 -21.830 1.00 22.26 184 SER E CA 1
ATOM 2700 C C . SER E 1 42 ? -17.281 8.067 -23.088 1.00 19.28 184 SER E C 1
ATOM 2701 O O . SER E 1 42 ? -17.264 9.192 -23.616 1.00 23.90 184 SER E O 1
ATOM 2704 N N . ARG E 1 43 ? -16.582 7.039 -23.573 1.00 15.61 185 ARG E N 1
ATOM 2705 C CA . ARG E 1 43 ? -15.827 7.154 -24.819 1.00 20.19 185 ARG E CA 1
ATOM 2706 C C . ARG E 1 43 ? -16.743 7.474 -26.004 1.00 23.06 185 ARG E C 1
ATOM 2707 O O . ARG E 1 43 ? -16.459 8.389 -26.796 1.00 23.35 185 ARG E O 1
ATOM 2715 N N . GLN E 1 44 ? -17.827 6.710 -26.147 1.00 18.97 186 GLN E N 1
ATOM 2716 C CA . GLN E 1 44 ? -18.734 6.941 -27.274 1.00 23.72 186 GLN E CA 1
ATOM 2717 C C . GLN E 1 44 ? -19.412 8.319 -27.195 1.00 23.47 186 GLN E C 1
ATOM 2718 O O . GLN E 1 44 ? -19.607 8.983 -28.229 1.00 19.35 186 GLN E O 1
ATOM 2724 N N . ASN E 1 45 ? -19.782 8.729 -25.981 1.00 17.86 187 ASN E N 1
ATOM 2725 C CA . ASN E 1 45 ? -20.367 10.055 -25.758 1.00 19.82 187 ASN E CA 1
ATOM 2726 C C . ASN E 1 45 ? -19.396 11.128 -26.216 1.00 26.04 187 ASN E C 1
ATOM 2727 O O . ASN E 1 45 ? -19.780 12.098 -26.889 1.00 18.51 187 ASN E O 1
ATOM 2732 N N . THR E 1 46 ? -18.132 10.962 -25.839 1.00 19.80 188 THR E N 1
ATOM 2733 C CA . THR E 1 46 ? -17.122 11.959 -26.196 1.00 25.05 188 THR E CA 1
ATOM 2734 C C . THR E 1 46 ? -16.938 12.033 -27.717 1.00 21.84 188 THR E C 1
ATOM 2735 O O . THR E 1 46 ? -16.894 13.128 -28.292 1.00 25.90 188 THR E O 1
ATOM 2739 N N . LYS E 1 47 ? -16.864 10.874 -28.369 1.00 21.78 189 LYS E N 1
ATOM 2740 C CA . LYS E 1 47 ? -16.765 10.844 -29.832 1.00 29.98 189 LYS E CA 1
ATOM 2741 C C . LYS E 1 47 ? -17.949 11.554 -30.503 1.00 26.44 189 LYS E C 1
ATOM 2742 O O . LYS E 1 47 ? -17.765 12.345 -31.454 1.00 24.04 189 LYS E O 1
ATOM 2748 N N . ASP E 1 48 ? -19.158 11.275 -30.006 1.00 21.23 190 ASP E N 1
ATOM 2749 C CA . ASP E 1 48 ? -20.359 11.907 -30.549 1.00 22.01 190 ASP E CA 1
ATOM 2750 C C . ASP E 1 48 ? -20.274 13.419 -30.385 1.00 20.49 190 ASP E C 1
ATOM 2751 O O . ASP E 1 48 ? -20.662 14.190 -31.284 1.00 19.57 190 ASP E O 1
ATOM 2756 N N . GLN E 1 49 ? -19.783 13.851 -29.229 1.00 22.59 191 GLN E N 1
ATOM 2757 C CA . GLN E 1 49 ? -19.737 15.278 -28.936 1.00 21.70 191 GLN E CA 1
ATOM 2758 C C . GLN E 1 49 ? -18.725 16.015 -29.813 1.00 26.20 191 GLN E C 1
ATOM 2759 O O . GLN E 1 49 ? -19.021 17.096 -30.321 1.00 22.38 191 GLN E O 1
ATOM 2765 N N . VAL E 1 50 ? -17.542 15.437 -30.004 1.00 18.31 192 VAL E N 1
ATOM 2766 C CA . VAL E 1 50 ? -16.494 16.137 -30.757 1.00 26.27 192 VAL E CA 1
ATOM 2767 C C . VAL E 1 50 ? -16.600 15.968 -32.276 1.00 24.62 192 VAL E C 1
ATOM 2768 O O . VAL E 1 50 ? -15.849 16.611 -33.036 1.00 26.44 192 VAL E O 1
ATOM 2772 N N . TYR E 1 51 ? -17.505 15.091 -32.712 1.00 22.02 193 TYR E N 1
ATOM 2773 C CA . TYR E 1 51 ? -17.704 14.839 -34.142 1.00 21.78 193 TYR E CA 1
ATOM 2774 C C . TYR E 1 51 ? -17.795 16.099 -35.016 1.00 24.14 193 TYR E C 1
ATOM 2775 O O . TYR E 1 51 ? -17.029 16.246 -35.976 1.00 21.32 193 TYR E O 1
ATOM 2784 N N . ALA E 1 52 ? -18.716 17.006 -34.684 1.00 23.36 194 ALA E N 1
ATOM 2785 C CA . ALA E 1 52 ? -18.947 18.202 -35.502 1.00 30.60 194 ALA E CA 1
ATOM 2786 C C . ALA E 1 52 ? -17.708 19.103 -35.575 1.00 25.22 194 ALA E C 1
ATOM 2787 O O . ALA E 1 52 ? -17.308 19.529 -36.653 1.00 27.57 194 ALA E O 1
ATOM 2789 N N . GLN E 1 53 ? -17.149 19.414 -34.409 1.00 22.55 195 GLN E N 1
ATOM 2790 C CA . GLN E 1 53 ? -15.851 20.078 -34.254 1.00 31.69 195 GLN E CA 1
ATOM 2791 C C . GLN E 1 53 ? -14.834 19.582 -35.260 1.00 26.38 195 GLN E C 1
ATOM 2792 O O . GLN E 1 53 ? -14.205 20.357 -36.019 1.00 26.63 195 GLN E O 1
ATOM 2798 N N . ASN E 1 54 ? -14.635 18.265 -35.207 1.00 21.73 196 ASN E N 1
ATOM 2799 C CA . ASN E 1 54 ? -13.581 17.644 -35.996 1.00 30.06 196 ASN E CA 1
ATOM 2800 C C . ASN E 1 54 ? -13.894 17.702 -37.479 1.00 31.28 196 ASN E C 1
ATOM 2801 O O . ASN E 1 54 ? -12.987 17.873 -38.298 1.00 25.39 196 ASN E O 1
ATOM 2806 N N . GLU E 1 55 ? -15.173 17.562 -37.830 1.00 26.19 197 GLU E N 1
ATOM 2807 C CA . GLU E 1 55 ? -15.562 17.632 -39.238 1.00 25.58 197 GLU E CA 1
ATOM 2808 C C . GLU E 1 55 ? -15.471 19.058 -39.785 1.00 26.98 197 GLU E C 1
ATOM 2809 O O . GLU E 1 55 ? -15.299 19.243 -40.983 1.00 28.33 197 GLU E O 1
ATOM 2815 N N . MET E 1 56 ? -15.586 20.062 -38.918 1.00 28.76 198 MET E N 1
ATOM 2816 C CA . MET E 1 56 ? -15.486 21.454 -39.365 1.00 26.89 198 MET E CA 1
ATOM 2817 C C . MET E 1 56 ? -14.033 21.922 -39.460 1.00 27.48 198 MET E C 1
ATOM 2818 O O . MET E 1 56 ? -13.726 22.900 -40.165 1.00 31.34 198 MET E O 1
ATOM 2823 N N . LEU E 1 57 ? -13.152 21.230 -38.737 1.00 30.39 199 LEU E N 1
ATOM 2824 C CA . LEU E 1 57 ? -11.737 21.613 -38.666 1.00 33.99 199 LEU E CA 1
ATOM 2825 C C . LEU E 1 57 ? -11.071 21.997 -40.003 1.00 35.69 199 LEU E C 1
ATOM 2826 O O . LEU E 1 57 ? -10.504 23.088 -40.127 1.00 34.04 199 LEU E O 1
ATOM 2831 N N . ALA E 1 58 ? -11.138 21.110 -40.996 1.00 33.05 200 ALA E N 1
ATOM 2832 C CA . ALA E 1 58 ? -10.497 21.358 -42.287 1.00 36.95 200 ALA E CA 1
ATOM 2833 C C . ALA E 1 58 ? -11.057 22.605 -42.966 1.00 37.92 200 ALA E C 1
ATOM 2834 O O . ALA E 1 58 ? -10.319 23.373 -43.611 1.00 32.49 200 ALA E O 1
ATOM 2836 N N . TYR E 1 59 ? -12.363 22.810 -42.807 1.00 36.44 201 TYR E N 1
ATOM 2837 C CA . TYR E 1 59 ? -13.041 23.945 -43.434 1.00 37.17 201 TYR E CA 1
ATOM 2838 C C . TYR E 1 59 ? -12.616 25.256 -42.793 1.00 29.97 201 TYR E C 1
ATOM 2839 O O . TYR E 1 59 ? -12.372 26.249 -43.485 1.00 34.06 201 TYR E O 1
ATOM 2848 N N . GLN E 1 60 ? -12.532 25.249 -41.466 1.00 28.70 202 GLN E N 1
ATOM 2849 C CA . GLN E 1 60 ? -12.106 26.424 -40.724 1.00 29.78 202 GLN E CA 1
ATOM 2850 C C . GLN E 1 60 ? -10.657 26.757 -41.052 1.00 29.42 202 GLN E C 1
ATOM 2851 O O . GLN E 1 60 ? -10.297 27.925 -41.166 1.00 34.00 202 GLN E O 1
ATOM 2857 N N . GLN E 1 61 ? -9.835 25.726 -41.231 1.00 36.25 203 GLN E N 1
ATOM 2858 C CA . GLN E 1 61 ? -8.439 25.935 -41.618 1.00 39.62 203 GLN E CA 1
ATOM 2859 C C . GLN E 1 61 ? -8.332 26.594 -42.998 1.00 40.12 203 GLN E C 1
ATOM 2860 O O . GLN E 1 61 ? -7.669 27.637 -43.157 1.00 40.38 203 GLN E O 1
ATOM 2866 N N . LYS E 1 62 ? -8.997 26.005 -43.990 1.00 35.00 204 LYS E N 1
ATOM 2867 C CA . LYS E 1 62 ? -8.967 26.579 -45.334 1.00 40.62 204 LYS E CA 1
ATOM 2868 C C . LYS E 1 62 ? -9.498 28.016 -45.344 1.00 35.65 204 LYS E C 1
ATOM 2869 O O . LYS E 1 62 ? -8.911 28.901 -45.983 1.00 36.01 204 LYS E O 1
ATOM 2875 N N . GLU E 1 63 ? -10.591 28.253 -44.618 1.00 34.68 205 GLU E N 1
ATOM 2876 C CA . GLU E 1 63 ? -11.167 29.597 -44.594 1.00 37.16 205 GLU E CA 1
ATOM 2877 C C . GLU E 1 63 ? -10.238 30.608 -43.930 1.00 41.85 205 GLU E C 1
ATOM 2878 O O . GLU E 1 63 ? -10.168 31.764 -44.354 1.00 40.81 205 GLU E O 1
ATOM 2884 N N . SER E 1 64 ? -9.526 30.173 -42.892 1.00 44.79 206 SER E N 1
ATOM 2885 C CA . SER E 1 64 ? -8.553 31.049 -42.235 1.00 41.39 206 SER E CA 1
ATOM 2886 C C . SER E 1 64 ? -7.440 31.414 -43.214 1.00 37.72 206 SER E C 1
ATOM 2887 O O . SER E 1 64 ? -7.101 32.588 -43.385 1.00 37.35 206 SER E O 1
ATOM 2890 N N . THR E 1 65 ? -6.887 30.399 -43.866 1.00 41.37 207 THR E N 1
ATOM 2891 C CA . THR E 1 65 ? -5.848 30.604 -44.864 1.00 41.95 207 THR E CA 1
ATOM 2892 C C . THR E 1 65 ? -6.282 31.617 -45.930 1.00 42.98 207 THR E C 1
ATOM 2893 O O . THR E 1 65 ? -5.538 32.553 -46.258 1.00 44.79 207 THR E O 1
ATOM 2897 N N . ALA E 1 66 ? -7.500 31.450 -46.440 1.00 45.36 208 ALA E N 1
ATOM 2898 C CA . ALA E 1 66 ? -8.046 32.398 -47.407 1.00 47.18 208 ALA E CA 1
ATOM 2899 C C . ALA E 1 66 ? -8.123 33.812 -46.825 1.00 44.19 208 ALA E C 1
ATOM 2900 O O . ALA E 1 66 ? -7.745 34.786 -47.488 1.00 44.61 208 ALA E O 1
ATOM 2902 N N . ARG E 1 67 ? -8.618 33.919 -45.591 1.00 40.44 209 ARG E N 1
ATOM 2903 C CA . ARG E 1 67 ? -8.705 35.212 -44.913 1.00 42.30 209 ARG E CA 1
ATOM 2904 C C . ARG E 1 67 ? -7.334 35.895 -44.822 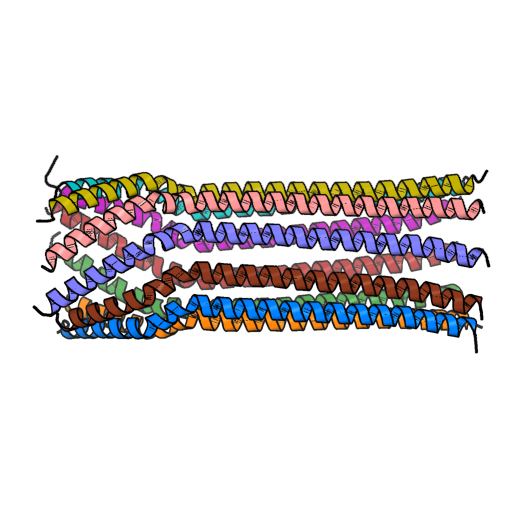1.00 44.65 209 ARG E C 1
ATOM 2905 O O . ARG E 1 67 ? -7.207 37.093 -45.079 1.00 52.71 209 ARG E O 1
ATOM 2913 N N . VAL E 1 68 ? -6.317 35.118 -44.460 1.00 39.05 210 VAL E N 1
ATOM 2914 C CA . VAL E 1 68 ? -4.953 35.612 -44.327 1.00 40.01 210 VAL E CA 1
ATOM 2915 C C . VAL E 1 68 ? -4.447 36.122 -45.674 1.00 42.05 210 VAL E C 1
ATOM 2916 O O . VAL E 1 68 ? -3.818 37.180 -45.746 1.00 43.27 210 VAL E O 1
ATOM 2920 N N . ALA E 1 69 ? -4.721 35.371 -46.738 1.00 42.55 211 ALA E N 1
ATOM 2921 C CA . ALA E 1 69 ? -4.319 35.812 -48.073 1.00 44.96 211 ALA E CA 1
ATOM 2922 C C . ALA E 1 69 ? -5.005 37.135 -48.426 1.00 45.49 211 ALA E C 1
ATOM 2923 O O . ALA E 1 69 ? -4.398 38.023 -49.036 1.00 47.22 211 ALA E O 1
ATOM 2925 N N . SER E 1 70 ? -6.269 37.267 -48.026 1.00 48.41 212 SER E N 1
ATOM 2926 C CA . SER E 1 70 ? -7.011 38.509 -48.250 1.00 45.20 212 SER E CA 1
ATOM 2927 C C . SER E 1 70 ? -6.373 39.695 -47.539 1.00 45.63 212 SER E C 1
ATOM 2928 O O . SER E 1 70 ? -6.091 40.732 -48.148 1.00 52.81 212 SER E O 1
ATOM 2931 N N . ILE E 1 71 ? -6.169 39.524 -46.237 1.00 45.96 213 ILE E N 1
ATOM 2932 C CA . ILE E 1 71 ? -5.545 40.529 -45.395 1.00 51.56 213 ILE E CA 1
ATOM 2933 C C . ILE E 1 71 ? -4.206 40.960 -45.977 1.00 55.78 213 ILE E C 1
ATOM 2934 O O . ILE E 1 71 ? -3.944 42.155 -46.121 1.00 59.17 213 ILE E O 1
ATOM 2939 N N . MET E 1 72 ? -3.368 39.989 -46.333 1.00 46.32 214 MET E N 1
ATOM 2940 C CA . MET E 1 72 ? -2.062 40.314 -46.896 1.00 48.11 214 MET E CA 1
ATOM 2941 C C . MET E 1 72 ? -2.194 41.086 -48.207 1.00 50.10 214 MET E C 1
ATOM 2942 O O . MET E 1 72 ? -1.457 42.048 -48.437 1.00 51.74 214 MET E O 1
ATOM 2947 N N . GLU E 1 73 ? -3.135 40.675 -49.058 1.00 62.73 215 GLU E N 1
ATOM 2948 C CA . GLU E 1 73 ? -3.362 41.379 -50.325 1.00 61.33 215 GLU E CA 1
ATOM 2949 C C . GLU E 1 73 ? -3.747 42.845 -50.103 1.00 55.87 215 GLU E C 1
ATOM 2950 O O . GLU E 1 73 ? -3.224 43.739 -50.769 1.00 54.72 215 GLU E O 1
ATOM 2956 N N . ASN E 1 74 ? -4.653 43.082 -49.157 1.00 54.10 216 ASN E N 1
ATOM 2957 C CA . ASN E 1 74 ? -5.181 44.425 -48.930 1.00 60.43 216 ASN E CA 1
ATOM 2958 C C . ASN E 1 74 ? -4.178 45.401 -48.306 1.00 64.48 216 ASN E C 1
ATOM 2959 O O . ASN E 1 74 ? -4.353 46.617 -48.395 1.00 64.26 216 ASN E O 1
ATOM 2964 N N . THR E 1 75 ? -3.136 44.874 -47.672 1.00 52.24 217 THR E N 1
ATOM 2965 C CA . THR E 1 75 ? -2.050 45.722 -47.189 1.00 59.10 217 THR E CA 1
ATOM 2966 C C . THR E 1 75 ? -1.259 46.256 -48.387 1.00 63.35 217 THR E C 1
ATOM 2967 O O . THR E 1 75 ? -1.227 45.626 -49.449 1.00 61.36 217 THR E O 1
ATOM 2971 N N . ASN E 1 76 ? -0.626 47.414 -48.216 1.00 61.23 218 ASN E N 1
ATOM 2972 C CA . ASN E 1 76 ? 0.096 48.065 -49.308 1.00 65.35 218 ASN E CA 1
ATOM 2973 C C . ASN E 1 76 ? 1.615 47.948 -49.200 1.00 68.09 218 ASN E C 1
ATOM 2974 O O . ASN E 1 76 ? 2.344 48.244 -50.155 1.00 74.10 218 ASN E O 1
ATOM 2979 N N . LEU E 1 77 ? 2.091 47.538 -48.031 1.00 63.17 219 LEU E N 1
ATOM 2980 C CA . LEU E 1 77 ? 3.525 47.521 -47.755 1.00 71.00 219 LEU E CA 1
ATOM 2981 C C . LEU E 1 77 ? 4.149 46.146 -47.993 1.00 75.91 219 LEU E C 1
ATOM 2982 O O . LEU E 1 77 ? 3.460 45.125 -47.924 1.00 67.20 219 LEU E O 1
ATOM 2987 N N . SER E 1 78 ? 5.450 46.139 -48.282 1.00 79.62 220 SER E N 1
ATOM 2988 C CA . SER E 1 78 ? 6.238 44.907 -48.364 1.00 81.15 220 SER E CA 1
ATOM 2989 C C . SER E 1 78 ? 5.733 43.946 -49.441 1.00 76.88 220 SER E C 1
ATOM 2990 O O . SER E 1 78 ? 5.732 44.271 -50.628 1.00 77.89 220 SER E O 1
ATOM 2993 N N . ASP F 1 3 ? -2.825 -27.632 24.145 1.00 85.32 145 ASP F N 1
ATOM 2994 C CA . ASP F 1 3 ? -4.034 -28.374 23.815 1.00 91.12 145 ASP F CA 1
ATOM 2995 C C . ASP F 1 3 ? -4.010 -28.729 22.329 1.00 90.14 145 ASP F C 1
ATOM 2996 O O . ASP F 1 3 ? -3.725 -27.876 21.488 1.00 87.27 145 ASP F O 1
ATOM 3001 N N . ALA F 1 4 ? -4.287 -29.991 22.006 1.00 89.96 146 ALA F N 1
ATOM 3002 C CA . ALA F 1 4 ? -4.461 -30.389 20.612 1.00 86.14 146 ALA F CA 1
ATOM 3003 C C . ALA F 1 4 ? -5.674 -29.646 20.067 1.00 78.15 146 ALA F C 1
ATOM 3004 O O . ALA F 1 4 ? -5.700 -29.222 18.906 1.00 75.82 146 ALA F O 1
ATOM 3006 N N . GLY F 1 5 ? -6.672 -29.490 20.935 1.00 69.30 147 GLY F N 1
ATOM 3007 C CA . GLY F 1 5 ? -7.838 -28.681 20.647 1.00 61.85 147 GLY F CA 1
ATOM 3008 C C . GLY F 1 5 ? -7.444 -27.244 20.365 1.00 58.92 147 GLY F C 1
ATOM 3009 O O . GLY F 1 5 ? -8.009 -26.611 19.474 1.00 54.08 147 GLY F O 1
ATOM 3010 N N . PHE F 1 6 ? -6.471 -26.724 21.110 1.00 60.74 148 PHE F N 1
ATOM 3011 C CA . PHE F 1 6 ? -6.001 -25.369 20.848 1.00 61.68 148 PHE F CA 1
ATOM 3012 C C . PHE F 1 6 ? -5.286 -25.280 19.515 1.00 57.01 148 PHE F C 1
ATOM 3013 O O . PHE F 1 6 ? -5.434 -24.293 18.807 1.00 50.95 148 PHE F O 1
ATOM 3021 N N . GLU F 1 7 ? -4.506 -26.302 19.176 1.00 54.45 149 GLU F N 1
ATOM 3022 C CA . GLU F 1 7 ? -3.775 -26.280 17.914 1.00 58.18 149 GLU F CA 1
ATOM 3023 C C . GLU F 1 7 ? -4.749 -26.293 16.735 1.00 54.45 149 GLU F C 1
ATOM 3024 O O . GLU F 1 7 ? -4.603 -25.526 15.778 1.00 54.69 149 GLU F O 1
ATOM 3030 N N . ASN F 1 8 ? -5.748 -27.165 16.827 1.00 52.51 150 ASN F N 1
ATOM 3031 C CA . ASN F 1 8 ? -6.803 -27.236 15.829 1.00 52.70 150 ASN F CA 1
ATOM 3032 C C . ASN F 1 8 ? -7.548 -25.908 15.718 1.00 50.75 150 ASN F C 1
ATOM 3033 O O . ASN F 1 8 ? -7.847 -25.439 14.617 1.00 46.83 150 ASN F O 1
ATOM 3038 N N . GLN F 1 9 ? -7.835 -25.308 16.872 1.00 49.36 151 GLN F N 1
ATOM 3039 C CA . GLN F 1 9 ? -8.534 -24.027 16.937 1.00 48.64 151 GLN F CA 1
ATOM 3040 C C . GLN F 1 9 ? -7.730 -22.935 16.239 1.00 51.52 151 GLN F C 1
ATOM 3041 O O . GLN F 1 9 ? -8.273 -22.122 15.479 1.00 50.98 151 GLN F O 1
ATOM 3047 N N . LYS F 1 10 ? -6.429 -22.930 16.502 1.00 48.07 152 LYS F N 1
ATOM 3048 C CA . LYS F 1 10 ? -5.523 -21.956 15.924 1.00 42.92 152 LYS F CA 1
ATOM 3049 C C . LYS F 1 10 ? -5.460 -22.155 14.414 1.00 46.01 152 LYS F C 1
ATOM 3050 O O . LYS F 1 10 ? -5.378 -21.191 13.654 1.00 49.78 152 LYS F O 1
ATOM 3056 N N . GLU F 1 11 ? -5.514 -23.412 13.985 1.00 42.97 153 GLU F N 1
ATOM 3057 C CA . GLU F 1 11 ? -5.526 -23.732 12.559 1.00 47.05 153 GLU F CA 1
ATOM 3058 C C . GLU F 1 11 ? -6.780 -23.192 11.863 1.00 46.93 153 GLU F C 1
ATOM 3059 O O . GLU F 1 11 ? -6.679 -22.539 10.816 1.00 43.69 153 GLU F O 1
ATOM 3065 N N . LEU F 1 12 ? -7.957 -23.467 12.433 1.00 38.15 154 LEU F N 1
ATOM 3066 C CA . LEU F 1 12 ? -9.199 -22.931 11.865 1.00 42.56 154 LEU F CA 1
ATOM 3067 C C . LEU F 1 12 ? -9.149 -21.396 11.813 1.00 41.02 154 LEU F C 1
ATOM 3068 O O . LEU F 1 12 ? -9.549 -20.769 10.805 1.00 37.14 154 LEU F O 1
ATOM 3073 N N . THR F 1 13 ? -8.644 -20.800 12.895 1.00 36.05 155 THR F N 1
ATOM 3074 C CA . THR F 1 13 ? -8.525 -19.349 12.969 1.00 39.16 155 THR F CA 1
ATOM 3075 C C . THR F 1 13 ? -7.667 -18.818 11.834 1.00 36.96 155 THR F C 1
ATOM 3076 O O . THR F 1 13 ? -8.065 -17.883 11.137 1.00 36.21 155 THR F O 1
ATOM 3080 N N . LYS F 1 14 ? -6.489 -19.413 11.656 1.00 39.05 156 LYS F N 1
ATOM 3081 C CA . LYS F 1 14 ? -5.581 -18.967 10.604 1.00 44.80 156 LYS F CA 1
ATOM 3082 C C . LYS F 1 14 ? -6.222 -19.107 9.228 1.00 37.81 156 LYS F C 1
ATOM 3083 O O . LYS F 1 14 ? -6.049 -18.241 8.369 1.00 35.59 156 LYS F O 1
ATOM 3089 N N . MET F 1 15 ? -6.962 -20.192 9.017 1.00 35.06 157 MET F N 1
ATOM 3090 C CA . MET F 1 15 ? -7.634 -20.370 7.734 1.00 40.51 157 MET F CA 1
ATOM 3091 C C . MET F 1 15 ? -8.594 -19.210 7.473 1.00 33.30 157 MET F C 1
ATOM 3092 O O . MET F 1 15 ? -8.597 -18.612 6.379 1.00 32.54 157 MET F O 1
ATOM 3097 N N . GLN F 1 16 ? -9.374 -18.869 8.496 1.00 32.10 158 GLN F N 1
ATOM 3098 C CA . GLN F 1 16 ? -10.301 -17.748 8.397 1.00 36.28 158 GLN F CA 1
ATOM 3099 C C . GLN F 1 16 ? -9.588 -16.415 8.122 1.00 36.19 158 GLN F C 1
ATOM 3100 O O . GLN F 1 16 ? -9.989 -15.649 7.232 1.00 29.81 158 GLN F O 1
ATOM 3106 N N . LEU F 1 17 ? -8.526 -16.145 8.873 1.00 30.75 159 LEU F N 1
ATOM 3107 C CA . LEU F 1 17 ? -7.809 -14.878 8.745 1.00 30.24 159 LEU F CA 1
ATOM 3108 C C . LEU F 1 17 ? -7.143 -14.731 7.371 1.00 29.78 159 LEU F C 1
ATOM 3109 O O . LEU F 1 17 ? -7.171 -13.651 6.763 1.00 30.58 159 LEU F O 1
ATOM 3114 N N . ASP F 1 18 ? -6.562 -15.822 6.876 1.00 30.65 160 ASP F N 1
ATOM 3115 C CA . ASP F 1 18 ? -5.962 -15.814 5.546 1.00 30.47 160 ASP F CA 1
ATOM 3116 C C . ASP F 1 18 ? -7.012 -15.586 4.466 1.00 29.38 160 ASP F C 1
ATOM 3117 O O . ASP F 1 18 ? -6.773 -14.839 3.513 1.00 28.74 160 ASP F O 1
ATOM 3122 N N . ASN F 1 19 ? -8.165 -16.240 4.607 1.00 33.91 161 ASN F N 1
ATOM 3123 C CA . ASN F 1 19 ? -9.244 -16.049 3.643 1.00 34.15 161 ASN F CA 1
ATOM 3124 C C . ASN F 1 19 ? -9.688 -14.586 3.597 1.00 30.56 161 ASN F C 1
ATOM 3125 O O . ASN F 1 19 ? -9.842 -14.002 2.511 1.00 28.48 161 ASN F O 1
ATOM 3130 N N . GLN F 1 20 ? -9.876 -13.991 4.776 1.00 28.66 162 GLN F N 1
ATOM 3131 C CA . GLN F 1 20 ? -10.236 -12.570 4.865 1.00 31.00 162 GLN F CA 1
ATOM 3132 C C . GLN F 1 20 ? -9.192 -11.662 4.217 1.00 28.25 162 GLN F C 1
ATOM 3133 O O . GLN F 1 20 ? -9.533 -10.709 3.497 1.00 28.41 162 GLN F O 1
ATOM 3139 N N . LYS F 1 21 ? -7.918 -11.966 4.452 1.00 26.57 163 LYS F N 1
ATOM 3140 C CA . LYS F 1 21 ? -6.851 -11.158 3.863 1.00 26.38 163 LYS F CA 1
ATOM 3141 C C . LYS F 1 21 ? -6.810 -11.280 2.328 1.00 26.01 163 LYS F C 1
ATOM 3142 O O . LYS F 1 21 ? -6.616 -10.285 1.624 1.00 25.34 163 LYS F O 1
ATOM 3148 N N . GLU F 1 22 ? -7.000 -12.490 1.810 1.00 26.61 164 GLU F N 1
ATOM 3149 C CA . GLU F 1 22 ? -7.019 -12.687 0.360 1.00 26.57 164 GLU F CA 1
ATOM 3150 C C . GLU F 1 22 ? -8.212 -11.988 -0.293 1.00 27.87 164 GLU F C 1
ATOM 3151 O O . GLU F 1 22 ? -8.081 -11.386 -1.365 1.00 29.59 164 GLU F O 1
ATOM 3157 N N . ILE F 1 23 ? -9.378 -12.073 0.344 1.00 25.23 165 ILE F N 1
ATOM 3158 C CA . ILE F 1 23 ? -10.563 -11.409 -0.196 1.00 24.50 165 ILE F CA 1
ATOM 3159 C C . ILE F 1 23 ? -10.330 -9.900 -0.231 1.00 29.66 165 ILE F C 1
ATOM 3160 O O . ILE F 1 23 ? -10.638 -9.228 -1.232 1.00 28.62 165 ILE F O 1
ATOM 3165 N N . ALA F 1 24 ? -9.747 -9.372 0.845 1.00 23.52 166 ALA F N 1
ATOM 3166 C CA . ALA F 1 24 ? -9.426 -7.944 0.897 1.00 26.60 166 ALA F CA 1
ATOM 3167 C C . ALA F 1 24 ? -8.438 -7.537 -0.199 1.00 25.29 166 ALA F C 1
ATOM 3168 O O . ALA F 1 24 ? -8.603 -6.492 -0.846 1.00 23.67 166 ALA F O 1
ATOM 3170 N N . GLU F 1 25 ? -7.406 -8.358 -0.390 1.00 25.65 167 GLU F N 1
ATOM 3171 C CA . GLU F 1 25 ? -6.396 -8.107 -1.415 1.00 25.76 167 GLU F CA 1
ATOM 3172 C C . GLU F 1 25 ? -7.024 -8.069 -2.805 1.00 27.44 167 GLU F C 1
ATOM 3173 O O . GLU F 1 25 ? -6.711 -7.184 -3.615 1.00 29.50 167 GLU F O 1
ATOM 3179 N N . MET F 1 26 ? -7.909 -9.030 -3.077 1.00 26.37 168 MET F N 1
ATOM 3180 C CA . MET F 1 26 ? -8.593 -9.101 -4.376 1.00 27.64 168 MET F CA 1
ATOM 3181 C C . MET F 1 26 ? -9.492 -7.887 -4.605 1.00 25.61 168 MET F C 1
ATOM 3182 O O . MET F 1 26 ? -9.574 -7.346 -5.727 1.00 23.53 168 MET F O 1
ATOM 3187 N N . GLN F 1 27 ? -10.180 -7.461 -3.548 1.00 24.61 169 GLN F N 1
ATOM 3188 C CA . GLN F 1 27 ? -10.997 -6.257 -3.646 1.00 22.07 169 GLN F CA 1
ATOM 3189 C C . GLN F 1 27 ? -10.143 -5.010 -3.925 1.00 22.57 169 GLN F C 1
ATOM 3190 O O . GLN F 1 27 ? -10.490 -4.192 -4.788 1.00 23.67 169 GLN F O 1
ATOM 3196 N N . ASN F 1 28 ? -9.028 -4.869 -3.212 1.00 20.73 170 ASN F N 1
ATOM 3197 C CA . ASN F 1 28 ? -8.130 -3.731 -3.436 1.00 23.38 170 ASN F CA 1
ATOM 3198 C C . ASN F 1 28 ? -7.582 -3.689 -4.863 1.00 23.21 170 ASN F C 1
ATOM 3199 O O . ASN F 1 28 ? -7.532 -2.620 -5.496 1.00 20.12 170 ASN F O 1
ATOM 3204 N N . GLU F 1 29 ? -7.140 -4.849 -5.355 1.00 21.27 171 GLU F N 1
ATOM 3205 C CA . GLU F 1 29 ? -6.653 -4.946 -6.728 1.00 27.22 171 GLU F CA 1
ATOM 3206 C C . GLU F 1 29 ? -7.755 -4.558 -7.717 1.00 26.70 171 GLU F C 1
ATOM 3207 O O . GLU F 1 29 ? -7.505 -3.890 -8.727 1.00 22.60 171 GLU F O 1
ATOM 3213 N N . THR F 1 30 ? -8.979 -4.989 -7.431 1.00 21.49 172 THR F N 1
ATOM 3214 C CA . THR F 1 30 ? -10.115 -4.631 -8.278 1.00 23.51 172 THR F CA 1
ATOM 3215 C C . THR F 1 30 ? -10.345 -3.108 -8.305 1.00 22.90 172 THR F C 1
ATOM 3216 O O . THR F 1 30 ? -10.503 -2.508 -9.379 1.00 20.96 172 THR F O 1
ATOM 3220 N N . GLN F 1 31 ? -10.348 -2.474 -7.135 1.00 22.85 173 GLN F N 1
ATOM 3221 C CA . GLN F 1 31 ? -10.572 -1.030 -7.082 1.00 20.96 173 GLN F CA 1
ATOM 3222 C C . GLN F 1 31 ? -9.467 -0.273 -7.828 1.00 24.32 173 GLN F C 1
ATOM 3223 O O . GLN F 1 31 ? -9.735 0.719 -8.525 1.00 24.56 173 GLN F O 1
ATOM 3229 N N . LYS F 1 32 ? -8.229 -0.743 -7.700 1.00 19.05 174 LYS F N 1
ATOM 3230 C CA . LYS F 1 32 ? -7.135 -0.122 -8.441 1.00 23.82 174 LYS F CA 1
ATOM 3231 C C . LYS F 1 32 ? -7.247 -0.305 -9.960 1.00 25.53 174 LYS F C 1
ATOM 3232 O O . LYS F 1 32 ? -6.968 0.626 -10.720 1.00 24.83 174 LYS F O 1
ATOM 3238 N N . GLU F 1 33 ? -7.631 -1.496 -10.411 1.00 22.39 175 GLU F N 1
ATOM 3239 C CA . GLU F 1 33 ? -7.825 -1.702 -11.846 1.00 24.03 175 GLU F CA 1
ATOM 3240 C C . GLU F 1 33 ? -8.947 -0.806 -12.380 1.00 22.50 175 GLU F C 1
ATOM 3241 O O . GLU F 1 33 ? -8.861 -0.272 -13.490 1.00 23.51 175 GLU F O 1
ATOM 3247 N N . ILE F 1 34 ? -10.010 -0.660 -11.598 1.00 24.42 176 ILE F N 1
ATOM 3248 C CA . ILE F 1 34 ? -11.110 0.196 -12.015 1.00 23.33 176 ILE F CA 1
ATOM 3249 C C . ILE F 1 34 ? -10.638 1.657 -12.092 1.00 28.68 176 ILE F C 1
ATOM 3250 O O . ILE F 1 34 ? -10.960 2.373 -13.041 1.00 19.76 176 ILE F O 1
ATOM 3255 N N . ALA F 1 35 ? -9.842 2.082 -11.114 1.00 24.03 177 ALA F N 1
ATOM 3256 C CA . ALA F 1 35 ? -9.246 3.411 -11.156 1.00 21.69 177 ALA F CA 1
ATOM 3257 C C . ALA F 1 35 ? -8.386 3.580 -12.418 1.00 22.08 177 ALA F C 1
ATOM 3258 O O . ALA F 1 35 ? -8.384 4.645 -13.044 1.00 23.34 177 ALA F O 1
ATOM 3260 N N . GLY F 1 36 ? -7.658 2.532 -12.787 1.00 21.03 178 GLY F N 1
ATOM 3261 C CA . GLY F 1 36 ? -6.865 2.563 -14.003 1.00 25.04 178 GLY F CA 1
ATOM 3262 C C . GLY F 1 36 ? -7.736 2.775 -15.233 1.00 31.86 178 GLY F C 1
ATOM 3263 O O . GLY F 1 36 ? -7.402 3.565 -16.128 1.00 23.07 178 GLY F O 1
ATOM 3264 N N . ILE F 1 37 ? -8.861 2.066 -15.281 1.00 23.91 179 ILE F N 1
ATOM 3265 C CA . ILE F 1 37 ? -9.774 2.177 -16.416 1.00 20.64 179 ILE F CA 1
ATOM 3266 C C . ILE F 1 37 ? -10.367 3.591 -16.504 1.00 22.17 179 ILE F C 1
ATOM 3267 O O . ILE F 1 37 ? -10.438 4.203 -17.594 1.00 21.76 179 ILE F O 1
ATOM 3272 N N . GLN F 1 38 ? -10.786 4.106 -15.352 1.00 18.48 180 GLN F N 1
ATOM 3273 C CA . GLN F 1 38 ? -11.339 5.451 -15.264 1.00 20.59 180 GLN F CA 1
ATOM 3274 C C . GLN F 1 38 ? -10.321 6.503 -15.719 1.00 22.55 180 GLN F C 1
ATOM 3275 O O . GLN F 1 38 ? -10.656 7.424 -16.479 1.00 20.90 180 GLN F O 1
ATOM 3281 N N . SER F 1 39 ? -9.073 6.344 -15.282 1.00 20.43 181 SER F N 1
ATOM 3282 C CA . SER F 1 39 ? -8.004 7.260 -15.670 1.00 22.62 181 SER F CA 1
ATOM 3283 C C . SER F 1 39 ? -7.764 7.223 -17.170 1.00 26.26 181 SER F C 1
ATOM 3284 O O . SER F 1 39 ? -7.688 8.276 -17.817 1.00 22.03 181 SER F O 1
ATOM 3287 N N . ALA F 1 40 ? -7.638 6.018 -17.728 1.00 21.50 182 ALA F N 1
ATOM 3288 C CA . ALA F 1 40 ? -7.339 5.891 -19.157 1.00 22.02 182 ALA F CA 1
ATOM 3289 C C . ALA F 1 40 ? -8.461 6.517 -19.992 1.00 24.79 182 ALA F C 1
ATOM 3290 O O . ALA F 1 40 ? -8.217 7.205 -21.004 1.00 22.21 182 ALA F O 1
ATOM 3292 N N . THR F 1 41 ? -9.692 6.283 -19.549 1.00 22.05 183 THR F N 1
ATOM 3293 C CA . THR F 1 41 ? -10.863 6.808 -20.234 1.00 25.95 183 THR F CA 1
ATOM 3294 C C . THR F 1 41 ? -10.842 8.340 -20.210 1.00 24.46 183 THR F C 1
ATOM 3295 O O . THR F 1 41 ? -10.996 8.990 -21.250 1.00 21.40 183 THR F O 1
ATOM 3299 N N . SER F 1 42 ? -10.624 8.909 -19.026 1.00 19.76 184 SER F N 1
ATOM 3300 C CA . SER F 1 42 ? -10.594 10.365 -18.878 1.00 24.32 184 SER F CA 1
ATOM 3301 C C . SER F 1 42 ? -9.465 11.032 -19.683 1.00 23.74 184 SER F C 1
ATOM 3302 O O . SER F 1 42 ? -9.677 12.100 -20.302 1.00 22.51 184 SER F O 1
ATOM 3305 N N . ARG F 1 43 ? -8.278 10.418 -19.694 1.00 24.64 185 ARG F N 1
ATOM 3306 C CA . ARG F 1 43 ? -7.169 10.933 -20.500 1.00 23.76 185 ARG F CA 1
ATOM 3307 C C . ARG F 1 43 ? -7.541 10.926 -21.991 1.00 23.11 185 ARG F C 1
ATOM 3308 O O . ARG F 1 43 ? -7.332 11.925 -22.702 1.00 20.46 185 ARG F O 1
ATOM 3316 N N . GLN F 1 44 ? -8.086 9.805 -22.473 1.00 22.91 186 GLN F N 1
ATOM 3317 C CA . GLN F 1 44 ? -8.407 9.725 -23.903 1.00 25.66 186 GLN F CA 1
ATOM 3318 C C . GLN F 1 44 ? -9.528 10.697 -24.298 1.00 21.82 186 GLN F C 1
ATOM 3319 O O . GLN F 1 44 ? -9.473 11.324 -25.370 1.00 22.07 186 GLN F O 1
ATOM 3325 N N . ASN F 1 45 ? -10.537 10.818 -23.435 1.00 21.32 187 ASN F N 1
ATOM 3326 C CA . ASN F 1 45 ? -11.615 11.781 -23.655 1.00 20.26 187 ASN F CA 1
ATOM 3327 C C . ASN F 1 45 ? -11.031 13.182 -23.780 1.00 22.00 187 ASN F C 1
ATOM 3328 O O . ASN F 1 45 ? -11.413 13.949 -24.669 1.00 26.18 187 ASN F O 1
ATOM 3333 N N . THR F 1 46 ? -10.111 13.517 -22.882 1.00 20.77 188 THR F N 1
ATOM 3334 C CA . THR F 1 46 ? -9.506 14.847 -22.898 1.00 22.82 188 THR F CA 1
ATOM 3335 C C . THR F 1 46 ? -8.741 15.101 -24.202 1.00 26.79 188 THR F C 1
ATOM 3336 O O . THR F 1 46 ? -8.874 16.172 -24.817 1.00 25.40 188 THR F O 1
ATOM 3340 N N . LYS F 1 47 ? -7.946 14.122 -24.630 1.00 26.33 189 LYS F N 1
ATOM 3341 C CA . LYS F 1 47 ? -7.229 14.251 -25.901 1.00 31.28 189 LYS F CA 1
ATOM 3342 C C . LYS F 1 47 ? -8.181 14.494 -27.086 1.00 33.73 189 LYS F C 1
ATOM 3343 O O . LYS F 1 47 ? -7.946 15.401 -27.925 1.00 22.04 189 LYS F O 1
ATOM 3349 N N . ASP F 1 48 ? -9.251 13.692 -27.142 1.00 24.65 190 ASP F N 1
ATOM 3350 C CA . ASP F 1 48 ? -10.275 13.844 -28.186 1.00 23.57 190 ASP F CA 1
ATOM 3351 C C . ASP F 1 48 ? -10.896 15.230 -28.165 1.00 25.03 190 ASP F C 1
ATOM 3352 O O . ASP F 1 48 ? -11.165 15.815 -29.215 1.00 23.87 190 ASP F O 1
ATOM 3357 N N . GLN F 1 49 ? -11.141 15.746 -26.962 1.00 22.12 191 GLN F N 1
ATOM 3358 C CA . GLN F 1 49 ? -11.782 17.048 -26.817 1.00 21.07 191 GLN F CA 1
ATOM 3359 C C . GLN F 1 49 ? -10.892 18.197 -27.261 1.00 20.90 191 GLN F C 1
ATOM 3360 O O . GLN F 1 49 ? -11.352 19.120 -27.937 1.00 25.16 191 GLN F O 1
ATOM 3366 N N . VAL F 1 50 ? -9.623 18.162 -26.882 1.00 20.87 192 VAL F N 1
ATOM 3367 C CA . VAL F 1 50 ? -8.742 19.279 -27.230 1.00 23.54 192 VAL F CA 1
ATOM 3368 C C . VAL F 1 50 ? -8.118 19.177 -28.633 1.00 27.56 192 VAL F C 1
ATOM 3369 O O . VAL F 1 50 ? -7.412 20.105 -29.068 1.00 27.43 192 VAL F O 1
ATOM 3373 N N . TYR F 1 51 ? -8.356 18.059 -29.331 1.00 22.36 193 TYR F N 1
ATOM 3374 C CA . TYR F 1 51 ? -7.813 17.893 -30.694 1.00 31.02 193 TYR F CA 1
ATOM 3375 C C . TYR F 1 51 ? -8.027 19.096 -31.638 1.00 28.44 193 TYR F C 1
ATOM 3376 O O . TYR F 1 51 ? -7.065 19.653 -32.165 1.00 24.66 193 TYR F O 1
ATOM 3385 N N . ALA F 1 52 ? -9.285 19.488 -31.842 1.00 24.39 194 ALA F N 1
ATOM 3386 C CA . ALA F 1 52 ? -9.634 20.573 -32.767 1.00 30.00 194 ALA F CA 1
ATOM 3387 C C . ALA F 1 52 ? -8.956 21.901 -32.396 1.00 29.71 194 ALA F C 1
ATOM 3388 O O . ALA F 1 52 ? -8.356 22.562 -33.251 1.00 26.56 194 ALA F O 1
ATOM 3390 N N . GLN F 1 53 ? -9.076 22.280 -31.124 1.00 27.10 195 GLN F N 1
ATOM 3391 C CA . GLN F 1 53 ? -8.348 23.404 -30.514 1.00 32.55 195 GLN F CA 1
ATOM 3392 C C . GLN F 1 53 ? -6.894 23.451 -30.947 1.00 23.01 195 GLN F C 1
ATOM 3393 O O . GLN F 1 53 ? -6.381 24.452 -31.529 1.00 31.20 195 GLN F O 1
ATOM 3399 N N . ASN F 1 54 ? -6.220 22.351 -30.616 1.00 22.77 196 ASN F N 1
ATOM 3400 C CA . ASN F 1 54 ? -4.783 22.269 -30.841 1.00 26.27 196 ASN F CA 1
ATOM 3401 C C . ASN F 1 54 ? -4.453 22.316 -32.321 1.00 29.02 196 ASN F C 1
ATOM 3402 O O . ASN F 1 54 ? -3.397 22.814 -32.712 1.00 32.36 196 ASN F O 1
ATOM 3407 N N . GLU F 1 55 ? -5.354 21.797 -33.152 1.00 28.75 197 GLU F N 1
ATOM 3408 C CA . GLU F 1 55 ? -5.102 21.792 -34.594 1.00 33.62 197 GLU F CA 1
ATOM 3409 C C . GLU F 1 55 ? -5.343 23.169 -35.213 1.00 28.39 197 GLU F C 1
ATOM 3410 O O . GLU F 1 55 ? -4.776 23.487 -36.257 1.00 33.36 197 GLU F O 1
ATOM 3416 N N . MET F 1 56 ? -6.178 23.983 -34.571 1.00 30.34 198 MET F N 1
ATOM 3417 C CA . MET F 1 56 ? -6.421 25.346 -35.055 1.00 30.76 198 MET F CA 1
ATOM 3418 C C . MET F 1 56 ? -5.342 26.330 -34.625 1.00 32.41 198 MET F C 1
ATOM 3419 O O . MET F 1 56 ? -5.203 27.400 -35.234 1.00 30.85 198 MET F O 1
ATOM 3424 N N . LEU F 1 57 ? -4.596 25.980 -33.573 1.00 31.25 199 LEU F N 1
ATOM 3425 C CA . LEU F 1 57 ? -3.523 26.866 -33.072 1.00 36.38 199 LEU F CA 1
ATOM 3426 C C . LEU F 1 57 ? -2.674 27.618 -34.128 1.00 38.02 199 LEU F C 1
ATOM 3427 O O . LEU F 1 57 ? -2.689 28.852 -34.187 1.00 38.63 199 LEU F O 1
ATOM 3432 N N . ALA F 1 58 ? -1.941 26.872 -34.952 1.00 33.38 200 ALA F N 1
ATOM 3433 C CA . ALA F 1 58 ? -1.050 27.444 -35.962 1.00 35.48 200 ALA F CA 1
ATOM 3434 C C . ALA F 1 58 ? -1.757 28.426 -36.903 1.00 38.44 200 ALA F C 1
ATOM 3435 O O . ALA F 1 58 ? -1.196 29.470 -37.296 1.00 36.06 200 ALA F O 1
ATOM 3437 N N . TYR F 1 59 ? -2.995 28.091 -37.250 1.00 34.76 201 TYR F N 1
ATOM 3438 C CA . TYR F 1 59 ? -3.795 28.912 -38.150 1.00 30.23 201 TYR F CA 1
ATOM 3439 C C . TYR F 1 59 ? -4.205 30.217 -37.480 1.00 34.18 201 TYR F C 1
ATOM 3440 O O . TYR F 1 59 ? -4.048 31.299 -38.059 1.00 34.95 201 TYR F O 1
ATOM 3449 N N . GLN F 1 60 ? -4.710 30.121 -36.253 1.00 30.36 202 GLN F N 1
ATOM 3450 C CA . GLN F 1 60 ? -5.105 31.323 -35.514 1.00 26.42 202 GLN F CA 1
ATOM 3451 C C . GLN F 1 60 ? -3.911 32.249 -35.258 1.00 33.96 202 GLN F C 1
ATOM 3452 O O . GLN F 1 60 ? -4.051 33.485 -35.248 1.00 29.32 202 GLN F O 1
ATOM 3458 N N . GLN F 1 61 ? -2.738 31.649 -35.054 1.00 32.13 203 GLN F N 1
ATOM 3459 C CA . GLN F 1 61 ? -1.526 32.415 -34.793 1.00 32.18 203 GLN F CA 1
ATOM 3460 C C . GLN F 1 61 ? -1.131 33.163 -36.057 1.00 36.55 203 GLN F C 1
ATOM 3461 O O . GLN F 1 61 ? -0.816 34.366 -36.017 1.00 36.52 203 GLN F O 1
ATOM 3467 N N . LYS F 1 62 ? -1.177 32.461 -37.187 1.00 34.96 204 LYS F N 1
ATOM 3468 C CA . LYS F 1 62 ? -0.890 33.108 -38.461 1.00 38.48 204 LYS F CA 1
ATOM 3469 C C . LYS F 1 62 ? -1.857 34.261 -38.734 1.00 33.84 204 LYS F C 1
ATOM 3470 O O . LYS F 1 62 ? -1.438 35.365 -39.117 1.00 35.70 204 LYS F O 1
ATOM 3476 N N . GLU F 1 63 ? -3.145 34.010 -38.525 1.00 29.87 205 GLU F N 1
ATOM 3477 C CA . GLU F 1 63 ? -4.146 35.030 -38.807 1.00 35.14 205 GLU F CA 1
ATOM 3478 C C . GLU F 1 63 ? -3.958 36.251 -37.905 1.00 39.60 205 GLU F C 1
ATOM 3479 O O . GLU F 1 63 ? -4.136 37.388 -38.350 1.00 40.78 205 GLU F O 1
ATOM 3485 N N . SER F 1 64 ? -3.584 36.013 -36.649 1.00 36.38 206 SER F N 1
ATOM 3486 C CA . SER F 1 64 ? -3.313 37.115 -35.731 1.00 35.30 206 SER F CA 1
ATOM 3487 C C . SER F 1 64 ? -2.124 37.934 -36.232 1.00 38.78 206 SER F C 1
ATOM 3488 O O . SER F 1 64 ? -2.160 39.171 -36.241 1.00 35.46 206 SER F O 1
ATOM 3491 N N . THR F 1 65 ? -1.072 37.246 -36.661 1.00 37.72 207 THR F N 1
ATOM 3492 C CA . THR F 1 65 ? 0.101 37.941 -37.166 1.00 39.06 207 THR F CA 1
ATOM 3493 C C . THR F 1 65 ? -0.248 38.841 -38.362 1.00 41.80 207 THR F C 1
ATOM 3494 O O . THR F 1 65 ? 0.170 40.014 -38.428 1.00 42.56 207 THR F O 1
ATOM 3498 N N . ALA F 1 66 ? -1.040 38.306 -39.290 1.00 36.34 208 ALA F N 1
ATOM 3499 C CA . ALA F 1 66 ? -1.484 39.104 -40.432 1.00 40.77 208 ALA F CA 1
ATOM 3500 C C . ALA F 1 66 ? -2.308 40.316 -39.977 1.00 39.89 208 ALA F C 1
ATOM 3501 O O . ALA F 1 66 ? -2.121 41.440 -40.474 1.00 38.85 208 ALA F O 1
ATOM 3503 N N . ARG F 1 67 ? -3.217 40.079 -39.033 1.00 36.15 209 ARG F N 1
ATOM 3504 C CA . ARG F 1 67 ? -4.006 41.160 -38.456 1.00 32.66 209 ARG F CA 1
ATOM 3505 C C . ARG F 1 67 ? -3.098 42.266 -37.933 1.00 33.76 209 ARG F C 1
ATOM 3506 O O . ARG F 1 67 ? -3.357 43.443 -38.164 1.00 37.60 209 ARG F O 1
ATOM 3514 N N . VAL F 1 68 ? -2.028 41.891 -37.237 1.00 33.82 210 VAL F N 1
ATOM 3515 C CA . VAL F 1 68 ? -1.102 42.886 -36.699 1.00 32.76 210 VAL F CA 1
ATOM 3516 C C . VAL F 1 68 ? -0.433 43.701 -37.805 1.00 34.19 210 VAL F C 1
ATOM 3517 O O . VAL F 1 68 ? -0.325 44.945 -37.709 1.00 34.55 210 VAL F O 1
ATOM 3521 N N . ALA F 1 69 ? 0.001 43.010 -38.863 1.00 36.60 211 ALA F N 1
ATOM 3522 C CA . ALA F 1 69 ? 0.623 43.706 -39.990 1.00 45.22 211 ALA F CA 1
ATOM 3523 C C . ALA F 1 69 ? -0.340 44.703 -40.638 1.00 41.33 211 ALA F C 1
ATOM 3524 O O . ALA F 1 69 ? 0.075 45.767 -41.095 1.00 44.42 211 ALA F O 1
ATOM 3526 N N . SER F 1 70 ? -1.622 44.351 -40.680 1.00 40.51 212 SER F N 1
ATOM 3527 C CA . SER F 1 70 ? -2.629 45.247 -41.242 1.00 39.41 212 SER F CA 1
ATOM 3528 C C . SER F 1 70 ? -2.871 46.431 -40.308 1.00 41.34 212 SER F C 1
ATOM 3529 O O . SER F 1 70 ? -2.903 47.588 -40.734 1.00 43.19 212 SER F O 1
ATOM 3532 N N . ILE F 1 71 ? -3.049 46.116 -39.030 1.00 36.48 213 ILE F N 1
ATOM 3533 C CA . ILE F 1 71 ? -3.323 47.100 -37.991 1.00 41.26 213 ILE F CA 1
ATOM 3534 C C . ILE F 1 71 ? -2.282 48.208 -37.942 1.00 44.77 213 ILE F C 1
ATOM 3535 O O . ILE F 1 71 ? -2.622 49.392 -37.879 1.00 41.36 213 ILE F O 1
ATOM 3540 N N . MET F 1 72 ? -1.009 47.850 -37.996 1.00 37.57 214 MET F N 1
ATOM 3541 C CA . MET F 1 72 ? -0.013 48.897 -37.812 1.00 45.77 214 MET F CA 1
ATOM 3542 C C . MET F 1 72 ? 0.292 49.671 -39.087 1.00 49.76 214 MET F C 1
ATOM 3543 O O . MET F 1 72 ? 1.096 50.607 -39.085 1.00 38.90 214 MET F O 1
ATOM 3548 N N . GLU F 1 73 ? -0.398 49.296 -40.158 1.00 47.14 215 GLU F N 1
ATOM 3549 C CA . GLU F 1 73 ? -0.221 49.910 -41.464 1.00 54.11 215 GLU F CA 1
ATOM 3550 C C . GLU F 1 73 ? -1.281 50.981 -41.684 1.00 59.92 215 GLU F C 1
ATOM 3551 O O . GLU F 1 73 ? -1.296 51.649 -42.716 1.00 64.39 215 GLU F O 1
ATOM 3557 N N . ASN F 1 74 ? -2.172 51.134 -40.708 1.00 59.85 216 ASN F N 1
ATOM 3558 C CA . ASN F 1 74 ? -3.190 52.179 -40.757 1.00 69.17 216 ASN F CA 1
ATOM 3559 C C . ASN F 1 74 ? -3.212 53.053 -39.503 1.00 72.37 216 ASN F C 1
ATOM 3560 O O . ASN F 1 74 ? -3.794 54.138 -39.498 1.00 74.82 216 ASN F O 1
ATOM 3565 N N . VAL G 1 2 ? 0.163 -20.912 36.214 1.00 87.42 144 VAL G N 1
ATOM 3566 C CA . VAL G 1 2 ? -0.490 -19.738 35.643 1.00 84.23 144 VAL G CA 1
ATOM 3567 C C . VAL G 1 2 ? -1.829 -20.100 34.996 1.00 78.43 144 VAL G C 1
ATOM 3568 O O . VAL G 1 2 ? -2.540 -20.987 35.473 1.00 78.51 144 VAL G O 1
ATOM 3572 N N . ASP G 1 3 ? -2.169 -19.405 33.916 1.00 73.06 145 ASP G N 1
ATOM 3573 C CA . ASP G 1 3 ? -3.366 -19.709 33.146 1.00 74.48 145 ASP G CA 1
ATOM 3574 C C . ASP G 1 3 ? -2.976 -19.890 31.682 1.00 75.09 145 ASP G C 1
ATOM 3575 O O . ASP G 1 3 ? -2.999 -18.938 30.903 1.00 76.23 145 ASP G O 1
ATOM 3580 N N . ALA G 1 4 ? -2.612 -21.117 31.320 1.00 73.78 146 ALA G N 1
ATOM 3581 C CA . ALA G 1 4 ? -2.176 -21.434 29.962 1.00 63.61 146 ALA G CA 1
ATOM 3582 C C . ALA G 1 4 ? -3.309 -21.271 28.954 1.00 57.42 146 ALA G C 1
ATOM 3583 O O . ALA G 1 4 ? -3.086 -20.837 27.818 1.00 58.74 146 ALA G O 1
ATOM 3585 N N . GLY G 1 5 ? -4.521 -21.628 29.373 1.00 55.89 147 GLY G N 1
ATOM 3586 C CA . GLY G 1 5 ? -5.705 -21.409 28.565 1.00 46.21 147 GLY G CA 1
ATOM 3587 C C . GLY G 1 5 ? -5.793 -19.945 28.188 1.00 53.99 147 GLY G C 1
ATOM 3588 O O . GLY G 1 5 ? -6.095 -19.595 27.036 1.00 61.88 147 GLY G O 1
ATOM 3589 N N . PHE G 1 6 ? -5.502 -19.077 29.151 1.00 51.49 148 PHE G N 1
ATOM 3590 C CA . PHE G 1 6 ? -5.502 -17.651 28.869 1.00 48.25 148 PHE G CA 1
ATOM 3591 C C . PHE G 1 6 ? -4.410 -17.271 27.883 1.00 44.33 148 PHE G C 1
ATOM 3592 O O . PHE G 1 6 ? -4.639 -16.442 27.014 1.00 42.04 148 PHE G O 1
ATOM 3600 N N . GLU G 1 7 ? -3.224 -17.858 28.023 1.00 43.38 149 GLU G N 1
ATOM 3601 C CA . GLU G 1 7 ? -2.121 -17.521 27.122 1.00 51.18 149 GLU G CA 1
ATOM 3602 C C . GLU G 1 7 ? -2.488 -17.872 25.673 1.00 45.02 149 GLU G C 1
ATOM 3603 O O . GLU G 1 7 ? -2.260 -17.085 24.739 1.00 45.16 149 GLU G O 1
ATOM 3609 N N . ASN G 1 8 ? -3.092 -19.046 25.512 1.00 39.57 150 ASN G N 1
ATOM 3610 C CA . ASN G 1 8 ? -3.658 -19.471 24.238 1.00 45.07 150 ASN G CA 1
ATOM 3611 C C . ASN G 1 8 ? -4.657 -18.452 23.693 1.00 45.20 150 ASN G C 1
ATOM 3612 O O . ASN G 1 8 ? -4.503 -17.947 22.574 1.00 43.39 150 ASN G O 1
ATOM 3617 N N . GLN G 1 9 ? -5.673 -18.152 24.500 1.00 46.51 151 GLN G N 1
ATOM 3618 C CA . GLN G 1 9 ? -6.688 -17.159 24.148 1.00 43.97 151 GLN G CA 1
ATOM 3619 C C . GLN G 1 9 ? -6.067 -15.832 23.696 1.00 41.66 151 GLN G C 1
ATOM 3620 O O . GLN G 1 9 ? -6.479 -15.232 22.694 1.00 40.01 151 GLN G O 1
ATOM 3626 N N . LYS G 1 10 ? -5.058 -15.384 24.432 1.00 38.74 152 LYS G N 1
ATOM 3627 C CA . LYS G 1 10 ? -4.379 -14.138 24.121 1.00 40.84 152 LYS G CA 1
ATOM 3628 C C . LYS G 1 10 ? -3.708 -14.226 22.758 1.00 40.35 152 LYS G C 1
ATOM 3629 O O . LYS G 1 10 ? -3.715 -13.253 21.991 1.00 38.07 152 LYS G O 1
ATOM 3635 N N . GLU G 1 11 ? -3.122 -15.387 22.458 1.00 36.44 153 GLU G N 1
ATOM 3636 C CA . GLU G 1 11 ? -2.472 -15.564 21.159 1.00 40.80 153 GLU G CA 1
ATOM 3637 C C . GLU G 1 11 ? -3.490 -15.505 20.024 1.00 35.05 153 GLU G C 1
ATOM 3638 O O . GLU G 1 11 ? -3.260 -14.821 19.019 1.00 35.88 153 GLU G O 1
ATOM 3644 N N . LEU G 1 12 ? -4.608 -16.215 20.183 1.00 33.26 154 LEU G N 1
ATOM 3645 C CA . LEU G 1 12 ? -5.665 -16.190 19.169 1.00 37.87 154 LEU G CA 1
ATOM 3646 C C . LEU G 1 12 ? -6.165 -14.768 18.925 1.00 36.55 154 LEU G C 1
ATOM 3647 O O . LEU G 1 12 ? -6.355 -14.329 17.766 1.00 34.64 154 LEU G O 1
ATOM 3652 N N . THR G 1 13 ? -6.381 -14.050 20.024 1.00 32.49 155 THR G N 1
ATOM 3653 C CA . THR G 1 13 ? -6.881 -12.678 19.944 1.00 31.74 155 THR G CA 1
ATOM 3654 C C . THR G 1 13 ? -5.885 -11.793 19.209 1.00 31.50 155 THR G C 1
ATOM 3655 O O . THR G 1 13 ? -6.273 -11.015 18.340 1.00 32.46 155 THR G O 1
ATOM 3659 N N . LYS G 1 14 ? -4.599 -11.934 19.539 1.00 38.15 156 LYS G N 1
ATOM 3660 C CA . LYS G 1 14 ? -3.565 -11.171 18.847 1.00 36.97 156 LYS G CA 1
ATOM 3661 C C . LYS G 1 14 ? -3.523 -11.479 17.345 1.00 34.89 156 LYS G C 1
ATOM 3662 O O . LYS G 1 14 ? -3.350 -10.569 16.537 1.00 30.63 156 LYS G O 1
ATOM 3668 N N . MET G 1 15 ? -3.667 -12.752 16.974 1.00 36.92 157 MET G N 1
ATOM 3669 C CA . MET G 1 15 ? -3.719 -13.116 15.555 1.00 36.59 157 MET G CA 1
ATOM 3670 C C . MET G 1 15 ? -4.849 -12.370 14.848 1.00 30.14 157 MET G C 1
ATOM 3671 O O . MET G 1 15 ? -4.656 -11.760 13.767 1.00 29.35 157 MET G O 1
ATOM 3676 N N . GLN G 1 16 ? -6.025 -12.394 15.466 1.00 28.15 158 GLN G N 1
ATOM 3677 C CA . GLN G 1 16 ? -7.172 -11.692 14.886 1.00 27.78 158 GLN G CA 1
ATOM 3678 C C . GLN G 1 16 ? -6.942 -10.175 14.778 1.00 28.60 158 GLN G C 1
ATOM 3679 O O . GLN G 1 16 ? -7.167 -9.575 13.720 1.00 28.92 158 GLN G O 1
ATOM 3685 N N . LEU G 1 17 ? -6.484 -9.555 15.861 1.00 28.63 159 LEU G N 1
ATOM 3686 C CA . LEU G 1 17 ? -6.306 -8.105 15.877 1.00 28.64 159 LEU G CA 1
ATOM 3687 C C . LEU G 1 17 ? -5.251 -7.669 14.856 1.00 31.41 159 LEU G C 1
ATOM 3688 O O . LEU G 1 17 ? -5.458 -6.703 14.119 1.00 31.24 159 LEU G O 1
ATOM 3693 N N . ASP G 1 18 ? -4.132 -8.396 14.814 1.00 31.16 160 ASP G N 1
ATOM 3694 C CA . ASP G 1 18 ? -3.060 -8.134 13.844 1.00 28.71 160 ASP G CA 1
ATOM 3695 C C . ASP G 1 18 ? -3.600 -8.221 12.428 1.00 27.25 160 ASP G C 1
ATOM 3696 O O . ASP G 1 18 ? -3.312 -7.358 11.591 1.00 27.55 160 ASP G O 1
ATOM 3701 N N . ASN G 1 19 ? -4.391 -9.259 12.163 1.00 29.10 161 ASN G N 1
ATOM 3702 C CA . ASN G 1 19 ? -5.025 -9.406 10.852 1.00 26.61 161 ASN G CA 1
ATOM 3703 C C . ASN G 1 19 ? -5.930 -8.224 10.483 1.00 24.91 161 ASN G C 1
ATOM 3704 O O . ASN G 1 19 ? -5.826 -7.663 9.374 1.00 24.41 161 ASN G O 1
ATOM 3709 N N . GLN G 1 20 ? -6.818 -7.847 11.402 1.00 25.05 162 GLN G N 1
ATOM 3710 C CA . GLN G 1 20 ? -7.730 -6.728 11.162 1.00 26.44 162 GLN G CA 1
ATOM 3711 C C . GLN G 1 20 ? -6.940 -5.455 10.849 1.00 28.37 162 GLN G C 1
ATOM 3712 O O . GLN G 1 20 ? -7.269 -4.703 9.914 1.00 26.13 162 GLN G O 1
ATOM 3718 N N . LYS G 1 21 ? -5.888 -5.219 11.631 1.00 25.49 163 LYS G N 1
ATOM 3719 C CA . LYS G 1 21 ? -5.070 -4.017 11.445 1.00 25.84 163 LYS G CA 1
ATOM 3720 C C . LYS G 1 21 ? -4.356 -4.031 10.093 1.00 26.11 163 LYS G C 1
ATOM 3721 O O . LYS G 1 21 ? -4.277 -3.006 9.398 1.00 27.14 163 LYS G O 1
ATOM 3727 N N . GLU G 1 22 ? -3.823 -5.190 9.725 1.00 27.10 164 GLU G N 1
ATOM 3728 C CA . GLU G 1 22 ? -3.179 -5.310 8.422 1.00 27.78 164 GLU G CA 1
ATOM 3729 C C . GLU G 1 22 ? -4.148 -5.010 7.275 1.00 27.20 164 GLU G C 1
ATOM 3730 O O . GLU G 1 22 ? -3.831 -4.222 6.376 1.00 26.92 164 GLU G O 1
ATOM 3736 N N . ILE G 1 23 ? -5.329 -5.626 7.314 1.00 26.17 165 ILE G N 1
ATOM 3737 C CA . ILE G 1 23 ? -6.358 -5.378 6.295 1.00 22.83 165 ILE G CA 1
ATOM 3738 C C . ILE G 1 23 ? -6.705 -3.888 6.197 1.00 25.35 165 ILE G C 1
ATOM 3739 O O . ILE G 1 23 ? -6.796 -3.322 5.088 1.00 25.19 165 ILE G O 1
ATOM 3744 N N . ALA G 1 24 ? -6.855 -3.244 7.353 1.00 28.33 166 ALA G N 1
ATOM 3745 C CA . ALA G 1 24 ? -7.148 -1.809 7.378 1.00 26.01 166 ALA G CA 1
ATOM 3746 C C . ALA G 1 24 ? -6.026 -0.988 6.730 1.00 31.46 166 ALA G C 1
ATOM 3747 O O . ALA G 1 24 ? -6.294 -0.046 5.970 1.00 24.58 166 ALA G O 1
ATOM 3749 N N . GLU G 1 25 ? -4.776 -1.348 7.022 1.00 25.16 167 GLU G N 1
ATOM 3750 C CA . GLU G 1 25 ? -3.625 -0.696 6.386 1.00 28.83 167 GLU G CA 1
ATOM 3751 C C . GLU G 1 25 ? -3.583 -0.892 4.860 1.00 31.29 167 GLU G C 1
ATOM 3752 O O . GLU G 1 25 ? -3.289 0.055 4.110 1.00 25.53 167 GLU G O 1
ATOM 3758 N N . MET G 1 26 ? -3.872 -2.110 4.403 1.00 24.44 168 MET G N 1
ATOM 3759 C CA . MET G 1 26 ? -3.943 -2.398 2.960 1.00 28.05 168 MET G CA 1
ATOM 3760 C C . MET G 1 26 ? -4.999 -1.533 2.264 1.00 25.46 168 MET G C 1
ATOM 3761 O O . MET G 1 26 ? -4.766 -0.987 1.166 1.00 22.60 168 MET G O 1
ATOM 3766 N N . GLN G 1 27 ? -6.162 -1.410 2.899 1.00 25.37 169 GLN G N 1
ATOM 3767 C CA . GLN G 1 27 ? -7.221 -0.563 2.362 1.00 24.12 169 GLN G CA 1
ATOM 3768 C C . GLN G 1 27 ? -6.828 0.927 2.334 1.00 25.33 169 GLN G C 1
ATOM 3769 O O . GLN G 1 27 ? -7.063 1.617 1.336 1.00 23.49 169 GLN G O 1
ATOM 3775 N N . ASN G 1 28 ? -6.254 1.423 3.431 1.00 23.19 170 ASN G N 1
ATOM 3776 C CA . ASN G 1 28 ? -5.764 2.806 3.489 1.00 22.79 170 ASN G CA 1
ATOM 3777 C C . ASN G 1 28 ? -4.748 3.102 2.370 1.00 23.82 170 ASN G C 1
ATOM 3778 O O . ASN G 1 28 ? -4.820 4.137 1.676 1.00 23.94 170 ASN G O 1
ATOM 3783 N N . GLU G 1 29 ? -3.793 2.191 2.197 1.00 24.14 171 GLU G N 1
ATOM 3784 C CA . GLU G 1 29 ? -2.780 2.348 1.153 1.00 24.64 171 GLU G CA 1
ATOM 3785 C C . GLU G 1 29 ? -3.399 2.326 -0.245 1.00 23.57 171 GLU G C 1
ATOM 3786 O O . GLU G 1 29 ? -3.033 3.127 -1.111 1.00 26.10 171 GLU G O 1
ATOM 3792 N N . THR G 1 30 ? -4.362 1.430 -0.452 1.00 22.86 172 THR G N 1
ATOM 3793 C CA . THR G 1 30 ? -5.096 1.372 -1.716 1.00 21.50 172 THR G CA 1
ATOM 3794 C C . THR G 1 30 ? -5.832 2.691 -2.013 1.00 26.08 172 THR G C 1
ATOM 3795 O O . THR G 1 30 ? -5.778 3.215 -3.139 1.00 23.71 172 THR G O 1
ATOM 3799 N N . GLN G 1 31 ? -6.528 3.219 -1.008 1.00 21.30 173 GLN G N 1
ATOM 3800 C CA . GLN G 1 31 ? -7.276 4.464 -1.186 1.00 23.66 173 GLN G CA 1
ATOM 3801 C C . GLN G 1 31 ? -6.317 5.608 -1.523 1.00 26.62 173 GLN G C 1
ATOM 3802 O O . GLN G 1 31 ? -6.609 6.454 -2.384 1.00 21.76 173 GLN G O 1
ATOM 3808 N N . LYS G 1 32 ? -5.168 5.626 -0.854 1.00 19.59 174 LYS G N 1
ATOM 3809 C CA . LYS G 1 32 ? -4.165 6.641 -1.141 1.00 32.54 174 LYS G CA 1
ATOM 3810 C C . LYS G 1 32 ? -3.619 6.529 -2.570 1.00 26.86 174 LYS G C 1
ATOM 3811 O O . LYS G 1 32 ? -3.439 7.545 -3.247 1.00 22.69 174 LYS G O 1
ATOM 3817 N N . GLU G 1 33 ? -3.358 5.307 -3.030 1.00 20.19 175 GLU G N 1
ATOM 3818 C CA . GLU G 1 33 ? -2.860 5.111 -4.397 1.00 22.31 175 GLU G CA 1
ATOM 3819 C C . GLU G 1 33 ? -3.889 5.545 -5.440 1.00 21.87 175 GLU G C 1
ATOM 3820 O O . GLU G 1 33 ? -3.540 6.135 -6.470 1.00 22.28 175 GLU G O 1
ATOM 3826 N N . ILE G 1 34 ? -5.157 5.243 -5.176 1.00 20.99 176 ILE G N 1
ATOM 3827 C CA . ILE G 1 34 ? -6.228 5.669 -6.073 1.00 23.57 176 ILE G CA 1
ATOM 3828 C C . ILE G 1 34 ? -6.333 7.197 -6.111 1.00 26.00 176 ILE G C 1
ATOM 3829 O O . ILE G 1 34 ? -6.509 7.794 -7.182 1.00 22.97 176 ILE G O 1
ATOM 3834 N N . ALA G 1 35 ? -6.192 7.830 -4.949 1.00 23.23 177 ALA G N 1
ATOM 3835 C CA . ALA G 1 35 ? -6.151 9.286 -4.894 1.00 22.93 177 ALA G CA 1
ATOM 3836 C C . ALA G 1 35 ? -4.978 9.816 -5.734 1.00 21.27 177 ALA G C 1
ATOM 3837 O O . ALA G 1 35 ? -5.118 10.810 -6.461 1.00 25.53 177 ALA G O 1
ATOM 3839 N N . GLY G 1 36 ? -3.831 9.149 -5.650 1.00 19.05 178 GLY G N 1
ATOM 3840 C CA . GLY G 1 36 ? -2.680 9.533 -6.460 1.00 19.85 178 GLY G CA 1
ATOM 3841 C C . GLY G 1 36 ? -2.955 9.455 -7.959 1.00 19.68 178 GLY G C 1
ATOM 3842 O O . GLY G 1 36 ? -2.607 10.370 -8.728 1.00 22.21 178 GLY G O 1
ATOM 3843 N N . ILE G 1 37 ? -3.589 8.365 -8.380 1.00 19.92 179 ILE G N 1
ATOM 3844 C CA . ILE G 1 37 ? -3.948 8.168 -9.788 1.00 20.47 179 ILE G CA 1
ATOM 3845 C C . ILE G 1 37 ? -4.934 9.247 -10.282 1.00 24.58 179 ILE G C 1
ATOM 3846 O O . ILE G 1 37 ? -4.771 9.834 -11.372 1.00 21.14 179 ILE G O 1
ATOM 3851 N N . GLN G 1 38 ? -5.960 9.508 -9.474 1.00 20.38 180 GLN G N 1
ATOM 3852 C CA . GLN G 1 38 ? -6.946 10.543 -9.801 1.00 18.85 180 GLN G CA 1
ATOM 3853 C C . GLN G 1 38 ? -6.309 11.931 -9.905 1.00 18.91 180 GLN G C 1
ATOM 3854 O O . GLN G 1 38 ? -6.607 12.698 -10.830 1.00 18.41 180 GLN G O 1
ATOM 3860 N N . SER G 1 39 ? -5.419 12.246 -8.971 1.00 18.16 181 SER G N 1
ATOM 3861 C CA . SER G 1 39 ? -4.750 13.540 -8.987 1.00 20.40 181 SER G CA 1
ATOM 3862 C C . SER G 1 39 ? -3.861 13.688 -10.224 1.00 23.56 181 SER G C 1
ATOM 3863 O O . SER G 1 39 ? -3.945 14.698 -10.925 1.00 21.57 181 SER G O 1
ATOM 3866 N N . ALA G 1 40 ? -3.020 12.691 -10.500 1.00 19.16 182 ALA G N 1
ATOM 3867 C CA . ALA G 1 40 ? -2.130 12.769 -11.660 1.00 22.45 182 ALA G CA 1
ATOM 3868 C C . ALA G 1 40 ? -2.928 12.922 -12.961 1.00 22.68 182 ALA G C 1
ATOM 3869 O O . ALA G 1 40 ? -2.558 13.712 -13.854 1.00 20.62 182 ALA G O 1
ATOM 3871 N N . THR G 1 41 ? -4.027 12.170 -13.056 1.00 22.41 183 THR G N 1
ATOM 3872 C CA . THR G 1 41 ? -4.914 12.246 -14.217 1.00 25.00 183 THR G CA 1
ATOM 3873 C C . THR G 1 41 ? -5.516 13.646 -14.361 1.00 24.59 183 THR G C 1
ATOM 3874 O O . THR G 1 41 ? -5.557 14.221 -15.465 1.00 20.10 183 THR G O 1
ATOM 3878 N N . SER G 1 42 ? -5.990 14.189 -13.244 1.00 25.12 184 SER G N 1
ATOM 3879 C CA . SER G 1 42 ? -6.614 15.514 -13.243 1.00 30.23 184 SER G CA 1
ATOM 3880 C C . SER G 1 42 ? -5.621 16.619 -13.637 1.00 22.47 184 SER G C 1
ATOM 3881 O O . SER G 1 42 ? -5.950 17.541 -14.413 1.00 20.58 184 SER G O 1
ATOM 3884 N N . ARG G 1 43 ? -4.403 16.530 -13.107 1.00 18.85 185 ARG G N 1
ATOM 3885 C CA . ARG G 1 43 ? -3.356 17.491 -13.448 1.00 24.47 185 ARG G CA 1
ATOM 3886 C C . ARG G 1 43 ? -3.034 17.439 -14.948 1.00 25.47 185 ARG G C 1
ATOM 3887 O O . ARG G 1 43 ? -2.956 18.485 -15.629 1.00 24.87 185 ARG G O 1
ATOM 3895 N N . GLN G 1 44 ? -2.855 16.229 -15.475 1.00 21.80 186 GLN G N 1
ATOM 3896 C CA . GLN G 1 44 ? -2.490 16.115 -16.889 1.00 23.22 186 GLN G CA 1
ATOM 3897 C C . GLN G 1 44 ? -3.631 16.580 -17.806 1.00 21.74 186 GLN G C 1
ATOM 3898 O O . GLN G 1 44 ? -3.391 17.226 -18.842 1.00 22.45 186 GLN G O 1
ATOM 3904 N N . ASN G 1 45 ? -4.865 16.250 -17.425 1.00 20.43 187 ASN G N 1
ATOM 3905 C CA . ASN G 1 45 ? -6.034 16.702 -18.183 1.00 24.45 187 ASN G CA 1
ATOM 3906 C C . ASN G 1 45 ? -6.055 18.222 -18.240 1.00 23.21 187 ASN G C 1
ATOM 3907 O O . ASN G 1 45 ? -6.289 18.812 -19.299 1.00 23.46 187 ASN G O 1
ATOM 3912 N N . THR G 1 46 ? -5.805 18.849 -17.095 1.00 22.18 188 THR G N 1
ATOM 3913 C CA . THR G 1 46 ? -5.848 20.301 -17.009 1.00 23.02 188 THR G CA 1
ATOM 3914 C C . THR G 1 46 ? -4.780 20.932 -17.903 1.00 23.15 188 THR G C 1
ATOM 3915 O O . THR G 1 46 ? -5.058 21.877 -18.658 1.00 23.35 188 THR G O 1
ATOM 3919 N N . LYS G 1 47 ? -3.564 20.396 -17.835 1.00 23.10 189 LYS G N 1
ATOM 3920 C CA . LYS G 1 47 ? -2.488 20.876 -18.699 1.00 26.60 189 LYS G CA 1
ATOM 3921 C C . LYS G 1 47 ? -2.870 20.783 -20.184 1.00 27.79 189 LYS G C 1
ATOM 3922 O O . LYS G 1 47 ? -2.697 21.757 -20.951 1.00 24.32 189 LYS G O 1
ATOM 3928 N N . ASP G 1 48 ? -3.410 19.626 -20.579 1.00 21.31 190 ASP G N 1
ATOM 3929 C CA . ASP G 1 48 ? -3.840 19.437 -21.965 1.00 25.62 190 ASP G CA 1
ATOM 3930 C C . ASP G 1 48 ? -4.906 20.456 -22.350 1.00 26.77 190 ASP G C 1
ATOM 3931 O O . ASP G 1 48 ? -4.923 20.955 -23.487 1.00 22.89 190 ASP G O 1
ATOM 3936 N N . GLN G 1 49 ? -5.797 20.756 -21.406 1.00 25.62 191 GLN G N 1
ATOM 3937 C CA . GLN G 1 49 ? -6.906 21.661 -21.673 1.00 25.94 191 GLN G CA 1
ATOM 3938 C C . GLN G 1 49 ? -6.465 23.110 -21.841 1.00 21.75 191 GLN G C 1
ATOM 3939 O O . GLN G 1 49 ? -6.997 23.818 -22.707 1.00 24.18 191 GLN G O 1
ATOM 3945 N N . VAL G 1 50 ? -5.509 23.562 -21.029 1.00 19.48 192 VAL G N 1
ATOM 3946 C CA . VAL G 1 50 ? -5.098 24.966 -21.114 1.00 23.17 192 VAL G CA 1
ATOM 3947 C C . VAL G 1 50 ? -3.955 25.204 -22.098 1.00 22.98 192 VAL G C 1
ATOM 3948 O O . VAL G 1 50 ? -3.531 26.354 -22.314 1.00 24.19 192 VAL G O 1
ATOM 3952 N N . TYR G 1 51 ? -3.452 24.129 -22.701 1.00 24.13 193 TYR G N 1
ATOM 3953 C CA . TYR G 1 51 ? -2.400 24.289 -23.710 1.00 26.67 193 TYR G CA 1
ATOM 3954 C C . TYR G 1 51 ? -2.680 25.359 -24.791 1.00 29.31 193 TYR G C 1
ATOM 3955 O O . TYR G 1 51 ? -1.879 26.278 -24.962 1.00 22.00 193 TYR G O 1
ATOM 3964 N N . ALA G 1 52 ? -3.800 25.245 -25.509 1.00 22.33 194 ALA G N 1
ATOM 3965 C CA . ALA G 1 52 ? -4.114 26.180 -26.605 1.00 29.70 194 ALA G CA 1
ATOM 3966 C C . ALA G 1 52 ? -4.177 27.646 -26.146 1.00 24.42 194 ALA G C 1
ATOM 3967 O O . ALA G 1 52 ? -3.539 28.527 -26.727 1.00 25.21 194 ALA G O 1
ATOM 3969 N N . GLN G 1 53 ? -4.978 27.882 -25.112 1.00 26.15 195 GLN G N 1
ATOM 3970 C CA . GLN G 1 53 ? -5.045 29.130 -24.347 1.00 27.62 195 GLN G CA 1
ATOM 3971 C C . GLN G 1 53 ? -3.695 29.796 -24.145 1.00 22.66 195 GLN G C 1
ATOM 3972 O O . GLN G 1 53 ? -3.450 30.990 -24.501 1.00 25.14 195 GLN G O 1
ATOM 3978 N N . ASN G 1 54 ? -2.830 29.018 -23.495 1.00 22.85 196 ASN G N 1
ATOM 3979 C CA . ASN G 1 54 ? -1.514 29.513 -23.115 1.00 24.38 196 ASN G CA 1
ATOM 3980 C C . ASN G 1 54 ? -0.664 29.784 -24.342 1.00 29.48 196 ASN G C 1
ATOM 3981 O O . ASN G 1 54 ? 0.186 30.678 -24.329 1.00 27.19 196 ASN G O 1
ATOM 3986 N N . GLU G 1 55 ? -0.886 29.009 -25.402 1.00 28.63 197 GLU G N 1
ATOM 3987 C CA . GLU G 1 55 ? -0.124 29.198 -26.643 1.00 31.21 197 GLU G CA 1
ATOM 3988 C C . GLU G 1 55 ? -0.588 30.411 -27.456 1.00 24.57 197 GLU G C 1
ATOM 3989 O O . GLU G 1 55 ? 0.184 30.966 -28.238 1.00 24.37 197 GLU G O 1
ATOM 3995 N N . MET G 1 56 ? -1.846 30.816 -27.279 1.00 24.61 198 MET G N 1
ATOM 3996 C CA . MET G 1 56 ? -2.352 32.011 -27.964 1.00 26.94 198 MET G CA 1
ATOM 3997 C C . MET G 1 56 ? -2.011 33.284 -27.207 1.00 27.72 198 MET G C 1
ATOM 3998 O O . MET G 1 56 ? -2.012 34.376 -27.791 1.00 28.42 198 MET G O 1
ATOM 4003 N N . LEU G 1 57 ? -1.748 33.146 -25.906 1.00 26.74 199 LEU G N 1
ATOM 4004 C CA . LEU G 1 57 ? -1.459 34.308 -25.059 1.00 24.97 199 LEU G CA 1
ATOM 4005 C C . LEU G 1 57 ? -0.557 35.397 -25.677 1.00 30.36 199 LEU G C 1
ATOM 4006 O O . LEU G 1 57 ? -0.945 36.565 -25.747 1.00 27.70 199 LEU G O 1
ATOM 4011 N N . ALA G 1 58 ? 0.640 35.019 -26.112 1.00 27.50 200 ALA G N 1
ATOM 4012 C CA . ALA G 1 58 ? 1.616 35.990 -26.602 1.00 33.55 200 ALA G CA 1
ATOM 4013 C C . ALA G 1 58 ? 1.128 36.718 -27.856 1.00 33.77 200 ALA G C 1
ATOM 4014 O O . ALA G 1 58 ? 1.413 37.912 -28.058 1.00 27.01 200 ALA G O 1
ATOM 4016 N N . TYR G 1 59 ? 0.402 35.996 -28.707 1.00 30.39 201 TYR G N 1
ATOM 4017 C CA . TYR G 1 59 ? -0.150 36.593 -29.921 1.00 25.31 201 TYR G CA 1
ATOM 4018 C C . TYR G 1 59 ? -1.258 37.576 -29.564 1.00 27.26 201 TYR G C 1
ATOM 4019 O O . TYR G 1 59 ? -1.320 38.676 -30.106 1.00 31.06 201 TYR G O 1
ATOM 4028 N N . GLN G 1 60 ? -2.138 37.178 -28.653 1.00 22.22 202 GLN G N 1
ATOM 4029 C CA . GLN G 1 60 ? -3.238 38.051 -28.257 1.00 26.49 202 GLN G CA 1
ATOM 4030 C C . GLN G 1 60 ? -2.720 39.325 -27.583 1.00 28.99 202 GLN G C 1
ATOM 4031 O O . GLN G 1 60 ? -3.288 40.408 -27.760 1.00 28.02 202 GLN G O 1
ATOM 4037 N N . GLN G 1 61 ? -1.642 39.187 -26.815 1.00 27.42 203 GLN G N 1
ATOM 4038 C CA . GLN G 1 61 ? -1.017 40.333 -26.164 1.00 28.65 203 GLN G CA 1
ATOM 4039 C C . GLN G 1 61 ? -0.396 41.266 -27.203 1.00 30.25 203 GLN G C 1
ATOM 4040 O O . GLN G 1 61 ? -0.597 42.486 -27.173 1.00 29.97 203 GLN G O 1
ATOM 4046 N N . LYS G 1 62 ? 0.360 40.680 -28.125 1.00 30.68 204 LYS G N 1
ATOM 4047 C CA . LYS G 1 62 ? 0.989 41.431 -29.213 1.00 33.11 204 LYS G CA 1
ATOM 4048 C C . LYS G 1 62 ? -0.053 42.209 -30.032 1.00 32.20 204 LYS G C 1
ATOM 4049 O O . LYS G 1 62 ? 0.111 43.417 -30.330 1.00 28.74 204 LYS G O 1
ATOM 4055 N N . GLU G 1 63 ? -1.131 41.517 -30.391 1.00 25.12 205 GLU G N 1
ATOM 4056 C CA . GLU G 1 63 ? -2.194 42.126 -31.186 1.00 28.86 205 GLU G CA 1
ATOM 4057 C C . GLU G 1 63 ? -2.892 43.259 -30.427 1.00 36.59 205 GLU G C 1
ATOM 4058 O O . GLU G 1 63 ? -3.177 44.320 -31.001 1.00 26.28 205 GLU G O 1
ATOM 4064 N N . SER G 1 64 ? -3.169 43.030 -29.142 1.00 28.78 206 SER G N 1
ATOM 4065 C CA . SER G 1 64 ? -3.735 44.080 -28.297 1.00 25.29 206 SER G CA 1
ATOM 4066 C C . SER G 1 64 ? -2.825 45.323 -28.231 1.00 25.00 206 SER G C 1
ATOM 4067 O O . SER G 1 64 ? -3.302 46.464 -28.296 1.00 30.30 206 SER G O 1
ATOM 4070 N N . THR G 1 65 ? -1.519 45.097 -28.105 1.00 23.86 207 THR G N 1
ATOM 4071 C CA . THR G 1 65 ? -0.543 46.177 -28.036 1.00 30.34 207 THR G CA 1
ATOM 4072 C C . THR G 1 65 ? -0.547 47.002 -29.331 1.00 34.76 207 THR G C 1
ATOM 4073 O O . THR G 1 65 ? -0.520 48.259 -29.313 1.00 25.93 207 THR G O 1
ATOM 4077 N N . ALA G 1 66 ? -0.600 46.294 -30.457 1.00 28.43 208 ALA G N 1
ATOM 4078 C CA . ALA G 1 66 ? -0.637 46.968 -31.749 1.00 30.25 208 ALA G CA 1
ATOM 4079 C C . ALA G 1 66 ? -1.913 47.785 -31.856 1.00 26.88 208 ALA G C 1
ATOM 4080 O O . ALA G 1 66 ? -1.895 48.924 -32.334 1.00 30.12 208 ALA G O 1
ATOM 4082 N N . ARG G 1 67 ? -3.022 47.209 -31.402 1.00 26.90 209 ARG G N 1
ATOM 4083 C CA . ARG G 1 67 ? -4.291 47.927 -31.434 1.00 24.96 209 ARG G CA 1
ATOM 4084 C C . ARG G 1 67 ? -4.221 49.214 -30.621 1.00 28.33 209 ARG G C 1
ATOM 4085 O O . ARG G 1 67 ? -4.688 50.260 -31.071 1.00 30.58 209 ARG G O 1
ATOM 4093 N N . VAL G 1 68 ? -3.635 49.144 -29.430 1.00 26.81 210 VAL G N 1
ATOM 4094 C CA . VAL G 1 68 ? -3.465 50.355 -28.625 1.00 31.04 210 VAL G CA 1
ATOM 4095 C C . VAL G 1 68 ? -2.681 51.423 -29.393 1.00 32.58 210 VAL G C 1
ATOM 4096 O O . VAL G 1 68 ? -3.099 52.595 -29.461 1.00 29.15 210 VAL G O 1
ATOM 4100 N N . ALA G 1 69 ? -1.556 51.028 -29.987 1.00 27.28 211 ALA G N 1
ATOM 4101 C CA . ALA G 1 69 ? -0.743 52.015 -30.708 1.00 28.08 211 ALA G CA 1
ATOM 4102 C C . ALA G 1 69 ? -1.532 52.641 -31.863 1.00 27.78 211 ALA G C 1
ATOM 4103 O O . ALA G 1 69 ? -1.499 53.865 -32.080 1.00 28.71 211 ALA G O 1
ATOM 4105 N N . SER G 1 70 ? -2.243 51.790 -32.599 1.00 30.76 212 SER G N 1
ATOM 4106 C CA . SER G 1 70 ? -3.047 52.242 -33.729 1.00 36.45 212 SER G CA 1
ATOM 4107 C C . SER G 1 70 ? -4.092 53.250 -33.274 1.00 33.92 212 SER G C 1
ATOM 4108 O O . SER G 1 70 ? -4.263 54.304 -33.892 1.00 28.85 212 SER G O 1
ATOM 4111 N N . ILE G 1 71 ? -4.779 52.922 -32.184 1.00 31.30 213 ILE G N 1
ATOM 4112 C CA . ILE G 1 71 ? -5.796 53.805 -31.628 1.00 32.84 213 ILE G CA 1
ATO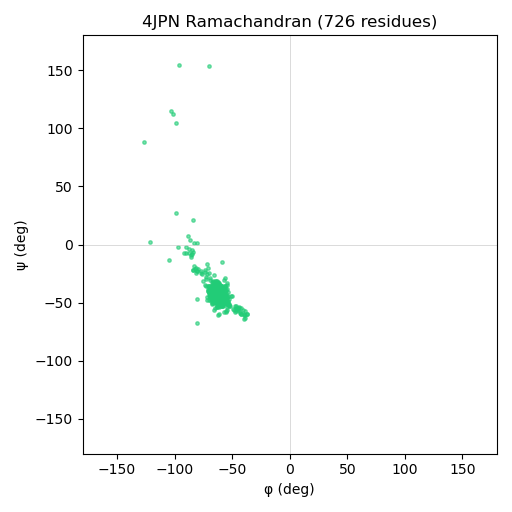M 4113 C C . ILE G 1 71 ? -5.177 55.155 -31.293 1.00 35.89 213 ILE G C 1
ATOM 4114 O O . ILE G 1 71 ? -5.733 56.201 -31.631 1.00 34.38 213 ILE G O 1
ATOM 4119 N N . MET G 1 72 ? -4.004 55.133 -30.665 1.00 32.99 214 MET G N 1
ATOM 4120 C CA . MET G 1 72 ? -3.318 56.379 -30.334 1.00 32.06 214 MET G CA 1
ATOM 4121 C C . MET G 1 72 ? -2.954 57.191 -31.586 1.00 32.04 214 MET G C 1
ATOM 4122 O O . MET G 1 72 ? -3.031 58.420 -31.570 1.00 36.67 214 MET G O 1
ATOM 4127 N N . GLU G 1 73 ? -2.576 56.519 -32.672 1.00 37.64 215 GLU G N 1
ATOM 4128 C CA . GLU G 1 73 ? -2.218 57.244 -33.898 1.00 36.80 215 GLU G CA 1
ATOM 4129 C C . GLU G 1 73 ? -3.444 57.817 -34.616 1.00 42.11 215 GLU G C 1
ATOM 4130 O O . GLU G 1 73 ? -3.365 58.880 -35.230 1.00 36.33 215 GLU G O 1
ATOM 4136 N N . ASN G 1 74 ? -4.565 57.102 -34.555 1.00 45.14 216 ASN G N 1
ATOM 4137 C CA . ASN G 1 74 ? -5.791 57.537 -35.228 1.00 43.97 216 ASN G CA 1
ATOM 4138 C C . ASN G 1 74 ? -6.653 58.440 -34.351 1.00 49.75 216 ASN G C 1
ATOM 4139 O O . ASN G 1 74 ? -7.787 58.766 -34.705 1.00 53.81 216 ASN G O 1
ATOM 4144 N N . THR G 1 75 ? -6.118 58.828 -33.200 1.00 52.15 217 THR G N 1
ATOM 4145 C CA . THR G 1 75 ? -6.824 59.718 -32.291 1.00 57.97 217 THR G CA 1
ATOM 4146 C C . THR G 1 75 ? -6.266 61.126 -32.459 1.00 68.41 217 THR G C 1
ATOM 4147 O O . THR G 1 75 ? -5.118 61.380 -32.103 1.00 71.72 217 THR G O 1
ATOM 4151 N N . ASN G 1 76 ? -7.103 62.021 -32.991 1.00 76.74 218 ASN G N 1
ATOM 4152 C CA . ASN G 1 76 ? -6.722 63.356 -33.493 1.00 84.37 218 ASN G CA 1
ATOM 4153 C C . ASN G 1 76 ? -5.227 63.645 -33.658 1.00 90.24 218 ASN G C 1
ATOM 4154 O O . ASN G 1 76 ? -4.547 63.002 -34.461 1.00 89.83 218 ASN G O 1
ATOM 4159 N N . ASP H 1 3 ? -9.214 -10.388 41.408 1.00 82.90 145 ASP H N 1
ATOM 4160 C CA . ASP H 1 3 ? -9.389 -11.558 40.553 1.00 83.42 145 ASP H CA 1
ATOM 4161 C C . ASP H 1 3 ? -8.400 -11.557 39.387 1.00 76.93 145 ASP H C 1
ATOM 4162 O O . ASP H 1 3 ? -8.363 -10.617 38.590 1.00 65.63 145 ASP H O 1
ATOM 4167 N N . ALA H 1 4 ? -7.601 -12.618 39.298 1.00 74.85 146 ALA H N 1
ATOM 4168 C CA . ALA H 1 4 ? -6.656 -12.778 38.200 1.00 67.41 146 ALA H CA 1
ATOM 4169 C C . ALA H 1 4 ? -7.413 -13.004 36.897 1.00 65.49 146 ALA H C 1
ATOM 4170 O O . ALA H 1 4 ? -7.017 -12.501 35.841 1.00 59.72 146 ALA H O 1
ATOM 4172 N N . GLY H 1 5 ? -8.506 -13.764 36.986 1.00 64.73 147 GLY H N 1
ATOM 4173 C CA . GLY H 1 5 ? -9.386 -13.994 35.853 1.00 59.09 147 GLY H CA 1
ATOM 4174 C C . GLY H 1 5 ? -9.931 -12.688 35.305 1.00 53.89 147 GLY H C 1
ATOM 4175 O O . GLY H 1 5 ? -9.956 -12.465 34.083 1.00 54.43 147 GLY H O 1
ATOM 4176 N N . PHE H 1 6 ? -10.357 -11.808 36.208 1.00 48.72 148 PHE H N 1
ATOM 4177 C CA . PHE H 1 6 ? -10.846 -10.502 35.789 1.00 49.31 148 PHE H CA 1
ATOM 4178 C C . PHE H 1 6 ? -9.746 -9.666 35.138 1.00 48.35 148 PHE H C 1
ATOM 4179 O O . PHE H 1 6 ? -9.977 -9.032 34.116 1.00 45.77 148 PHE H O 1
ATOM 4187 N N . GLU H 1 7 ? -8.556 -9.655 35.728 1.00 46.46 149 GLU H N 1
ATOM 4188 C CA . GLU H 1 7 ? -7.473 -8.852 35.172 1.00 53.15 149 GLU H CA 1
ATOM 4189 C C . GLU H 1 7 ? -7.088 -9.365 33.785 1.00 44.84 149 GLU H C 1
ATOM 4190 O O . GLU H 1 7 ? -6.685 -8.587 32.911 1.00 41.74 149 GLU H O 1
ATOM 4196 N N . ASN H 1 8 ? -7.239 -10.673 33.591 1.00 42.85 150 ASN H N 1
ATOM 4197 C CA . ASN H 1 8 ? -6.983 -11.297 32.301 1.00 42.00 150 ASN H CA 1
ATOM 4198 C C . ASN H 1 8 ? -7.999 -10.852 31.255 1.00 40.29 150 ASN H C 1
ATOM 4199 O O . ASN H 1 8 ? -7.636 -10.419 30.147 1.00 39.78 150 ASN H O 1
ATOM 4204 N N . GLN H 1 9 ? -9.278 -10.960 31.608 1.00 40.10 151 GLN H N 1
ATOM 4205 C CA . GLN H 1 9 ? -10.332 -10.489 30.719 1.00 43.78 151 GLN H CA 1
ATOM 4206 C C . GLN H 1 9 ? -10.148 -9.007 30.400 1.00 45.45 151 GLN H C 1
ATOM 4207 O O . GLN H 1 9 ? -10.405 -8.550 29.275 1.00 36.66 151 GLN H O 1
ATOM 4213 N N . LYS H 1 10 ? -9.672 -8.261 31.388 1.00 39.00 152 LYS H N 1
ATOM 4214 C CA . LYS H 1 10 ? -9.471 -6.836 31.212 1.00 43.31 152 LYS H CA 1
ATOM 4215 C C . LYS H 1 10 ? -8.347 -6.596 30.218 1.00 40.86 152 LYS H C 1
ATOM 4216 O O . LYS H 1 10 ? -8.436 -5.685 29.396 1.00 38.57 152 LYS H O 1
ATOM 4222 N N . GLU H 1 11 ? -7.297 -7.419 30.284 1.00 40.32 153 GLU H N 1
ATOM 4223 C CA . GLU H 1 11 ? -6.199 -7.292 29.322 1.00 47.01 153 GLU H CA 1
ATOM 4224 C C . GLU H 1 11 ? -6.668 -7.587 27.897 1.00 36.64 153 GLU H C 1
ATOM 4225 O O . GLU H 1 11 ? -6.342 -6.845 26.972 1.00 35.77 153 GLU H O 1
ATOM 4231 N N . LEU H 1 12 ? -7.422 -8.672 27.721 1.00 37.55 154 LEU H N 1
ATOM 4232 C CA . LEU H 1 12 ? -7.950 -8.998 26.390 1.00 40.17 154 LEU H CA 1
ATOM 4233 C C . LEU H 1 12 ? -8.818 -7.862 25.832 1.00 34.59 154 LEU H C 1
ATOM 4234 O O . LEU H 1 12 ? -8.639 -7.413 24.682 1.00 35.06 154 LEU H O 1
ATOM 4239 N N . THR H 1 13 ? -9.755 -7.407 26.663 1.00 37.65 155 THR H N 1
ATOM 4240 C CA . THR H 1 13 ? -10.639 -6.305 26.304 1.00 36.01 155 THR H CA 1
ATOM 4241 C C . THR H 1 13 ? -9.842 -5.087 25.862 1.00 34.06 155 THR H C 1
ATOM 4242 O O . THR H 1 13 ? -10.088 -4.533 24.782 1.00 31.61 155 THR H O 1
ATOM 4246 N N . LYS H 1 14 ? -8.887 -4.672 26.695 1.00 33.48 156 LYS H N 1
ATOM 4247 C CA . LYS H 1 14 ? -8.068 -3.510 26.362 1.00 34.22 156 LYS H CA 1
ATOM 4248 C C . LYS H 1 14 ? -7.286 -3.702 25.050 1.00 34.61 156 LYS H C 1
ATOM 4249 O O . LYS H 1 14 ? -7.216 -2.774 24.242 1.00 35.48 156 LYS H O 1
ATOM 4255 N N . MET H 1 15 ? -6.719 -4.892 24.831 1.00 33.10 157 MET H N 1
ATOM 4256 C CA . MET H 1 15 ? -6.048 -5.193 23.555 1.00 38.53 157 MET H CA 1
ATOM 4257 C C . MET H 1 15 ? -6.967 -4.892 22.368 1.00 33.26 157 MET H C 1
ATOM 4258 O O . MET H 1 15 ? -6.596 -4.169 21.423 1.00 30.66 157 MET H O 1
ATOM 4263 N N . GLN H 1 16 ? -8.176 -5.447 22.432 1.00 33.58 158 GLN H N 1
ATOM 4264 C CA . GLN H 1 16 ? -9.147 -5.238 21.358 1.00 37.82 158 GLN H CA 1
ATOM 4265 C C . GLN H 1 16 ? -9.487 -3.767 21.169 1.00 33.75 158 GLN H C 1
ATOM 4266 O O . GLN H 1 16 ? -9.509 -3.257 20.032 1.00 30.15 158 GLN H O 1
ATOM 4272 N N . LEU H 1 17 ? -9.737 -3.074 22.278 1.00 29.78 159 LEU H N 1
ATOM 4273 C CA . LEU H 1 17 ? -10.153 -1.669 22.199 1.00 28.78 159 LEU H CA 1
ATOM 4274 C C . LEU H 1 17 ? -9.044 -0.774 21.631 1.00 35.22 159 LEU H C 1
ATOM 4275 O O . LEU H 1 17 ? -9.304 0.095 20.792 1.00 29.96 159 LEU H O 1
ATOM 4280 N N . ASP H 1 18 ? -7.809 -1.012 22.075 1.00 31.95 160 ASP H N 1
ATOM 4281 C CA . ASP H 1 18 ? -6.661 -0.248 21.608 1.00 29.18 160 ASP H CA 1
ATOM 4282 C C . ASP H 1 18 ? -6.465 -0.486 20.115 1.00 28.38 160 ASP H C 1
ATOM 4283 O O . ASP H 1 18 ? -6.171 0.448 19.357 1.00 27.76 160 ASP H O 1
ATOM 4288 N N . ASN H 1 19 ? -6.624 -1.737 19.689 1.00 28.55 161 ASN H N 1
ATOM 4289 C CA . ASN H 1 19 ? -6.516 -2.051 18.268 1.00 28.06 161 ASN H CA 1
ATOM 4290 C C . ASN H 1 19 ? -7.552 -1.261 17.459 1.00 26.83 161 ASN H C 1
ATOM 4291 O O . ASN H 1 19 ? -7.230 -0.656 16.422 1.00 26.35 161 ASN H O 1
ATOM 4296 N N . GLN H 1 20 ? -8.791 -1.241 17.949 1.00 26.59 162 GLN H N 1
ATOM 4297 C CA . GLN H 1 20 ? -9.857 -0.525 17.254 1.00 25.72 162 GLN H CA 1
ATOM 4298 C C . GLN H 1 20 ? -9.555 0.973 17.172 1.00 31.19 162 GLN H C 1
ATOM 4299 O O . GLN H 1 20 ? -9.771 1.616 16.129 1.00 26.17 162 GLN H O 1
ATOM 4305 N N . LYS H 1 21 ? -9.035 1.532 18.262 1.00 30.36 163 LYS H N 1
ATOM 4306 C CA . LYS H 1 21 ? -8.686 2.949 18.258 1.00 31.18 163 LYS H CA 1
ATOM 4307 C C . LYS H 1 21 ? -7.548 3.246 17.270 1.00 31.26 163 LYS H C 1
ATOM 4308 O O . LYS H 1 21 ? -7.587 4.251 16.546 1.00 29.95 163 LYS H O 1
ATOM 4314 N N . GLU H 1 22 ? -6.545 2.371 17.232 1.00 29.92 164 GLU H N 1
ATOM 4315 C CA . GLU H 1 22 ? -5.423 2.562 16.310 1.00 30.75 164 GLU H CA 1
ATOM 4316 C C . GLU H 1 22 ? -5.910 2.517 14.862 1.00 28.71 164 GLU H C 1
ATOM 4317 O O . GLU H 1 22 ? -5.487 3.325 14.023 1.00 28.01 164 GLU H O 1
ATOM 4323 N N . ILE H 1 23 ? -6.809 1.576 14.581 1.00 24.70 165 ILE H N 1
ATOM 4324 C CA . ILE H 1 23 ? -7.380 1.448 13.244 1.00 24.11 165 ILE H CA 1
ATOM 4325 C C . ILE H 1 23 ? -8.140 2.720 12.862 1.00 24.75 165 ILE H C 1
ATOM 4326 O O . ILE H 1 23 ? -7.968 3.260 11.755 1.00 27.55 165 ILE H O 1
ATOM 4331 N N . ALA H 1 24 ? -8.955 3.221 13.784 1.00 29.19 166 ALA H N 1
ATOM 4332 C CA . ALA H 1 24 ? -9.708 4.444 13.513 1.00 24.85 166 ALA H CA 1
ATOM 4333 C C . ALA H 1 24 ? -8.773 5.635 13.255 1.00 29.00 166 ALA H C 1
ATOM 4334 O O . ALA H 1 24 ? -8.994 6.412 12.331 1.00 27.59 166 ALA H O 1
ATOM 4336 N N . GLU H 1 25 ? -7.722 5.766 14.060 1.00 25.98 167 GLU H N 1
ATOM 4337 C CA . GLU H 1 25 ? -6.748 6.828 13.853 1.00 30.16 167 GLU H CA 1
ATOM 4338 C C . GLU H 1 25 ? -6.092 6.737 12.482 1.00 32.41 167 GLU H C 1
ATOM 4339 O O . GLU H 1 25 ? -5.876 7.760 11.824 1.00 29.36 167 GLU H O 1
ATOM 4345 N N . MET H 1 26 ? -5.761 5.520 12.051 1.00 28.82 168 MET H N 1
ATOM 4346 C CA . MET H 1 26 ? -5.109 5.370 10.756 1.00 27.60 168 MET H CA 1
ATOM 4347 C C . MET H 1 26 ? -6.048 5.732 9.619 1.00 23.04 168 MET H C 1
ATOM 4348 O O . MET H 1 26 ? -5.634 6.332 8.614 1.00 22.35 168 MET H O 1
ATOM 4353 N N . GLN H 1 27 ? -7.319 5.378 9.793 1.00 26.69 169 GLN H N 1
ATOM 4354 C CA . GLN H 1 27 ? -8.344 5.755 8.833 1.00 23.46 169 GLN H CA 1
ATOM 4355 C C . GLN H 1 27 ? -8.494 7.277 8.753 1.00 26.95 169 GLN H C 1
ATOM 4356 O O . GLN H 1 27 ? -8.526 7.854 7.661 1.00 23.63 169 GLN H O 1
ATOM 4362 N N . ASN H 1 28 ? -8.602 7.919 9.912 1.00 27.18 170 ASN H N 1
ATOM 4363 C CA . ASN H 1 28 ? -8.736 9.370 9.978 1.00 22.80 170 ASN H CA 1
ATOM 4364 C C . ASN H 1 28 ? -7.563 10.058 9.287 1.00 26.75 170 ASN H C 1
ATOM 4365 O O . ASN H 1 28 ? -7.742 10.976 8.479 1.00 26.14 170 ASN H O 1
ATOM 4370 N N . GLU H 1 29 ? -6.354 9.607 9.609 1.00 26.69 171 GLU H N 1
ATOM 4371 C CA . GLU H 1 29 ? -5.162 10.169 8.988 1.00 25.06 171 GLU H CA 1
ATOM 4372 C C . GLU H 1 29 ? -5.208 10.011 7.465 1.00 22.08 171 GLU H C 1
ATOM 4373 O O . GLU H 1 29 ? -4.957 10.959 6.726 1.00 23.80 171 GLU H O 1
ATOM 4379 N N . THR H 1 30 ? -5.536 8.808 7.011 1.00 22.74 172 THR H N 1
ATOM 4380 C CA . THR H 1 30 ? -5.649 8.529 5.582 1.00 22.63 172 THR H CA 1
ATOM 4381 C C . THR H 1 30 ? -6.628 9.475 4.896 1.00 23.69 172 THR H C 1
ATOM 4382 O O . THR H 1 30 ? -6.320 10.051 3.843 1.00 22.43 172 THR H O 1
ATOM 4386 N N . GLN H 1 31 ? -7.801 9.652 5.499 1.00 19.17 173 GLN H N 1
ATOM 4387 C CA . GLN H 1 31 ? -8.818 10.542 4.931 1.00 19.58 173 GLN H CA 1
ATOM 4388 C C . GLN H 1 31 ? -8.343 12.001 4.866 1.00 21.39 173 GLN H C 1
ATOM 4389 O O . GLN H 1 31 ? -8.587 12.703 3.872 1.00 20.98 173 GLN H O 1
ATOM 4395 N N . LYS H 1 32 ? -7.661 12.457 5.916 1.00 21.10 174 LYS H N 1
ATOM 4396 C CA . LYS H 1 32 ? -7.065 13.794 5.890 1.00 23.60 174 LYS H CA 1
ATOM 4397 C C . LYS H 1 32 ? -6.025 13.937 4.778 1.00 26.19 174 LYS H C 1
ATOM 4398 O O . LYS H 1 32 ? -5.998 14.950 4.072 1.00 24.89 174 LYS H O 1
ATOM 4404 N N . GLU H 1 33 ? -5.167 12.931 4.624 1.00 21.46 175 GLU H N 1
ATOM 4405 C CA . GLU H 1 33 ? -4.136 12.961 3.581 1.00 26.99 175 GLU H CA 1
ATOM 4406 C C . GLU H 1 33 ? -4.763 13.028 2.187 1.00 21.45 175 GLU H C 1
ATOM 4407 O O . GLU H 1 33 ? -4.300 13.772 1.312 1.00 21.49 175 GLU H O 1
ATOM 4413 N N . ILE H 1 34 ? -5.817 12.244 1.986 1.00 20.55 176 ILE H N 1
ATOM 4414 C CA . ILE H 1 34 ? -6.508 12.232 0.697 1.00 18.32 176 ILE H CA 1
ATOM 4415 C C . ILE H 1 34 ? -7.161 13.595 0.432 1.00 21.58 176 ILE H C 1
ATOM 4416 O O . ILE H 1 34 ? -7.114 14.109 -0.691 1.00 19.77 176 ILE H O 1
ATOM 4421 N N . ALA H 1 35 ? -7.747 14.193 1.470 1.00 24.55 177 ALA H N 1
ATOM 4422 C CA . ALA H 1 35 ? -8.327 15.522 1.324 1.00 24.13 177 ALA H CA 1
ATOM 4423 C C . ALA H 1 35 ? -7.242 16.539 0.949 1.00 25.39 177 ALA H C 1
ATOM 4424 O O . ALA H 1 35 ? -7.474 17.447 0.146 1.00 22.38 177 ALA H O 1
ATOM 4426 N N . GLY H 1 36 ? -6.061 16.389 1.536 1.00 22.95 178 GLY H N 1
ATOM 4427 C CA . GLY H 1 36 ? -4.951 17.270 1.218 1.00 22.59 178 GLY H CA 1
ATOM 4428 C C . GLY H 1 36 ? -4.509 17.153 -0.227 1.00 25.07 178 GLY H C 1
ATOM 4429 O O . GLY H 1 36 ? -4.239 18.168 -0.885 1.00 22.34 178 GLY H O 1
ATOM 4430 N N . ILE H 1 37 ? -4.434 15.920 -0.731 1.00 23.99 179 ILE H N 1
ATOM 4431 C CA . ILE H 1 37 ? -4.085 15.696 -2.140 1.00 21.50 179 ILE H CA 1
ATOM 4432 C C . ILE H 1 37 ? -5.124 16.302 -3.081 1.00 23.01 179 ILE H C 1
ATOM 4433 O O . ILE H 1 37 ? -4.779 16.964 -4.090 1.00 17.89 179 ILE H O 1
ATOM 4438 N N . GLN H 1 38 ? -6.397 16.076 -2.757 1.00 18.20 180 GLN H N 1
ATOM 4439 C CA . GLN H 1 38 ? -7.484 16.586 -3.584 1.00 20.16 180 GLN H CA 1
ATOM 4440 C C . GLN H 1 38 ? -7.494 18.116 -3.605 1.00 20.33 180 GLN H C 1
ATOM 4441 O O . GLN H 1 38 ? -7.696 18.736 -4.660 1.00 17.95 180 GLN H O 1
ATOM 4447 N N . SER H 1 39 ? -7.255 18.716 -2.440 1.00 20.19 181 SER H N 1
ATOM 4448 C CA . SER H 1 39 ? -7.171 20.173 -2.317 1.00 22.65 181 SER H CA 1
ATOM 4449 C C . SER H 1 39 ? -5.977 20.754 -3.104 1.00 21.13 181 SER H C 1
ATOM 4450 O O . SER H 1 39 ? -6.133 21.702 -3.879 1.00 21.96 181 SER H O 1
ATOM 4453 N N . ALA H 1 40 ? -4.787 20.197 -2.906 1.00 19.10 182 ALA H N 1
ATOM 4454 C CA . ALA H 1 40 ? -3.610 20.689 -3.620 1.00 20.61 182 ALA H CA 1
ATOM 4455 C C . ALA H 1 40 ? -3.824 20.603 -5.128 1.00 24.29 182 ALA H C 1
ATOM 4456 O O . ALA H 1 40 ? -3.505 21.543 -5.885 1.00 23.12 182 ALA H O 1
ATOM 4458 N N . THR H 1 41 ? -4.383 19.476 -5.559 1.00 22.90 183 THR H N 1
ATOM 4459 C CA . THR H 1 41 ? -4.672 19.263 -6.974 1.00 22.35 183 THR H CA 1
ATOM 4460 C C . THR H 1 41 ? -5.665 20.298 -7.523 1.00 23.35 183 THR H C 1
ATOM 4461 O O . THR H 1 41 ? -5.435 20.895 -8.579 1.00 17.44 183 THR H O 1
ATOM 4465 N N . SER H 1 42 ? -6.768 20.504 -6.804 1.00 20.38 184 SER H N 1
ATOM 4466 C CA . SER H 1 42 ? -7.799 21.442 -7.237 1.00 22.27 184 SER H CA 1
ATOM 4467 C C . SER H 1 42 ? -7.260 22.879 -7.298 1.00 19.33 184 SER H C 1
ATOM 4468 O O . SER H 1 42 ? -7.588 23.648 -8.220 1.00 20.42 184 SER H O 1
ATOM 4471 N N . ARG H 1 43 ? -6.419 23.232 -6.327 1.00 20.67 185 ARG H N 1
ATOM 4472 C CA . ARG H 1 43 ? -5.817 24.558 -6.279 1.00 25.29 185 ARG H CA 1
ATOM 4473 C C . ARG H 1 43 ? -4.876 24.770 -7.477 1.00 30.10 185 ARG H C 1
ATOM 4474 O O . ARG H 1 43 ? -4.960 25.792 -8.177 1.00 20.93 185 ARG H O 1
ATOM 4482 N N . GLN H 1 44 ? -3.991 23.804 -7.727 1.00 17.31 186 GLN H N 1
ATOM 4483 C CA . GLN H 1 44 ? -3.062 23.943 -8.853 1.00 22.67 186 GLN H CA 1
ATOM 4484 C C . GLN H 1 44 ? -3.809 23.956 -10.200 1.00 27.66 186 GLN H C 1
ATOM 4485 O O . GLN H 1 44 ? -3.456 24.727 -11.106 1.00 19.39 186 GLN H O 1
ATOM 4491 N N . ASN H 1 45 ? -4.843 23.119 -10.321 1.00 21.18 187 ASN H N 1
ATOM 4492 C CA . ASN H 1 45 ? -5.676 23.108 -11.520 1.00 21.76 187 ASN H CA 1
ATOM 4493 C C . ASN H 1 45 ? -6.271 24.486 -11.755 1.00 24.09 187 ASN H C 1
ATOM 4494 O O . ASN H 1 45 ? -6.273 24.992 -12.887 1.00 21.49 187 ASN H O 1
ATOM 4499 N N . THR H 1 46 ? -6.792 25.086 -10.685 1.00 20.67 188 THR H N 1
ATOM 4500 C CA . THR H 1 46 ? -7.403 26.413 -10.794 1.00 22.27 188 THR H CA 1
ATOM 4501 C C . THR H 1 46 ? -6.378 27.455 -11.253 1.00 17.78 188 THR H C 1
ATOM 4502 O O . THR H 1 46 ? -6.649 28.247 -12.162 1.00 21.46 188 THR H O 1
ATOM 4506 N N . LYS H 1 47 ? -5.198 27.439 -10.639 1.00 20.42 189 LYS H N 1
ATOM 4507 C CA . LYS H 1 47 ? -4.113 28.346 -11.035 1.00 23.54 189 LYS H CA 1
ATOM 4508 C C . LYS H 1 47 ? -3.734 28.213 -12.524 1.00 18.85 189 LYS H C 1
ATOM 4509 O O . LYS H 1 47 ? -3.521 29.225 -13.233 1.00 21.94 189 LYS H O 1
ATOM 4515 N N . ASP H 1 48 ? -3.654 26.966 -12.994 1.00 22.36 190 ASP H N 1
ATOM 4516 C CA . ASP H 1 48 ? -3.332 26.715 -14.394 1.00 20.75 190 ASP H CA 1
ATOM 4517 C C . ASP H 1 48 ? -4.441 27.254 -15.286 1.00 18.78 190 ASP H C 1
ATOM 4518 O O . ASP H 1 48 ? -4.170 27.809 -16.354 1.00 19.28 190 ASP H O 1
ATOM 4523 N N . GLN H 1 49 ? -5.689 27.080 -14.852 1.00 18.18 191 GLN H N 1
ATOM 4524 C CA . GLN H 1 49 ? -6.837 27.520 -15.639 1.00 20.00 191 GLN H CA 1
ATOM 4525 C C . GLN H 1 49 ? -6.909 29.040 -15.766 1.00 21.33 191 GLN H C 1
ATOM 4526 O O . GLN H 1 49 ? -7.187 29.557 -16.849 1.00 21.56 191 GLN H O 1
ATOM 4532 N N . VAL H 1 50 ? -6.675 29.757 -14.671 1.00 17.57 192 VAL H N 1
ATOM 4533 C CA . VAL H 1 50 ? -6.850 31.219 -14.698 1.00 23.93 192 VAL H CA 1
ATOM 4534 C C . VAL H 1 50 ? -5.621 31.975 -15.196 1.00 24.47 192 VAL H C 1
ATOM 4535 O O . VAL H 1 50 ? -5.680 33.203 -15.437 1.00 21.98 192 VAL H O 1
ATOM 4539 N N . TYR H 1 51 ? -4.495 31.261 -15.327 1.00 20.64 193 TYR H N 1
ATOM 4540 C CA . TYR H 1 51 ? -3.281 31.895 -15.850 1.00 21.93 193 TYR H CA 1
ATOM 4541 C C . TYR H 1 51 ? -3.492 32.832 -17.056 1.00 24.24 193 TYR H C 1
ATOM 4542 O O . TYR H 1 51 ? -3.093 34.001 -17.021 1.00 24.03 193 TYR H O 1
ATOM 4551 N N . ALA H 1 52 ? -4.113 32.335 -18.121 1.00 19.54 194 ALA H N 1
ATOM 4552 C CA . ALA H 1 52 ? -4.226 33.141 -19.338 1.00 27.53 194 ALA H CA 1
ATOM 4553 C C . ALA H 1 52 ? -5.061 34.421 -19.148 1.00 25.90 194 ALA H C 1
ATOM 4554 O O . ALA H 1 52 ? -4.645 35.506 -19.566 1.00 25.93 194 ALA H O 1
ATOM 4556 N N . GLN H 1 53 ? -6.238 34.300 -18.533 1.00 21.34 195 GLN H N 1
ATOM 4557 C CA . GLN H 1 53 ? -7.109 35.464 -18.386 1.00 22.24 195 GLN H CA 1
ATOM 4558 C C . GLN H 1 53 ? -6.455 36.512 -17.467 1.00 21.70 195 GLN H C 1
ATOM 4559 O O . GLN H 1 53 ? -6.567 37.734 -17.707 1.00 23.85 195 GLN H O 1
ATOM 4565 N N . ASN H 1 54 ? -5.742 36.035 -16.440 1.00 19.46 196 ASN H N 1
ATOM 4566 C CA . ASN H 1 54 ? -5.008 36.941 -15.553 1.00 19.17 196 ASN H CA 1
ATOM 4567 C C . ASN H 1 54 ? -3.879 37.649 -16.279 1.00 24.99 196 ASN H C 1
ATOM 4568 O O . ASN H 1 54 ? -3.637 38.833 -16.056 1.00 21.79 196 ASN H O 1
ATOM 4573 N N . GLU H 1 55 ? -3.175 36.921 -17.147 1.00 21.37 197 GLU H N 1
ATOM 4574 C CA . GLU H 1 55 ? -2.108 37.531 -17.932 1.00 25.54 197 GLU H CA 1
ATOM 4575 C C . GLU H 1 55 ? -2.624 38.523 -18.982 1.00 25.92 197 GLU H C 1
ATOM 4576 O O . GLU H 1 55 ? -1.927 39.478 -19.318 1.00 29.62 197 GLU H O 1
ATOM 4582 N N . MET H 1 56 ? -3.831 38.293 -19.502 1.00 21.86 198 MET H N 1
ATOM 4583 C CA . MET H 1 56 ? -4.428 39.208 -20.489 1.00 24.22 198 MET H CA 1
ATOM 4584 C C . MET H 1 56 ? -4.987 40.468 -19.834 1.00 25.28 198 MET H C 1
ATOM 4585 O O . MET H 1 56 ? -5.146 41.510 -20.493 1.00 23.33 198 MET H O 1
ATOM 4590 N N . LEU H 1 57 ? -5.294 40.363 -18.539 1.00 26.23 199 LEU H N 1
ATOM 4591 C CA . LEU H 1 57 ? -5.948 41.452 -17.806 1.00 31.57 199 LEU H CA 1
ATOM 4592 C C . LEU H 1 57 ? -5.405 42.880 -18.064 1.00 30.32 199 LEU H C 1
ATOM 4593 O O . LEU H 1 57 ? -6.154 43.774 -18.488 1.00 30.28 199 LEU H O 1
ATOM 4598 N N . ALA H 1 58 ? -4.118 43.095 -17.812 1.00 27.69 200 ALA H N 1
ATOM 4599 C CA . ALA H 1 58 ? -3.516 44.415 -17.991 1.00 30.99 200 ALA H CA 1
ATOM 4600 C C . ALA H 1 58 ? -3.628 44.917 -19.436 1.00 33.05 200 ALA H C 1
ATOM 4601 O O . ALA H 1 58 ? -3.842 46.116 -19.684 1.00 29.65 200 ALA H O 1
ATOM 4603 N N . TYR H 1 59 ? -3.470 44.001 -20.385 1.00 25.91 201 TYR H N 1
ATOM 4604 C CA . TYR H 1 59 ? -3.581 44.338 -21.804 1.00 28.86 201 TYR H CA 1
ATOM 4605 C C . TYR H 1 59 ? -4.985 44.832 -22.138 1.00 28.06 201 TYR H C 1
ATOM 4606 O O . TYR H 1 59 ? -5.155 45.887 -22.765 1.00 26.62 201 TYR H O 1
ATOM 4615 N N . GLN H 1 60 ? -5.987 44.064 -21.712 1.00 22.71 202 GLN H N 1
ATOM 4616 C CA . GLN H 1 60 ? -7.387 44.426 -21.929 1.00 24.59 202 GLN H CA 1
ATOM 4617 C C . GLN H 1 60 ? -7.746 45.762 -21.257 1.00 26.93 202 GLN H C 1
ATOM 4618 O O . GLN H 1 60 ? -8.540 46.554 -21.794 1.00 26.69 202 GLN H O 1
ATOM 4624 N N . GLN H 1 61 ? -7.165 46.017 -20.087 1.00 26.44 203 GLN H N 1
ATOM 4625 C CA . GLN H 1 61 ? -7.390 47.296 -19.412 1.00 26.10 203 GLN H CA 1
ATOM 4626 C C . GLN H 1 61 ? -6.793 48.472 -20.194 1.00 31.80 203 GLN H C 1
ATOM 4627 O O . GLN H 1 61 ? -7.468 49.484 -20.417 1.00 31.45 203 GLN H O 1
ATOM 4633 N N . LYS H 1 62 ? -5.539 48.341 -20.627 1.00 35.87 204 LYS H N 1
ATOM 4634 C CA . LYS H 1 62 ? -4.906 49.397 -21.422 1.00 33.86 204 LYS H CA 1
ATOM 4635 C C . LYS H 1 62 ? -5.664 49.666 -22.727 1.00 27.04 204 LYS H C 1
ATOM 4636 O O . LYS H 1 62 ? -5.883 50.824 -23.111 1.00 29.49 204 LYS H O 1
ATOM 4642 N N . GLU H 1 63 ? -6.068 48.595 -23.404 1.00 25.55 205 GLU H N 1
ATOM 4643 C CA . GLU H 1 63 ? -6.798 48.739 -24.658 1.00 27.84 205 GLU H CA 1
ATOM 4644 C C . GLU H 1 63 ? -8.147 49.416 -24.427 1.00 36.31 205 GLU H C 1
ATOM 4645 O O . GLU H 1 63 ? -8.576 50.251 -25.239 1.00 35.38 205 GLU H O 1
ATOM 4651 N N . SER H 1 64 ? -8.807 49.058 -23.323 1.00 29.31 206 SER H N 1
ATOM 4652 C CA . SER H 1 64 ? -10.089 49.674 -22.986 1.00 30.02 206 SER H CA 1
ATOM 4653 C C . SER H 1 64 ? -9.900 51.171 -22.751 1.00 30.93 206 SER H C 1
ATOM 4654 O O . SER H 1 64 ? -10.681 51.997 -23.235 1.00 31.06 206 SER H O 1
ATOM 4657 N N . THR H 1 65 ? -8.853 51.520 -22.011 1.00 33.41 207 THR H N 1
ATOM 4658 C CA . THR H 1 65 ? -8.567 52.922 -21.746 1.00 38.47 207 THR H CA 1
ATOM 4659 C C . THR H 1 65 ? -8.337 53.693 -23.050 1.00 41.74 207 THR H C 1
ATOM 4660 O O . THR H 1 65 ? -8.869 54.801 -23.238 1.00 43.43 207 THR H O 1
ATOM 4664 N N . ALA H 1 66 ? -7.576 53.090 -23.962 1.00 37.70 208 ALA H N 1
ATOM 4665 C CA . ALA H 1 66 ? -7.293 53.724 -25.247 1.00 35.84 208 ALA H CA 1
ATOM 4666 C C . ALA H 1 66 ? -8.568 53.963 -26.059 1.00 36.84 208 ALA H C 1
ATOM 4667 O O . ALA H 1 66 ? -8.781 55.066 -26.602 1.00 38.54 208 ALA H O 1
ATOM 4669 N N . ARG H 1 67 ? -9.403 52.931 -26.154 1.00 29.56 209 ARG H N 1
ATOM 4670 C CA . ARG H 1 67 ? -10.662 53.056 -26.884 1.00 33.74 209 ARG H CA 1
ATOM 4671 C C . ARG H 1 67 ? -11.498 54.160 -26.269 1.00 34.56 209 ARG H C 1
ATOM 4672 O O . ARG H 1 67 ? -12.048 54.983 -26.986 1.00 37.06 209 ARG H O 1
ATOM 4680 N N . VAL H 1 68 ? -11.606 54.169 -24.940 1.00 31.92 210 VAL H N 1
ATOM 4681 C CA . VAL H 1 68 ? -12.442 55.163 -24.272 1.00 32.38 210 VAL H CA 1
ATOM 4682 C C . VAL H 1 68 ? -11.974 56.579 -24.597 1.00 45.56 210 VAL H C 1
ATOM 4683 O O . VAL H 1 68 ? -12.787 57.456 -24.919 1.00 41.94 210 VAL H O 1
ATOM 4687 N N . ALA H 1 69 ? -10.663 56.799 -24.541 1.00 43.90 211 ALA H N 1
ATOM 4688 C CA . ALA H 1 69 ? -10.128 58.113 -24.883 1.00 40.75 211 ALA H CA 1
ATOM 4689 C C . ALA H 1 69 ? -10.507 58.480 -26.316 1.00 44.78 211 ALA H C 1
ATOM 4690 O O . ALA H 1 69 ? -10.957 59.608 -26.595 1.00 46.61 211 ALA H O 1
ATOM 4692 N N . SER H 1 70 ? -10.339 57.520 -27.222 1.00 37.83 212 SER H N 1
ATOM 4693 C CA . SER H 1 70 ? -10.647 57.764 -28.632 1.00 47.25 212 SER H CA 1
ATOM 4694 C C . SER H 1 70 ? -12.127 58.133 -28.838 1.00 49.05 212 SER H C 1
ATOM 4695 O O . SER H 1 70 ? -12.454 59.134 -29.481 1.00 53.90 212 SER H O 1
ATOM 4698 N N . ILE H 1 71 ? -13.006 57.310 -28.275 1.00 41.84 213 ILE H N 1
ATOM 4699 C CA . ILE H 1 71 ? -14.448 57.509 -28.340 1.00 44.62 213 ILE H CA 1
ATOM 4700 C C . ILE H 1 71 ? -14.835 58.886 -27.811 1.00 47.43 213 ILE H C 1
ATOM 4701 O O . ILE H 1 71 ? -15.442 59.685 -28.527 1.00 53.04 213 ILE H O 1
ATOM 4706 N N . MET H 1 72 ? -14.460 59.169 -26.568 1.00 44.61 214 MET H N 1
ATOM 4707 C CA . MET H 1 72 ? -14.829 60.431 -25.942 1.00 47.05 214 MET H CA 1
ATOM 4708 C C . MET H 1 72 ? -14.320 61.630 -26.726 1.00 61.10 214 MET H C 1
ATOM 4709 O O . MET H 1 72 ? -15.027 62.633 -26.860 1.00 67.19 214 MET H O 1
ATOM 4714 N N . GLU H 1 73 ? -13.100 61.535 -27.245 1.00 65.76 215 GLU H N 1
ATOM 4715 C CA . GLU H 1 73 ? -12.601 62.600 -28.106 1.00 69.07 215 GLU H CA 1
ATOM 4716 C C . GLU H 1 73 ? -13.510 62.759 -29.325 1.00 70.51 215 GLU H C 1
ATOM 4717 O O . GLU H 1 73 ? -13.817 63.876 -29.744 1.00 73.20 215 GLU H O 1
ATOM 4723 N N . ASN H 1 74 ? -13.949 61.631 -29.878 1.00 69.23 216 ASN H N 1
ATOM 4724 C CA . ASN H 1 74 ? -14.802 61.636 -31.066 1.00 65.75 216 ASN H CA 1
ATOM 4725 C C . ASN H 1 74 ? -16.215 62.201 -30.873 1.00 68.26 216 ASN H C 1
ATOM 4726 O O . ASN H 1 74 ? -16.746 62.848 -31.774 1.00 72.19 216 ASN H O 1
ATOM 4731 N N . THR H 1 75 ? -16.830 61.964 -29.717 1.00 66.10 217 THR H N 1
ATOM 4732 C CA . THR H 1 75 ? -18.173 62.496 -29.492 1.00 68.66 217 THR H CA 1
ATOM 4733 C C . THR H 1 75 ? -18.143 64.013 -29.284 1.00 74.18 217 THR H C 1
ATOM 4734 O O . THR H 1 75 ? -19.171 64.681 -29.393 1.00 74.68 217 THR H O 1
ATOM 4738 N N . ASN H 1 76 ? -16.957 64.547 -28.997 1.00 80.45 218 ASN H N 1
ATOM 4739 C CA . ASN H 1 76 ? -16.755 65.994 -28.925 1.00 86.27 218 ASN H CA 1
ATOM 4740 C C . ASN H 1 76 ? -16.383 66.579 -30.284 1.00 80.54 218 ASN H C 1
ATOM 4741 O O . ASN H 1 76 ? -17.251 66.968 -31.065 1.00 77.84 218 ASN H O 1
ATOM 4746 N N . ASP I 1 3 ? -21.966 -9.856 44.283 1.00 89.39 145 ASP I N 1
ATOM 4747 C CA . ASP I 1 3 ? -21.747 -9.945 42.843 1.00 92.88 145 ASP I CA 1
ATOM 4748 C C . ASP I 1 3 ? -20.580 -9.067 42.400 1.00 90.11 145 ASP I C 1
ATOM 4749 O O . ASP I 1 3 ? -20.780 -7.982 41.842 1.00 86.39 145 ASP I O 1
ATOM 4754 N N . ALA I 1 4 ? -19.363 -9.539 42.659 1.00 85.06 146 ALA I N 1
ATOM 4755 C CA . ALA I 1 4 ? -18.166 -8.886 42.146 1.00 76.53 146 ALA I CA 1
ATOM 4756 C C . ALA I 1 4 ? -18.214 -8.993 40.631 1.00 70.37 146 ALA I C 1
ATOM 4757 O O . ALA I 1 4 ? -17.762 -8.095 39.911 1.00 66.71 146 ALA I O 1
ATOM 4759 N N . GLY I 1 5 ? -18.784 -10.104 40.167 1.00 66.14 147 GLY I N 1
ATOM 4760 C CA . GLY I 1 5 ? -19.016 -10.342 38.756 1.00 61.63 147 GLY I CA 1
ATOM 4761 C C . GLY I 1 5 ? -19.717 -9.172 38.102 1.00 57.40 147 GLY I C 1
ATOM 4762 O O . GLY I 1 5 ? -19.321 -8.738 37.017 1.00 59.70 147 GLY I O 1
ATOM 4763 N N . PHE I 1 6 ? -20.740 -8.636 38.765 1.00 56.05 148 PHE I N 1
ATOM 4764 C CA . PHE I 1 6 ? -21.469 -7.511 38.188 1.00 59.18 148 PHE I CA 1
ATOM 4765 C C . PHE I 1 6 ? -20.643 -6.231 38.081 1.00 54.20 148 PHE I C 1
ATOM 4766 O O . PHE I 1 6 ? -20.639 -5.600 37.032 1.00 53.68 148 PHE I O 1
ATOM 4774 N N . GLU I 1 7 ? -19.958 -5.836 39.152 1.00 51.73 149 GLU I N 1
ATOM 4775 C CA . GLU I 1 7 ? -19.164 -4.607 39.097 1.00 49.15 149 GLU I CA 1
ATOM 4776 C C . GLU I 1 7 ? -18.034 -4.731 38.077 1.00 45.47 149 GLU I C 1
ATOM 4777 O O . GLU I 1 7 ? -17.696 -3.764 37.381 1.00 45.65 149 GLU I O 1
ATOM 4783 N N . ASN I 1 8 ? -17.457 -5.927 37.990 1.00 38.22 150 ASN I N 1
ATOM 4784 C CA . ASN I 1 8 ? -16.425 -6.191 36.996 1.00 41.06 150 ASN I CA 1
ATOM 4785 C C . ASN I 1 8 ? -16.974 -6.039 35.584 1.00 36.11 150 ASN I C 1
ATOM 4786 O O . ASN I 1 8 ? -16.387 -5.351 34.732 1.00 37.29 150 ASN I O 1
ATOM 4791 N N . GLN I 1 9 ? -18.115 -6.683 35.347 1.00 40.23 151 GLN I N 1
ATOM 4792 C CA . GLN I 1 9 ? -18.799 -6.619 34.060 1.00 44.87 151 GLN I CA 1
ATOM 4793 C C . GLN I 1 9 ? -19.126 -5.171 33.696 1.00 42.19 151 GLN I C 1
ATOM 4794 O O . GLN I 1 9 ? -19.026 -4.764 32.531 1.00 37.45 151 GLN I O 1
ATOM 4800 N N . LYS I 1 10 ? -19.507 -4.392 34.703 1.00 39.93 152 LYS I N 1
ATOM 4801 C CA . LYS I 1 10 ? -19.837 -2.990 34.494 1.00 42.04 152 LYS I CA 1
ATOM 4802 C C . LYS I 1 10 ? -18.579 -2.230 34.086 1.00 31.58 152 LYS I C 1
ATOM 4803 O O . LYS I 1 10 ? -18.616 -1.370 33.209 1.00 30.67 152 LYS I O 1
ATOM 4809 N N . GLU I 1 11 ? -17.458 -2.558 34.721 1.00 34.25 153 GLU I N 1
ATOM 4810 C CA . GLU I 1 11 ? -16.204 -1.914 34.353 1.00 34.91 153 GLU I CA 1
ATOM 4811 C C . GLU I 1 11 ? -15.810 -2.213 32.901 1.00 31.11 153 GLU I C 1
ATOM 4812 O O . GLU I 1 11 ? -15.458 -1.302 32.151 1.00 30.44 153 GLU I O 1
ATOM 4818 N N . LEU I 1 12 ? -15.864 -3.486 32.509 1.00 33.79 154 LEU I N 1
ATOM 4819 C CA . LEU I 1 12 ? -15.511 -3.866 31.132 1.00 32.21 154 LEU I CA 1
ATOM 4820 C C . LEU I 1 12 ? -16.431 -3.188 30.113 1.00 29.17 154 LEU I C 1
ATOM 4821 O O . LEU I 1 12 ? -15.974 -2.617 29.096 1.00 30.96 154 LEU I O 1
ATOM 4826 N N . THR I 1 13 ? -17.734 -3.233 30.399 1.00 30.41 155 THR I N 1
ATOM 4827 C CA . THR I 1 13 ? -18.726 -2.572 29.548 1.00 29.39 155 THR I CA 1
ATOM 4828 C C . THR I 1 13 ? -18.399 -1.096 29.379 1.00 27.60 155 THR I C 1
ATOM 4829 O O . THR I 1 13 ? -18.380 -0.579 28.254 1.00 26.76 155 THR I O 1
ATOM 4833 N N . LYS I 1 14 ? -18.129 -0.416 30.491 1.00 28.21 156 LYS I N 1
ATOM 4834 C CA . LYS I 1 14 ? -17.826 1.016 30.419 1.00 30.32 156 LYS I CA 1
ATOM 4835 C C . LYS I 1 14 ? -16.564 1.287 29.610 1.00 29.62 156 LYS I C 1
ATOM 4836 O O . LYS I 1 14 ? -16.517 2.248 28.835 1.00 26.73 156 LYS I O 1
ATOM 4842 N N . MET I 1 15 ? -15.550 0.443 29.777 1.00 31.01 157 MET I N 1
ATOM 4843 C CA . MET I 1 15 ? -14.345 0.577 28.962 1.00 31.26 157 MET I CA 1
ATOM 4844 C C . MET I 1 15 ? -14.715 0.586 27.477 1.00 26.87 157 MET I C 1
ATOM 4845 O O . MET I 1 15 ? -14.273 1.456 26.706 1.00 26.37 157 MET I O 1
ATOM 4850 N N . GLN I 1 16 ? -15.534 -0.387 27.083 1.00 26.64 158 GLN I N 1
ATOM 4851 C CA . GLN I 1 16 ? -15.943 -0.484 25.685 1.00 32.63 158 GLN I CA 1
ATOM 4852 C C . GLN I 1 16 ? -16.739 0.738 25.208 1.00 24.91 158 GLN I C 1
ATOM 4853 O O . GLN I 1 16 ? -16.398 1.346 24.193 1.00 24.38 158 GLN I O 1
ATOM 4859 N N . LEU I 1 17 ? -17.770 1.120 25.959 1.00 25.57 159 LEU I N 1
ATOM 4860 C CA . LEU I 1 17 ? -18.590 2.280 25.604 1.00 25.20 159 LEU I CA 1
ATOM 4861 C C . LEU I 1 17 ? -17.766 3.571 25.473 1.00 28.08 159 LEU I C 1
ATOM 4862 O O . LEU I 1 17 ? -17.953 4.347 24.530 1.00 26.91 159 LEU I O 1
ATOM 4867 N N . ASP I 1 18 ? -16.847 3.782 26.414 1.00 25.08 160 ASP I N 1
ATOM 4868 C CA . ASP I 1 18 ? -15.980 4.965 26.398 1.00 26.60 160 ASP I CA 1
ATOM 4869 C C . ASP I 1 18 ? -15.099 4.969 25.155 1.00 24.08 160 ASP I C 1
ATOM 4870 O O . ASP I 1 18 ? -14.919 6.003 24.508 1.00 25.80 160 ASP I O 1
ATOM 4875 N N . ASN I 1 19 ? -14.545 3.806 24.827 1.00 28.04 161 ASN I N 1
ATOM 4876 C CA . ASN I 1 19 ? -13.730 3.673 23.623 1.00 26.83 161 ASN I CA 1
ATOM 4877 C C . ASN I 1 19 ? -14.536 3.990 22.351 1.00 30.06 161 ASN I C 1
ATOM 4878 O O . ASN I 1 19 ? -14.084 4.737 21.466 1.00 24.17 161 ASN I O 1
ATOM 4883 N N . GLN I 1 20 ? -15.737 3.429 22.262 1.00 25.50 162 GLN I N 1
ATOM 4884 C CA . GLN I 1 20 ? -16.601 3.700 21.111 1.00 26.15 162 GLN I CA 1
ATOM 4885 C C . GLN I 1 20 ? -16.915 5.193 20.982 1.00 26.77 162 GLN I C 1
ATOM 4886 O O . GLN I 1 20 ? -16.820 5.771 19.888 1.00 25.56 162 GLN I O 1
ATOM 4892 N N . LYS I 1 21 ? -17.272 5.828 22.097 1.00 21.60 163 LYS I N 1
ATOM 4893 C CA . LYS I 1 21 ? -17.554 7.268 22.066 1.00 24.66 163 LYS I CA 1
ATOM 4894 C C . LYS I 1 21 ? -16.321 8.112 21.663 1.00 29.46 163 LYS I C 1
ATOM 4895 O O . LYS I 1 21 ? -16.444 9.099 20.917 1.00 27.58 163 LYS I O 1
ATOM 4901 N N . GLU I 1 22 ? -15.138 7.726 22.146 1.00 28.29 164 GLU I N 1
ATOM 4902 C CA . GLU I 1 22 ? -13.902 8.422 21.756 1.00 25.36 164 GLU I CA 1
ATOM 4903 C C . GLU I 1 22 ? -13.655 8.302 20.259 1.00 24.47 164 GLU I C 1
ATOM 4904 O O . GLU I 1 22 ? -13.350 9.290 19.586 1.00 28.44 164 GLU I O 1
ATOM 4910 N N . ILE I 1 23 ? -13.781 7.082 19.739 1.00 22.67 165 ILE I N 1
ATOM 4911 C CA . ILE I 1 23 ? -13.613 6.855 18.303 1.00 28.73 165 ILE I CA 1
ATOM 4912 C C . ILE I 1 23 ? -14.599 7.686 17.472 1.00 27.81 165 ILE I C 1
ATOM 4913 O O . ILE I 1 23 ? -14.222 8.307 16.461 1.00 21.15 165 ILE I O 1
ATOM 4918 N N . ALA I 1 24 ? -15.854 7.722 17.910 1.00 19.68 166 ALA I N 1
ATOM 4919 C CA . ALA I 1 24 ? -16.865 8.483 17.197 1.00 26.38 166 ALA I CA 1
ATOM 4920 C C . ALA I 1 24 ? -16.502 9.967 17.202 1.00 29.86 166 ALA I C 1
ATOM 4921 O O . ALA I 1 24 ? -16.595 10.645 16.172 1.00 25.23 166 ALA I O 1
ATOM 4923 N N . GLU I 1 25 ? -16.069 10.466 18.357 1.00 23.58 167 GLU I N 1
ATOM 4924 C CA . GLU I 1 25 ? -15.659 11.863 18.471 1.00 26.86 167 GLU I CA 1
ATOM 4925 C C . GLU I 1 25 ? -14.510 12.195 17.519 1.00 23.45 167 GLU I C 1
ATOM 4926 O O . GLU I 1 25 ? -14.549 13.208 16.816 1.00 20.21 167 GLU I O 1
ATOM 4932 N N . MET I 1 26 ? -13.499 11.335 17.469 1.00 19.69 168 MET I N 1
ATOM 4933 C CA . MET I 1 26 ? -12.381 11.589 16.554 1.00 28.16 168 MET I CA 1
ATOM 4934 C C . MET I 1 26 ? -12.826 11.561 15.088 1.00 32.85 168 MET I C 1
ATOM 4935 O O . MET I 1 26 ? -12.370 12.377 14.277 1.00 30.32 168 MET I O 1
ATOM 4940 N N . GLN I 1 27 ? -13.717 10.628 14.749 1.00 27.14 169 GLN I N 1
ATOM 4941 C CA . GLN I 1 27 ? -14.264 10.578 13.390 1.00 25.19 169 GLN I CA 1
ATOM 4942 C C . GLN I 1 27 ? -15.016 11.854 13.030 1.00 17.36 169 GLN I C 1
ATOM 4943 O O . GLN I 1 27 ? -14.803 12.419 11.964 1.00 21.41 169 GLN I O 1
ATOM 4949 N N . ASN I 1 28 ? -15.906 12.300 13.913 1.00 20.71 170 ASN I N 1
ATOM 4950 C CA . ASN I 1 28 ? -16.667 13.520 13.685 1.00 22.97 170 ASN I CA 1
ATOM 4951 C C . ASN I 1 28 ? -15.754 14.723 13.506 1.00 21.08 170 ASN I C 1
ATOM 4952 O O . ASN I 1 28 ? -15.987 15.576 12.637 1.00 17.55 170 ASN I O 1
ATOM 4957 N N . GLU I 1 29 ? -14.728 14.807 14.351 1.00 22.94 171 GLU I N 1
ATOM 4958 C CA . GLU I 1 29 ? -13.775 15.905 14.256 1.00 27.59 171 GLU I CA 1
ATOM 4959 C C . GLU I 1 29 ? -13.030 15.874 12.916 1.00 20.36 171 GLU I C 1
ATOM 4960 O O . GLU I 1 29 ? -12.850 16.901 12.269 1.00 23.81 171 GLU I O 1
ATOM 4966 N N . THR I 1 30 ? -12.587 14.685 12.517 1.00 17.47 172 THR I N 1
ATOM 4967 C CA . THR I 1 30 ? -11.929 14.489 11.226 1.00 22.40 172 THR I CA 1
ATOM 4968 C C . THR I 1 30 ? -12.820 14.943 10.072 1.00 27.04 172 THR I C 1
ATOM 4969 O O . THR I 1 30 ? -12.371 15.645 9.150 1.00 20.45 172 THR I O 1
ATOM 4973 N N . GLN I 1 31 ? -14.087 14.536 10.119 1.00 18.79 173 GLN I N 1
ATOM 4974 C CA . GLN I 1 31 ? -15.011 14.864 9.044 1.00 18.19 173 GLN I CA 1
ATOM 4975 C C . GLN I 1 31 ? -15.212 16.379 8.973 1.00 17.40 173 GLN I C 1
ATOM 4976 O O . GLN I 1 31 ? -15.278 16.962 7.878 1.00 16.75 173 GLN I O 1
ATOM 4982 N N . LYS I 1 32 ? -15.291 17.026 10.135 1.00 19.05 174 LYS I N 1
ATOM 4983 C CA . LYS I 1 32 ? -15.472 18.483 10.142 1.00 19.97 174 LYS I CA 1
ATOM 4984 C C . LYS I 1 32 ? -14.233 19.201 9.617 1.00 22.79 174 LYS I C 1
ATOM 4985 O O . LYS I 1 32 ? -14.342 20.216 8.909 1.00 21.58 174 LYS I O 1
ATOM 4991 N N . GLU I 1 33 ? -13.054 18.695 9.968 1.00 21.24 175 GLU I N 1
ATOM 4992 C CA . GLU I 1 33 ? -11.822 19.288 9.443 1.00 23.46 175 GLU I CA 1
ATOM 4993 C C . GLU I 1 33 ? -11.765 19.173 7.917 1.00 23.75 175 GLU I C 1
ATOM 4994 O O . GLU I 1 33 ? -11.459 20.149 7.215 1.00 27.59 175 GLU I O 1
ATOM 5000 N N . ILE I 1 34 ? -12.072 17.984 7.408 1.00 20.41 176 ILE I N 1
ATOM 5001 C CA . ILE I 1 34 ? -12.089 17.766 5.962 1.00 20.81 176 ILE I CA 1
ATOM 5002 C C . ILE I 1 34 ? -13.080 18.711 5.274 1.00 20.43 176 ILE I C 1
ATOM 5003 O O . ILE I 1 34 ? -12.769 19.296 4.225 1.00 17.51 176 ILE I O 1
ATOM 5008 N N . ALA I 1 35 ? -14.259 18.887 5.873 1.00 19.61 177 ALA I N 1
ATOM 5009 C CA . ALA I 1 35 ? -15.229 19.839 5.353 1.00 23.93 177 ALA I CA 1
ATOM 5010 C C . ALA I 1 35 ? -14.629 21.244 5.327 1.00 21.01 177 ALA I C 1
ATOM 5011 O O . ALA I 1 35 ? -14.854 22.006 4.385 1.00 22.62 177 ALA I O 1
ATOM 5013 N N . GLY I 1 36 ? -13.865 21.574 6.362 1.00 19.98 178 GLY I N 1
ATOM 5014 C CA . GLY I 1 36 ? -13.161 22.844 6.415 1.00 21.56 178 GLY I CA 1
ATOM 5015 C C . GLY I 1 36 ? -12.216 23.028 5.235 1.00 24.59 178 GLY I C 1
ATOM 5016 O O . GLY I 1 36 ? -12.252 24.058 4.547 1.00 23.89 178 GLY I O 1
ATOM 5017 N N . ILE I 1 37 ? -11.374 22.027 4.995 1.00 22.05 179 ILE I N 1
ATOM 5018 C CA . ILE I 1 37 ? -10.433 22.061 3.878 1.00 23.13 179 ILE I CA 1
ATOM 5019 C C . ILE I 1 37 ? -11.136 22.207 2.521 1.00 24.61 179 ILE I C 1
ATOM 5020 O O . ILE I 1 37 ? -10.726 23.022 1.672 1.00 21.74 179 ILE I O 1
ATOM 5025 N N . GLN I 1 38 ? -12.195 21.423 2.324 1.00 20.68 180 GLN I N 1
ATOM 5026 C CA . GLN I 1 38 ? -12.964 21.467 1.083 1.00 20.45 180 GLN I CA 1
ATOM 5027 C C . GLN I 1 38 ? -13.579 22.854 0.867 1.00 20.89 180 GLN I C 1
ATOM 5028 O O . GLN I 1 38 ? -13.537 23.410 -0.248 1.00 19.29 180 GLN I O 1
ATOM 5034 N N . SER I 1 39 ? -14.138 23.417 1.934 1.00 17.66 181 SER I N 1
ATOM 5035 C CA . SER I 1 39 ? -14.749 24.742 1.853 1.00 19.93 181 SER I CA 1
ATOM 5036 C C . SER I 1 39 ? -13.726 25.835 1.544 1.00 18.47 181 SER I C 1
ATOM 5037 O O . SER I 1 39 ? -13.969 26.704 0.698 1.00 18.98 181 SER I O 1
ATOM 5040 N N . ALA I 1 40 ? -12.595 25.802 2.244 1.00 18.81 182 ALA I N 1
ATOM 5041 C CA . ALA I 1 40 ? -11.521 26.771 2.029 1.00 19.46 182 ALA I CA 1
ATOM 5042 C C . ALA I 1 40 ? -11.010 26.726 0.584 1.00 16.89 182 ALA I C 1
ATOM 5043 O O . ALA I 1 40 ? -10.794 27.764 -0.053 1.00 20.26 182 ALA I O 1
ATOM 5045 N N . THR I 1 41 ? -10.808 25.512 0.086 1.00 23.75 183 THR I N 1
ATOM 5046 C CA . THR I 1 41 ? -10.309 25.306 -1.267 1.00 22.67 183 THR I CA 1
ATOM 5047 C C . THR I 1 41 ? -11.307 25.824 -2.303 1.00 20.63 183 THR I C 1
ATOM 5048 O O . THR I 1 41 ? -10.934 26.519 -3.254 1.00 21.07 183 THR I O 1
ATOM 5052 N N . SER I 1 42 ? -12.575 25.478 -2.117 1.00 15.15 184 SER I N 1
ATOM 5053 C CA . SER I 1 42 ? -13.632 25.916 -3.020 1.00 16.40 184 SER I CA 1
ATOM 5054 C C . SER I 1 42 ? -13.765 27.447 -3.047 1.00 19.53 184 SER I C 1
ATOM 5055 O O . SER I 1 42 ? -13.860 28.048 -4.126 1.00 22.14 184 SER I O 1
ATOM 5058 N N . ARG I 1 43 ? -13.779 28.072 -1.866 1.00 18.82 185 ARG I N 1
ATOM 5059 C CA . ARG I 1 43 ? -13.819 29.536 -1.785 1.00 19.49 185 ARG I CA 1
ATOM 5060 C C . ARG I 1 43 ? -12.625 30.162 -2.507 1.00 20.27 185 ARG I C 1
ATOM 5061 O O . ARG I 1 43 ? -12.798 31.049 -3.355 1.00 22.33 185 ARG I O 1
ATOM 5069 N N . GLN I 1 44 ? -11.415 29.707 -2.178 1.00 17.06 186 GLN I N 1
ATOM 5070 C CA . GLN I 1 44 ? -10.217 30.293 -2.779 1.00 22.46 186 GLN I CA 1
ATOM 5071 C C . GLN I 1 44 ? -10.216 30.108 -4.301 1.00 25.56 186 GLN I C 1
ATOM 5072 O O . GLN I 1 44 ? -9.862 31.027 -5.056 1.00 19.24 186 GLN I O 1
ATOM 5078 N N . ASN I 1 45 ? -10.622 28.922 -4.747 1.00 22.25 187 ASN I N 1
ATOM 5079 C CA . ASN I 1 45 ? -10.789 28.651 -6.175 1.00 22.31 187 ASN I CA 1
ATOM 5080 C C . ASN I 1 45 ? -11.719 29.650 -6.841 1.00 22.28 187 ASN I C 1
ATOM 5081 O O . ASN I 1 45 ? -11.417 30.170 -7.923 1.00 16.74 187 ASN I O 1
ATOM 5086 N N . THR I 1 46 ? -12.871 29.892 -6.216 1.00 17.85 188 THR I N 1
ATOM 5087 C CA . THR I 1 46 ? -13.862 30.809 -6.780 1.00 22.78 188 THR I CA 1
ATOM 5088 C C . THR I 1 46 ? -13.325 32.243 -6.855 1.00 17.10 188 THR I C 1
ATOM 5089 O O . THR I 1 46 ? -13.509 32.951 -7.861 1.00 17.28 188 THR I O 1
ATOM 5093 N N . LYS I 1 47 ? -12.649 32.676 -5.794 1.00 18.76 189 LYS I N 1
ATOM 5094 C CA . LYS I 1 47 ? -12.007 33.991 -5.801 1.00 18.71 189 LYS I CA 1
ATOM 5095 C C . LYS I 1 47 ? -11.006 34.111 -6.961 1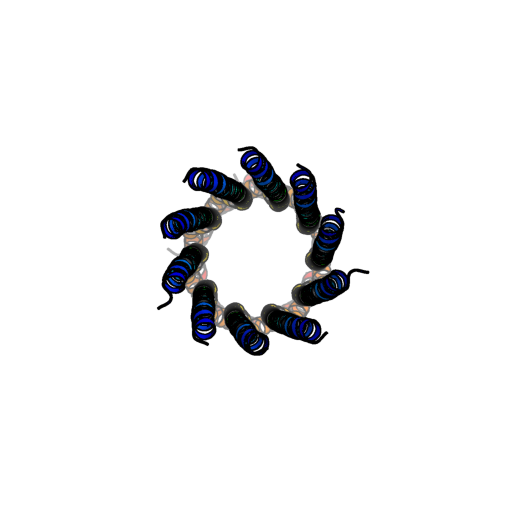.00 22.54 189 LYS I C 1
ATOM 5096 O O . LYS I 1 47 ? -11.000 35.117 -7.710 1.00 22.46 189 LYS I O 1
ATOM 5102 N N . ASP I 1 48 ? -10.186 33.075 -7.133 1.00 22.24 190 ASP I N 1
ATOM 5103 C CA . ASP I 1 48 ? -9.198 33.072 -8.215 1.00 19.00 190 ASP I CA 1
ATOM 5104 C C . ASP I 1 48 ? -9.900 33.144 -9.576 1.00 19.73 190 ASP I C 1
ATOM 5105 O O . ASP I 1 48 ? -9.460 33.867 -10.468 1.00 19.68 190 ASP I O 1
ATOM 5110 N N . GLN I 1 49 ? -10.992 32.394 -9.734 1.00 17.51 191 GLN I N 1
ATOM 5111 C CA . GLN I 1 49 ? -11.704 32.365 -11.013 1.00 18.54 191 GLN I CA 1
ATOM 5112 C C . GLN I 1 49 ? -12.343 33.712 -11.358 1.00 19.58 191 GLN I C 1
ATOM 5113 O O . GLN I 1 49 ? -12.287 34.140 -12.516 1.00 20.65 191 GLN I O 1
ATOM 5119 N N . VAL I 1 50 ? -12.955 34.377 -10.374 1.00 16.90 192 VAL I N 1
ATOM 5120 C CA . VAL I 1 50 ? -13.693 35.612 -10.656 1.00 20.27 192 VAL I CA 1
ATOM 5121 C C . VAL I 1 50 ? -12.818 36.861 -10.647 1.00 23.31 192 VAL I C 1
ATOM 5122 O O . VAL I 1 50 ? -13.265 37.965 -11.035 1.00 20.53 192 VAL I O 1
ATOM 5126 N N . TYR I 1 51 ? -11.569 36.697 -10.212 1.00 18.29 193 TYR I N 1
ATOM 5127 C CA . TYR I 1 51 ? -10.644 37.838 -10.167 1.00 19.96 193 TYR I CA 1
ATOM 5128 C C . TYR I 1 51 ? -10.623 38.706 -11.439 1.00 22.72 193 TYR I C 1
ATOM 5129 O O . TYR I 1 51 ? -10.809 39.929 -11.364 1.00 21.70 193 TYR I O 1
ATOM 5138 N N . ALA I 1 52 ? -10.420 38.091 -12.605 1.00 17.31 194 ALA I N 1
ATOM 5139 C CA . ALA I 1 52 ? -10.269 38.883 -13.835 1.00 19.57 194 ALA I CA 1
ATOM 5140 C C . ALA I 1 52 ? -11.545 39.632 -14.241 1.00 17.39 194 ALA I C 1
ATOM 5141 O O . ALA I 1 52 ? -11.482 40.809 -14.612 1.00 22.78 194 ALA I O 1
ATOM 5143 N N . GLN I 1 53 ? -12.694 38.956 -14.211 1.00 19.01 195 GLN I N 1
ATOM 5144 C CA . GLN I 1 53 ? -13.945 39.609 -14.606 1.00 17.61 195 GLN I CA 1
ATOM 5145 C C . GLN I 1 53 ? -14.263 40.757 -13.638 1.00 18.53 195 GLN I C 1
ATOM 5146 O O . GLN I 1 53 ? -14.767 41.831 -14.044 1.00 24.70 195 GLN I O 1
ATOM 5152 N N . ASN I 1 54 ? -13.952 40.553 -12.357 1.00 18.75 196 ASN I N 1
ATOM 5153 C CA . ASN I 1 54 ? -14.168 41.623 -11.382 1.00 21.46 196 ASN I CA 1
ATOM 5154 C C . ASN I 1 54 ? -13.227 42.808 -11.619 1.00 21.25 196 ASN I C 1
ATOM 5155 O O . ASN I 1 54 ? -13.615 43.963 -11.434 1.00 26.94 196 ASN I O 1
ATOM 5160 N N . GLU I 1 55 ? -11.982 42.536 -12.009 1.00 20.81 197 GLU I N 1
ATOM 5161 C CA . GLU I 1 55 ? -11.062 43.637 -12.297 1.00 21.87 197 GLU I CA 1
ATOM 5162 C C . GLU I 1 55 ? -11.395 44.334 -13.621 1.00 19.40 197 GLU I C 1
ATOM 5163 O O . GLU I 1 55 ? -11.028 45.486 -13.814 1.00 25.37 197 GLU I O 1
ATOM 5169 N N . MET I 1 56 ? -12.066 43.640 -14.540 1.00 25.67 198 MET I N 1
ATOM 5170 C CA . MET I 1 56 ? -12.431 44.265 -15.817 1.00 23.96 198 MET I CA 1
ATOM 5171 C C . MET I 1 56 ? -13.694 45.100 -15.678 1.00 31.06 198 MET I C 1
ATOM 5172 O O . MET I 1 56 ? -13.959 45.987 -16.508 1.00 21.68 198 MET I O 1
ATOM 5177 N N . LEU I 1 57 ? -14.478 44.796 -14.640 1.00 26.31 199 LEU I N 1
ATOM 5178 C CA . LEU I 1 57 ? -15.765 45.455 -14.429 1.00 24.11 199 LEU I CA 1
ATOM 5179 C C . LEU I 1 57 ? -15.801 46.985 -14.655 1.00 25.95 199 LEU I C 1
ATOM 5180 O O . LEU I 1 57 ? -16.556 47.470 -15.502 1.00 25.32 199 LEU I O 1
ATOM 5185 N N . ALA I 1 58 ? -15.002 47.738 -13.896 1.00 27.29 200 ALA I N 1
ATOM 5186 C CA . ALA I 1 58 ? -15.016 49.198 -13.970 1.00 26.48 200 ALA I CA 1
ATOM 5187 C C . ALA I 1 58 ? -14.649 49.719 -15.361 1.00 30.68 200 ALA I C 1
ATOM 5188 O O . ALA I 1 58 ? -15.168 50.757 -15.816 1.00 27.57 200 ALA I O 1
ATOM 5190 N N . TYR I 1 59 ? -13.741 49.005 -16.024 1.00 27.87 201 TYR I N 1
ATOM 5191 C CA . TYR I 1 59 ? -13.306 49.384 -17.362 1.00 25.62 201 TYR I CA 1
ATOM 5192 C C . TYR I 1 59 ? -14.459 49.188 -18.335 1.00 26.99 201 TYR I C 1
ATOM 5193 O O . TYR I 1 59 ? -14.743 50.058 -19.159 1.00 28.77 201 TYR I O 1
ATOM 5202 N N . GLN I 1 60 ? -15.136 48.051 -18.222 1.00 25.99 202 GLN I N 1
ATOM 5203 C CA . GLN I 1 60 ? -16.266 47.756 -19.098 1.00 28.39 202 GLN I CA 1
ATOM 5204 C C . GLN I 1 60 ? -17.436 48.716 -18.898 1.00 24.53 202 GLN I C 1
ATOM 5205 O O . GLN I 1 60 ? -18.098 49.093 -19.864 1.00 29.64 202 GLN I O 1
ATOM 5211 N N . GLN I 1 61 ? -17.697 49.098 -17.648 1.00 26.06 203 GLN I N 1
ATOM 5212 C CA . GLN I 1 61 ? -18.757 50.068 -17.353 1.00 21.07 203 GLN I CA 1
ATOM 5213 C C . GLN I 1 61 ? -18.412 51.435 -17.962 1.00 29.24 203 GLN I C 1
ATOM 5214 O O . GLN I 1 61 ? -19.244 52.062 -18.655 1.00 30.35 203 GLN I O 1
ATOM 5220 N N . LYS I 1 62 ? -17.181 51.888 -17.724 1.00 31.44 204 LYS I N 1
ATOM 5221 C CA . LYS I 1 62 ? -16.705 53.151 -18.308 1.00 33.11 204 LYS I CA 1
ATOM 5222 C C . LYS I 1 62 ? -16.840 53.161 -19.840 1.00 32.69 204 LYS I C 1
ATOM 5223 O O . LYS I 1 62 ? -17.388 54.108 -20.443 1.00 29.38 204 LYS I O 1
ATOM 5229 N N . GLU I 1 63 ? -16.352 52.098 -20.473 1.00 26.03 205 GLU I N 1
ATOM 5230 C CA . GLU I 1 63 ? -16.411 52.013 -21.927 1.00 30.76 205 GLU I CA 1
ATOM 5231 C C . GLU I 1 63 ? -17.849 51.949 -22.442 1.00 33.71 205 GLU I C 1
ATOM 5232 O O . GLU I 1 63 ? -18.170 52.554 -23.468 1.00 31.30 205 GLU I O 1
ATOM 5238 N N . SER I 1 64 ? -18.715 51.225 -21.734 1.00 33.58 206 SER I N 1
ATOM 5239 C CA . SER I 1 64 ? -20.126 51.171 -22.124 1.00 32.42 206 SER I CA 1
ATOM 5240 C C . SER I 1 64 ? -20.748 52.566 -22.122 1.00 29.75 206 SER I C 1
ATOM 5241 O O . SER I 1 64 ? -21.438 52.951 -23.066 1.00 31.73 206 SER I O 1
ATOM 5244 N N . THR I 1 65 ? -20.496 53.316 -21.054 1.00 29.14 207 THR I N 1
ATOM 5245 C CA . THR I 1 65 ? -21.016 54.674 -20.940 1.00 34.65 207 THR I CA 1
ATOM 5246 C C . THR I 1 65 ? -20.528 55.590 -22.061 1.00 33.06 207 THR I C 1
ATOM 5247 O O . THR I 1 65 ? -21.310 56.362 -22.646 1.00 34.59 207 THR I O 1
ATOM 5251 N N . ALA I 1 66 ? -19.234 55.509 -22.360 1.00 32.38 208 ALA I N 1
ATOM 5252 C CA . ALA I 1 66 ? -18.694 56.292 -23.468 1.00 33.73 208 ALA I CA 1
ATOM 5253 C C . ALA I 1 66 ? -19.367 55.899 -24.792 1.00 32.42 208 ALA I C 1
ATOM 5254 O O . ALA I 1 66 ? -19.714 56.767 -25.605 1.00 34.69 208 ALA I O 1
ATOM 5256 N N . ARG I 1 67 ? -19.562 54.596 -24.998 1.00 30.95 209 ARG I N 1
ATOM 5257 C CA . ARG I 1 67 ? -20.259 54.113 -26.191 1.00 31.02 209 ARG I CA 1
ATOM 5258 C C . ARG I 1 67 ? -21.670 54.684 -26.297 1.00 33.21 209 ARG I C 1
ATOM 5259 O O . ARG I 1 67 ? -22.080 55.137 -27.365 1.00 34.10 209 ARG I O 1
ATOM 5267 N N . VAL I 1 68 ? -22.417 54.664 -25.196 1.00 34.89 210 VAL I N 1
ATOM 5268 C CA . VAL I 1 68 ? -23.773 55.207 -25.209 1.00 31.92 210 VAL I CA 1
ATOM 5269 C C . VAL I 1 68 ? -23.767 56.699 -25.564 1.00 38.82 210 VAL I C 1
ATOM 5270 O O . VAL I 1 68 ? -24.594 57.163 -26.368 1.00 35.02 210 VAL I O 1
ATOM 5274 N N . ALA I 1 69 ? -22.834 57.449 -24.978 1.00 35.84 211 ALA I N 1
ATOM 5275 C CA . ALA I 1 69 ? -22.733 58.880 -25.289 1.00 37.94 211 ALA I CA 1
ATOM 5276 C C . ALA I 1 69 ? -22.472 59.114 -26.779 1.00 37.66 211 ALA I C 1
ATOM 5277 O O . ALA I 1 69 ? -23.108 59.971 -27.419 1.00 46.71 211 ALA I O 1
ATOM 5279 N N . SER I 1 70 ? -21.537 58.345 -27.329 1.00 36.89 212 SER I N 1
ATOM 5280 C CA . SER I 1 70 ? -21.226 58.425 -28.755 1.00 42.05 212 SER I CA 1
ATOM 5281 C C . SER I 1 70 ? -22.439 58.107 -29.623 1.00 42.79 212 SER I C 1
ATOM 5282 O O . SER I 1 70 ? -22.798 58.873 -30.526 1.00 43.42 212 SER I O 1
ATOM 5285 N N . ILE I 1 71 ? -23.056 56.961 -29.341 1.00 38.30 213 ILE I N 1
ATOM 5286 C CA . ILE I 1 71 ? -24.222 56.479 -30.079 1.00 38.36 213 ILE I CA 1
ATOM 5287 C C . ILE I 1 71 ? -25.339 57.517 -30.098 1.00 44.81 213 ILE I C 1
ATOM 5288 O O . ILE I 1 71 ? -25.884 57.836 -31.160 1.00 47.71 213 ILE I O 1
ATOM 5293 N N . MET I 1 72 ? -25.665 58.052 -28.923 1.00 41.00 214 MET I N 1
ATOM 5294 C CA . MET I 1 72 ? -26.737 59.033 -28.803 1.00 47.26 214 MET I CA 1
ATOM 5295 C C . MET I 1 72 ? -26.375 60.341 -29.489 1.00 56.74 214 MET I C 1
ATOM 5296 O O . MET I 1 72 ? -27.251 61.035 -30.010 1.00 54.08 214 MET I O 1
ATOM 5301 N N . GLU I 1 73 ? -25.089 60.681 -29.478 1.00 60.78 215 GLU I N 1
ATOM 5302 C CA . GLU I 1 73 ? -24.620 61.873 -30.176 1.00 61.46 215 GLU I CA 1
ATOM 5303 C C . GLU I 1 73 ? -24.866 61.722 -31.677 1.00 62.46 215 GLU I C 1
ATOM 5304 O O . GLU I 1 73 ? -25.485 62.585 -32.304 1.00 62.18 215 GLU I O 1
ATOM 5310 N N . ASN I 1 74 ? -24.372 60.625 -32.240 1.00 58.08 216 ASN I N 1
ATOM 5311 C CA . ASN I 1 74 ? -24.550 60.333 -33.652 1.00 60.92 216 ASN I CA 1
ATOM 5312 C C . ASN I 1 74 ? -26.018 60.223 -34.033 1.00 66.37 216 ASN I C 1
ATOM 5313 O O . ASN I 1 74 ? -26.422 60.660 -35.107 1.00 66.29 216 ASN I O 1
ATOM 5318 N N . THR I 1 75 ? -26.810 59.620 -33.155 1.00 62.80 217 THR I N 1
ATOM 5319 C CA . THR I 1 75 ? -28.233 59.440 -33.404 1.00 66.00 217 THR I CA 1
ATOM 5320 C C . THR I 1 75 ? -28.958 60.774 -33.504 1.00 80.60 217 THR I C 1
ATOM 5321 O O . THR I 1 75 ? -29.803 60.970 -34.372 1.00 86.54 217 THR I O 1
ATOM 5325 N N . ASN I 1 76 ? -28.614 61.693 -32.612 1.00 87.61 218 ASN I N 1
ATOM 5326 C CA . ASN I 1 76 ? -29.237 63.009 -32.591 1.00 93.58 218 ASN I CA 1
ATOM 5327 C C . ASN I 1 76 ? -28.956 63.813 -33.857 1.00 96.45 218 ASN I C 1
ATOM 5328 O O . ASN I 1 76 ? -29.823 64.524 -34.360 1.00 97.61 218 ASN I O 1
ATOM 5333 N N . LEU I 1 77 ? -27.733 63.705 -34.358 1.00 94.88 219 LEU I N 1
ATOM 5334 C CA . LEU I 1 77 ? -27.357 64.366 -35.596 1.00 92.35 219 LEU I CA 1
ATOM 5335 C C . LEU I 1 77 ? -27.445 63.402 -36.777 1.00 92.97 219 LEU I C 1
ATOM 5336 O O . LEU I 1 77 ? -28.498 62.820 -37.044 1.00 90.70 219 LEU I O 1
ATOM 5341 N N . ASP J 1 3 ? -35.784 -8.820 41.213 1.00 73.80 145 ASP J N 1
ATOM 5342 C CA . ASP J 1 3 ? -34.607 -9.587 40.813 1.00 75.59 145 ASP J CA 1
ATOM 5343 C C . ASP J 1 3 ? -33.384 -8.686 40.653 1.00 75.57 145 ASP J C 1
ATOM 5344 O O . ASP J 1 3 ? -33.284 -7.916 39.693 1.00 65.43 145 ASP J O 1
ATOM 5349 N N . ALA J 1 4 ? -32.451 -8.810 41.593 1.00 74.12 146 ALA J N 1
ATOM 5350 C CA . ALA J 1 4 ? -31.226 -8.019 41.588 1.00 66.80 146 ALA J CA 1
ATOM 5351 C C . ALA J 1 4 ? -30.428 -8.234 40.305 1.00 65.84 146 ALA J C 1
ATOM 5352 O O . ALA J 1 4 ? -30.029 -7.270 39.645 1.00 64.97 146 ALA J O 1
ATOM 5354 N N . GLY J 1 5 ? -30.208 -9.502 39.960 1.00 63.19 147 GLY J N 1
ATOM 5355 C CA . GLY J 1 5 ? -29.469 -9.865 38.764 1.00 57.86 147 GLY J CA 1
ATOM 5356 C C . GLY J 1 5 ? -30.105 -9.305 37.508 1.00 52.29 147 GLY J C 1
ATOM 5357 O O . GLY J 1 5 ? -29.411 -8.805 36.611 1.00 48.83 147 GLY J O 1
ATOM 5358 N N . PHE J 1 6 ? -31.431 -9.378 37.434 1.00 52.28 148 PHE J N 1
ATOM 5359 C CA . PHE J 1 6 ? -32.119 -8.826 36.278 1.00 48.71 148 PHE J CA 1
ATOM 5360 C C . PHE J 1 6 ? -32.091 -7.302 36.267 1.00 47.94 148 PHE J C 1
ATOM 5361 O O . PHE J 1 6 ? -32.015 -6.691 35.200 1.00 37.49 148 PHE J O 1
ATOM 5369 N N . GLU J 1 7 ? -32.163 -6.678 37.440 1.00 45.65 149 GLU J N 1
ATOM 5370 C CA . GLU J 1 7 ? -32.081 -5.223 37.475 1.00 49.53 149 GLU J CA 1
ATOM 5371 C C . GLU J 1 7 ? -30.706 -4.797 36.980 1.00 45.11 149 GLU J C 1
ATOM 5372 O O . GLU J 1 7 ? -30.567 -3.780 36.296 1.00 41.22 149 GLU J O 1
ATOM 5378 N N . ASN J 1 8 ? -29.708 -5.620 37.292 1.00 41.35 150 ASN J N 1
ATOM 5379 C CA . ASN J 1 8 ? -28.327 -5.371 36.902 1.00 45.73 150 ASN J CA 1
ATOM 5380 C C . ASN J 1 8 ? -28.140 -5.491 35.396 1.00 44.29 150 ASN J C 1
ATOM 5381 O O . ASN J 1 8 ? -27.548 -4.610 34.752 1.00 43.88 150 ASN J O 1
ATOM 5386 N N . GLN J 1 9 ? -28.648 -6.586 34.835 1.00 40.12 151 GLN J N 1
ATOM 5387 C CA . GLN J 1 9 ? -28.558 -6.780 33.395 1.00 38.65 151 GLN J CA 1
ATOM 5388 C C . GLN J 1 9 ? -29.308 -5.667 32.668 1.00 38.89 151 GLN J C 1
ATOM 5389 O O . GLN J 1 9 ? -28.855 -5.168 31.627 1.00 33.75 151 GLN J O 1
ATOM 5395 N N . LYS J 1 10 ? -30.440 -5.258 33.234 1.00 37.38 152 LYS J N 1
ATOM 5396 C CA . LYS J 1 10 ? -31.203 -4.151 32.673 1.00 38.20 152 LYS J CA 1
ATOM 5397 C C . LYS J 1 10 ? -30.366 -2.867 32.689 1.00 41.82 152 LYS J C 1
ATOM 5398 O O . LYS J 1 10 ? -30.345 -2.121 31.707 1.00 36.02 152 LYS J O 1
ATOM 5404 N N . GLU J 1 11 ? -29.657 -2.619 33.789 1.00 39.99 153 GLU J N 1
ATOM 5405 C CA . GLU J 1 11 ? -28.816 -1.423 33.879 1.00 38.92 153 GLU J CA 1
ATOM 5406 C C . GLU J 1 11 ? -27.717 -1.420 32.825 1.00 32.37 153 GLU J C 1
ATOM 5407 O O . GLU J 1 11 ? -27.530 -0.421 32.123 1.00 42.27 153 GLU J O 1
ATOM 5413 N N . LEU J 1 12 ? -26.985 -2.527 32.715 1.00 36.68 154 LEU J N 1
ATOM 5414 C CA . LEU J 1 12 ? -25.925 -2.606 31.709 1.00 39.12 154 LEU J CA 1
ATOM 5415 C C . LEU J 1 12 ? -26.485 -2.376 30.307 1.00 34.49 154 LEU J C 1
ATOM 5416 O O . LEU J 1 12 ? -25.926 -1.600 29.514 1.00 34.49 154 LEU J O 1
ATOM 5421 N N . THR J 1 13 ? -27.591 -3.054 30.009 1.00 32.81 155 THR J N 1
ATOM 5422 C CA . THR J 1 13 ? -28.264 -2.876 28.727 1.00 27.95 155 THR J CA 1
ATOM 5423 C C . THR J 1 13 ? -28.585 -1.408 28.455 1.00 28.12 155 THR J C 1
ATOM 5424 O O . THR J 1 13 ? -28.242 -0.878 27.388 1.00 27.13 155 THR J O 1
ATOM 5428 N N . LYS J 1 14 ? -29.228 -0.749 29.419 1.00 30.22 156 LYS J N 1
ATOM 5429 C CA . LYS J 1 14 ? -29.588 0.660 29.256 1.00 35.89 156 LYS J CA 1
ATOM 5430 C C . LYS J 1 14 ? -28.350 1.538 29.038 1.00 33.98 156 LYS J C 1
ATOM 5431 O O . LYS J 1 14 ? -28.387 2.500 28.261 1.00 29.81 156 LYS J O 1
ATOM 5437 N N . MET J 1 15 ? -27.254 1.204 29.718 1.00 31.19 157 MET J N 1
ATOM 5438 C CA . MET J 1 15 ? -26.005 1.949 29.562 1.00 40.10 157 MET J CA 1
ATOM 5439 C C . MET J 1 15 ? -25.502 1.867 28.121 1.00 26.36 157 MET J C 1
ATOM 5440 O O . MET J 1 15 ? -25.122 2.881 27.506 1.00 26.02 157 MET J O 1
ATOM 5445 N N . GLN J 1 16 ? -25.515 0.654 27.579 1.00 26.16 158 GLN J N 1
ATOM 5446 C CA . GLN J 1 16 ? -25.096 0.459 26.196 1.00 32.43 158 GLN J CA 1
ATOM 5447 C C . GLN J 1 16 ? -26.016 1.190 25.219 1.00 29.79 158 GLN J C 1
ATOM 5448 O O . GLN J 1 16 ? -25.545 1.850 24.279 1.00 24.99 158 GLN J O 1
ATOM 5454 N N . LEU J 1 17 ? -27.327 1.086 25.442 1.00 26.04 159 LEU J N 1
ATOM 5455 C CA . LEU J 1 17 ? -28.301 1.696 24.529 1.00 23.74 159 LEU J CA 1
ATOM 5456 C C . LEU J 1 17 ? -28.217 3.225 24.538 1.00 23.65 159 LEU J C 1
ATOM 5457 O O . LEU J 1 17 ? -28.304 3.870 23.484 1.00 22.44 159 LEU J O 1
ATOM 5462 N N . ASP J 1 18 ? -28.044 3.806 25.727 1.00 23.88 160 ASP J N 1
ATOM 5463 C CA . ASP J 1 18 ? -27.855 5.252 25.851 1.00 23.97 160 ASP J CA 1
ATOM 5464 C C . ASP J 1 18 ? -26.580 5.684 25.147 1.00 25.03 160 ASP J C 1
ATOM 5465 O O . ASP J 1 18 ? -26.562 6.712 24.463 1.00 23.27 160 ASP J O 1
ATOM 5470 N N . ASN J 1 19 ? -25.506 4.916 25.323 1.00 31.23 161 ASN J N 1
ATOM 5471 C CA . ASN J 1 19 ? -24.265 5.231 24.614 1.00 24.76 161 ASN J CA 1
ATOM 5472 C C . ASN J 1 19 ? -24.445 5.228 23.092 1.00 22.89 161 ASN J C 1
ATOM 5473 O O . ASN J 1 19 ? -24.030 6.169 22.401 1.00 24.14 161 ASN J O 1
ATOM 5478 N N . GLN J 1 20 ? -25.065 4.171 22.566 1.00 22.70 162 GLN J N 1
ATOM 5479 C CA . GLN J 1 20 ? -25.301 4.083 21.126 1.00 27.02 162 GLN J CA 1
ATOM 5480 C C . GLN J 1 20 ? -26.140 5.253 20.626 1.00 24.23 162 GLN J C 1
ATOM 5481 O O . GLN J 1 20 ? -25.821 5.864 19.594 1.00 25.53 162 GLN J O 1
ATOM 5487 N N . LYS J 1 21 ? -27.194 5.587 21.368 1.00 24.09 163 LYS J N 1
ATOM 5488 C CA . LYS J 1 21 ? -28.050 6.707 20.968 1.00 25.93 163 LYS J CA 1
ATOM 5489 C C . LYS J 1 21 ? -27.282 8.036 20.963 1.00 22.91 163 LYS J C 1
ATOM 5490 O O . LYS J 1 21 ? -27.433 8.844 20.040 1.00 21.23 163 LYS J O 1
ATOM 5496 N N . GLU J 1 22 ? -26.447 8.256 21.977 1.00 20.85 164 GLU J N 1
ATOM 5497 C CA . GLU J 1 22 ? -25.630 9.470 22.040 1.00 21.87 164 GLU J CA 1
ATOM 5498 C C . GLU J 1 22 ? -24.670 9.566 20.869 1.00 20.62 164 GLU J C 1
ATOM 5499 O O . GLU J 1 22 ? -24.491 10.641 20.279 1.00 21.09 164 GLU J O 1
ATOM 5505 N N . ILE J 1 23 ? -24.041 8.442 20.535 1.00 22.32 165 ILE J N 1
ATOM 5506 C CA . ILE J 1 23 ? -23.140 8.413 19.389 1.00 27.57 165 ILE J CA 1
ATOM 5507 C C . ILE J 1 23 ? -23.887 8.760 18.102 1.00 27.91 165 ILE J C 1
ATOM 5508 O O . ILE J 1 23 ? -23.395 9.562 17.277 1.00 19.24 165 ILE J O 1
ATOM 5513 N N . ALA J 1 24 ? -25.086 8.192 17.940 1.00 18.93 166 ALA J N 1
ATOM 5514 C CA . ALA J 1 24 ? -25.887 8.470 16.744 1.00 21.42 166 ALA J CA 1
ATOM 5515 C C . ALA J 1 24 ? -26.259 9.946 16.663 1.00 17.62 166 ALA J C 1
ATOM 5516 O O . ALA J 1 24 ? -26.197 10.552 15.593 1.00 19.85 166 ALA J O 1
ATOM 5518 N N . GLU J 1 25 ? -26.644 10.524 17.801 1.00 20.71 167 GLU J N 1
ATOM 5519 C CA . GLU J 1 25 ? -26.974 11.942 17.863 1.00 19.38 167 GLU J CA 1
ATOM 5520 C C . GLU J 1 25 ? -25.790 12.850 17.516 1.00 27.14 167 GLU J C 1
ATOM 5521 O O . GLU J 1 25 ? -25.963 13.829 16.778 1.00 18.02 167 GLU J O 1
ATOM 5527 N N . MET J 1 26 ? -24.599 12.547 18.038 1.00 19.03 168 MET J N 1
ATOM 5528 C CA . MET J 1 26 ? -23.427 13.368 17.703 1.00 20.55 168 MET J CA 1
ATOM 5529 C C . MET J 1 26 ? -23.073 13.240 16.223 1.00 19.67 168 MET J C 1
ATOM 5530 O O . MET J 1 26 ? -22.655 14.217 15.574 1.00 20.20 168 MET J O 1
ATOM 5535 N N . GLN J 1 27 ? -23.233 12.034 15.687 1.00 18.17 169 GLN J N 1
ATOM 5536 C CA . GLN J 1 27 ? -22.990 11.841 14.265 1.00 24.59 169 GLN J CA 1
ATOM 5537 C C . GLN J 1 27 ? -23.991 12.636 13.422 1.00 22.22 169 GLN J C 1
ATOM 5538 O O . GLN J 1 27 ? -23.599 13.298 12.456 1.00 19.50 169 GLN J O 1
ATOM 5544 N N . ASN J 1 28 ? -25.270 12.601 13.799 1.00 19.37 170 ASN J N 1
ATOM 5545 C CA . ASN J 1 28 ? -26.292 13.343 13.068 1.00 19.93 170 ASN J CA 1
ATOM 5546 C C . ASN J 1 28 ? -26.017 14.849 13.099 1.00 17.54 170 ASN J C 1
ATOM 5547 O O . ASN J 1 28 ? -26.148 15.537 12.083 1.00 18.42 170 ASN J O 1
ATOM 5552 N N . GLU J 1 29 ? -25.641 15.353 14.275 1.00 16.98 171 GLU J N 1
ATOM 5553 C CA . GLU J 1 29 ? -25.317 16.776 14.418 1.00 18.23 171 GLU J CA 1
ATOM 5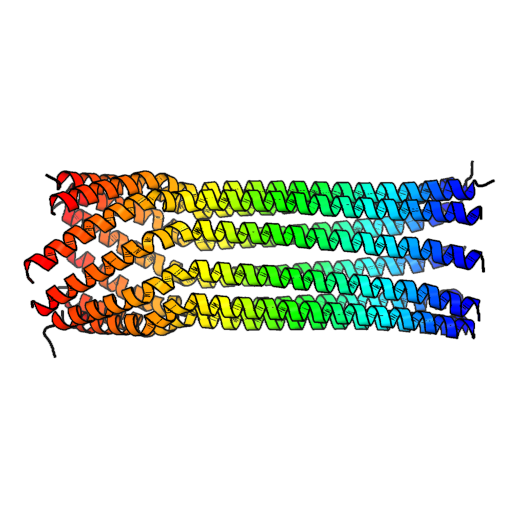554 C C . GLU J 1 29 ? -24.106 17.148 13.559 1.00 18.28 171 GLU J C 1
ATOM 5555 O O . GLU J 1 29 ? -24.067 18.232 12.951 1.00 19.65 171 GLU J O 1
ATOM 5561 N N . THR J 1 30 ? -23.113 16.256 13.524 1.00 21.09 172 THR J N 1
ATOM 5562 C CA . THR J 1 30 ? -21.934 16.461 12.682 1.00 18.10 172 THR J CA 1
ATOM 5563 C C . THR J 1 30 ? -22.342 16.571 11.211 1.00 17.49 172 THR J C 1
ATOM 5564 O O . THR J 1 30 ? -21.934 17.511 10.511 1.00 16.58 172 THR J O 1
ATOM 5568 N N . GLN J 1 31 ? -23.157 15.623 10.742 1.00 17.47 173 GLN J N 1
ATOM 5569 C CA . GLN J 1 31 ? -23.631 15.648 9.352 1.00 20.02 173 GLN J CA 1
ATOM 5570 C C . GLN J 1 31 ? -24.389 16.941 9.017 1.00 19.17 173 GLN J C 1
ATOM 5571 O O . GLN J 1 31 ? -24.225 17.516 7.922 1.00 19.02 173 GLN J O 1
ATOM 5577 N N . LYS J 1 32 ? -25.218 17.410 9.950 1.00 17.80 174 LYS J N 1
ATOM 5578 C CA . LYS J 1 32 ? -25.957 18.654 9.704 1.00 19.61 174 LYS J CA 1
ATOM 5579 C C . LYS J 1 32 ? -25.032 19.865 9.644 1.00 19.85 174 LYS J C 1
ATOM 5580 O O . LYS J 1 32 ? -25.229 20.773 8.823 1.00 17.70 174 LYS J O 1
ATOM 5586 N N . GLU J 1 33 ? -24.042 19.907 10.534 1.00 15.33 175 GLU J N 1
ATOM 5587 C CA . GLU J 1 33 ? -23.085 21.004 10.504 1.00 16.26 175 GLU J CA 1
ATOM 5588 C C . GLU J 1 33 ? -22.313 21.020 9.186 1.00 16.66 175 GLU J C 1
ATOM 5589 O O . GLU J 1 33 ? -22.050 22.090 8.612 1.00 17.14 175 GLU J O 1
ATOM 5595 N N . ILE J 1 34 ? -21.942 19.837 8.705 1.00 15.87 176 ILE J N 1
ATOM 5596 C CA . ILE J 1 34 ? -21.219 19.761 7.435 1.00 18.81 176 ILE J CA 1
ATOM 5597 C C . ILE J 1 34 ? -22.091 20.209 6.265 1.00 21.12 176 ILE J C 1
ATOM 5598 O O . ILE J 1 34 ? -21.623 20.902 5.354 1.00 18.32 176 ILE J O 1
ATOM 5603 N N . ALA J 1 35 ? -23.366 19.837 6.294 1.00 16.18 177 ALA J N 1
ATOM 5604 C CA . ALA J 1 35 ? -24.264 20.264 5.243 1.00 15.32 177 ALA J CA 1
ATOM 5605 C C . ALA J 1 35 ? -24.391 21.786 5.293 1.00 18.63 177 ALA J C 1
ATOM 5606 O O . ALA J 1 35 ? -24.527 22.439 4.251 1.00 14.27 177 ALA J O 1
ATOM 5608 N N . GLY J 1 36 ? -24.353 22.350 6.501 1.00 16.57 178 GLY J N 1
ATOM 5609 C CA . GLY J 1 36 ? -24.410 23.800 6.662 1.00 16.98 178 GLY J CA 1
ATOM 5610 C C . GLY J 1 36 ? -23.188 24.513 6.086 1.00 20.37 178 GLY J C 1
ATOM 5611 O O . GLY J 1 36 ? -23.296 25.575 5.438 1.00 15.33 178 GLY J O 1
ATOM 5612 N N . ILE J 1 37 ? -22.015 23.938 6.333 1.00 16.83 179 ILE J N 1
ATOM 5613 C CA . ILE J 1 37 ? -20.775 24.458 5.744 1.00 16.52 179 ILE J CA 1
ATOM 5614 C C . ILE J 1 37 ? -20.845 24.399 4.205 1.00 16.75 179 ILE J C 1
ATOM 5615 O O . ILE J 1 37 ? -20.538 25.384 3.511 1.00 15.97 179 ILE J O 1
ATOM 5620 N N . GLN J 1 38 ? -21.285 23.259 3.667 1.00 14.99 180 GLN J N 1
ATOM 5621 C CA . GLN J 1 38 ? -21.343 23.090 2.207 1.00 19.15 180 GLN J CA 1
ATOM 5622 C C . GLN J 1 38 ? -22.341 24.062 1.582 1.00 17.48 180 GLN J C 1
ATOM 5623 O O . GLN J 1 38 ? -22.069 24.675 0.542 1.00 17.13 180 GLN J O 1
ATOM 5629 N N . SER J 1 39 ? -23.497 24.223 2.220 1.00 16.86 181 SER J N 1
ATOM 5630 C CA . SER J 1 39 ? -24.491 25.177 1.733 1.00 17.80 181 SER J CA 1
ATOM 5631 C C . SER J 1 39 ? -23.994 26.633 1.749 1.00 22.08 181 SER J C 1
ATOM 5632 O O . SER J 1 39 ? -24.155 27.365 0.756 1.00 19.15 181 SER J O 1
ATOM 5635 N N . ALA J 1 40 ? -23.408 27.066 2.868 1.00 16.86 182 ALA J N 1
ATOM 5636 C CA . ALA J 1 40 ? -22.882 28.432 2.946 1.00 15.14 182 ALA J CA 1
ATOM 5637 C C . ALA J 1 40 ? -21.790 28.678 1.889 1.00 20.66 182 ALA J C 1
ATOM 5638 O O . ALA J 1 40 ? -21.735 29.754 1.254 1.00 18.95 182 ALA J O 1
ATOM 5640 N N . THR J 1 41 ? -20.926 27.681 1.697 1.00 15.37 183 THR J N 1
ATOM 5641 C CA . THR J 1 41 ? -19.845 27.795 0.715 1.00 17.35 183 THR J CA 1
ATOM 5642 C C . THR J 1 41 ? -20.430 27.925 -0.699 1.00 18.57 183 THR J C 1
ATOM 5643 O O . THR J 1 41 ? -20.011 28.783 -1.496 1.00 16.05 183 THR J O 1
ATOM 5647 N N . SER J 1 42 ? -21.398 27.067 -1.007 1.00 19.12 184 SER J N 1
ATOM 5648 C CA . SER J 1 42 ? -22.030 27.055 -2.327 1.00 22.77 184 SER J CA 1
ATOM 5649 C C . SER J 1 42 ? -22.760 28.378 -2.634 1.00 21.74 184 SER J C 1
ATOM 5650 O O . SER J 1 42 ? -22.644 28.934 -3.745 1.00 19.47 184 SER J O 1
ATOM 5653 N N . ARG J 1 43 ? -23.508 28.873 -1.648 1.00 13.68 185 ARG J N 1
ATOM 5654 C CA . ARG J 1 43 ? -24.212 30.150 -1.769 1.00 19.21 185 ARG J CA 1
ATOM 5655 C C . ARG J 1 43 ? -23.246 31.309 -2.014 1.00 22.41 185 ARG J C 1
ATOM 5656 O O . ARG J 1 43 ? -23.476 32.152 -2.897 1.00 19.93 185 ARG J O 1
ATOM 5664 N N . GLN J 1 44 ? -22.173 31.365 -1.228 1.00 16.51 186 GLN J N 1
ATOM 5665 C CA . GLN J 1 44 ? -21.220 32.465 -1.380 1.00 21.38 186 GLN J CA 1
ATOM 5666 C C . GLN J 1 44 ? -20.450 32.385 -2.702 1.00 21.97 186 GLN J C 1
ATOM 5667 O O . GLN J 1 44 ? -20.176 33.420 -3.319 1.00 19.73 186 GLN J O 1
ATOM 5673 N N . ASN J 1 45 ? -20.108 31.169 -3.133 1.00 16.70 187 ASN J N 1
ATOM 5674 C CA . ASN J 1 45 ? -19.436 30.970 -4.419 1.00 20.75 187 ASN J CA 1
ATOM 5675 C C . ASN J 1 45 ? -20.323 31.500 -5.533 1.00 21.40 187 ASN J C 1
ATOM 5676 O O . ASN J 1 45 ? -19.850 32.169 -6.462 1.00 15.90 187 ASN J O 1
ATOM 5681 N N . THR J 1 46 ? -21.613 31.167 -5.446 1.00 16.89 188 THR J N 1
ATOM 5682 C CA . THR J 1 46 ? -22.581 31.581 -6.450 1.00 20.71 188 THR J CA 1
ATOM 5683 C C . THR J 1 46 ? -22.705 33.105 -6.510 1.00 24.65 188 THR J C 1
ATOM 5684 O O . THR J 1 46 ? -22.677 33.700 -7.603 1.00 23.11 188 THR J O 1
ATOM 5688 N N . LYS J 1 47 ? -22.826 33.736 -5.343 1.00 15.76 189 LYS J N 1
ATOM 5689 C CA . LYS J 1 47 ? -22.857 35.204 -5.283 1.00 17.75 189 LYS J CA 1
ATOM 5690 C C . LYS J 1 47 ? -21.601 35.851 -5.894 1.00 18.34 189 LYS J C 1
ATOM 5691 O O . LYS J 1 47 ? -21.689 36.827 -6.681 1.00 20.21 189 LYS J O 1
ATOM 5697 N N . ASP J 1 48 ? -20.435 35.306 -5.542 1.00 16.21 190 ASP J N 1
ATOM 5698 C CA . ASP J 1 48 ? -19.179 35.808 -6.091 1.00 17.71 190 ASP J CA 1
ATOM 5699 C C . ASP J 1 48 ? -19.155 35.678 -7.615 1.00 24.82 190 ASP J C 1
ATOM 5700 O O . ASP J 1 48 ? -18.665 36.582 -8.319 1.00 18.84 190 ASP J O 1
ATOM 5705 N N . GLN J 1 49 ? -19.663 34.550 -8.119 1.00 18.29 191 GLN J N 1
ATOM 5706 C CA . GLN J 1 49 ? -19.675 34.291 -9.564 1.00 22.60 191 GLN J CA 1
ATOM 5707 C C . GLN J 1 49 ? -20.577 35.254 -10.325 1.00 19.80 191 GLN J C 1
ATOM 5708 O O . GLN J 1 49 ? -20.183 35.764 -11.381 1.00 18.51 191 GLN J O 1
ATOM 5714 N N . VAL J 1 50 ? -21.782 35.505 -9.813 1.00 14.43 192 VAL J N 1
ATOM 5715 C CA . VAL J 1 50 ? -22.735 36.327 -10.572 1.00 20.38 192 VAL J CA 1
ATOM 5716 C C . VAL J 1 50 ? -22.596 37.839 -10.325 1.00 24.20 192 VAL J C 1
ATOM 5717 O O . VAL J 1 50 ? -23.310 38.658 -10.945 1.00 17.15 192 VAL J O 1
ATOM 5721 N N . TYR J 1 51 ? -21.691 38.206 -9.413 1.00 20.02 193 TYR J N 1
ATOM 5722 C CA . TYR J 1 51 ? -21.458 39.618 -9.121 1.00 18.86 193 TYR J CA 1
ATOM 5723 C C . TYR J 1 51 ? -21.250 40.487 -10.367 1.00 22.74 193 TYR J C 1
ATOM 5724 O O . TYR J 1 51 ? -21.969 41.472 -10.574 1.00 18.38 193 TYR J O 1
ATOM 5733 N N . ALA J 1 52 ? -20.287 40.121 -11.205 1.00 17.14 194 ALA J N 1
ATOM 5734 C CA . ALA J 1 52 ? -19.955 40.959 -12.357 1.00 22.72 194 ALA J CA 1
ATOM 5735 C C . ALA J 1 52 ? -21.114 41.106 -13.359 1.00 23.33 194 ALA J C 1
ATOM 5736 O O . ALA J 1 52 ? -21.406 42.219 -13.805 1.00 22.96 194 ALA J O 1
ATOM 5738 N N . GLN J 1 53 ? -21.777 40.006 -13.715 1.00 21.32 195 GLN J N 1
ATOM 5739 C CA . GLN J 1 53 ? -22.884 40.091 -14.684 1.00 19.85 195 GLN J CA 1
ATOM 5740 C C . GLN J 1 53 ? -24.026 40.936 -14.131 1.00 18.62 195 GLN J C 1
ATOM 5741 O O . GLN J 1 53 ? -24.685 41.716 -14.877 1.00 18.97 195 GLN J O 1
ATOM 5747 N N . ASN J 1 54 ? -24.240 40.830 -12.820 1.00 19.10 196 ASN J N 1
ATOM 5748 C CA . ASN J 1 54 ? -25.283 41.628 -12.181 1.00 20.50 196 ASN J CA 1
ATOM 5749 C C . ASN J 1 54 ? -24.919 43.106 -12.192 1.00 22.06 196 ASN J C 1
ATOM 5750 O O . ASN J 1 54 ? -25.779 43.963 -12.418 1.00 20.92 196 ASN J O 1
ATOM 5755 N N . GLU J 1 55 ? -23.644 43.413 -11.943 1.00 19.04 197 GLU J N 1
ATOM 5756 C CA . GLU J 1 55 ? -23.195 44.803 -11.972 1.00 24.82 197 GLU J CA 1
ATOM 5757 C C . GLU J 1 55 ? -23.179 45.397 -13.390 1.00 22.45 197 GLU J C 1
ATOM 5758 O O . GLU J 1 55 ? -23.280 46.614 -13.544 1.00 23.64 197 GLU J O 1
ATOM 5764 N N . MET J 1 56 ? -23.057 44.552 -14.418 1.00 22.98 198 MET J N 1
ATOM 5765 C CA . MET J 1 56 ? -23.097 45.053 -15.802 1.00 22.47 198 MET J CA 1
ATOM 5766 C C . MET J 1 56 ? -24.522 45.237 -16.307 1.00 28.93 198 MET J C 1
ATOM 5767 O O . MET J 1 56 ? -24.750 45.943 -17.301 1.00 25.59 198 MET J O 1
ATOM 5772 N N . LEU J 1 57 ? -25.476 44.591 -15.636 1.00 26.07 199 LEU J N 1
ATOM 5773 C CA . LEU J 1 57 ? -26.894 44.705 -16.027 1.00 26.25 199 LEU J CA 1
ATOM 5774 C C . LEU J 1 57 ? -27.388 46.108 -16.474 1.00 29.67 199 LEU J C 1
ATOM 5775 O O . LEU J 1 57 ? -27.782 46.291 -17.632 1.00 26.35 199 LEU J O 1
ATOM 5780 N N . ALA J 1 58 ? -27.374 47.087 -15.567 1.00 20.53 200 ALA J N 1
ATOM 5781 C CA . ALA J 1 58 ? -27.861 48.430 -15.875 1.00 27.61 200 ALA J CA 1
ATOM 5782 C C . ALA J 1 58 ? -27.159 49.071 -17.083 1.00 25.53 200 ALA J C 1
ATOM 5783 O O . ALA J 1 58 ? -27.785 49.803 -17.872 1.00 25.64 200 ALA J O 1
ATOM 5785 N N . TYR J 1 59 ? -25.866 48.790 -17.231 1.00 27.51 201 TYR J N 1
ATOM 5786 C CA . TYR J 1 59 ? -25.088 49.342 -18.337 1.00 29.37 201 TYR J CA 1
ATOM 5787 C C . TYR J 1 59 ? -25.506 48.715 -19.666 1.00 30.15 201 TYR J C 1
ATOM 5788 O O . TYR J 1 59 ? -25.682 49.424 -20.669 1.00 22.53 201 TYR J O 1
ATOM 5797 N N . GLN J 1 60 ? -25.668 47.394 -19.677 1.00 22.59 202 GLN J N 1
ATOM 5798 C CA . GLN J 1 60 ? -26.102 46.697 -20.889 1.00 26.04 202 GLN J CA 1
ATOM 5799 C C . GLN J 1 60 ? -27.519 47.106 -21.284 1.00 26.25 202 GLN J C 1
ATOM 5800 O O . GLN J 1 60 ? -27.850 47.180 -22.471 1.00 24.31 202 GLN J O 1
ATOM 5806 N N . GLN J 1 61 ? -28.359 47.373 -20.291 1.00 29.88 203 GLN J N 1
ATOM 5807 C CA . GLN J 1 61 ? -29.712 47.836 -20.590 1.00 31.28 203 GLN J CA 1
ATOM 5808 C C . GLN J 1 61 ? -29.677 49.227 -21.232 1.00 34.23 203 GLN J C 1
ATOM 5809 O O . GLN J 1 61 ? -30.305 49.447 -22.288 1.00 31.93 203 GLN J O 1
ATOM 5815 N N . LYS J 1 62 ? -28.916 50.150 -20.634 1.00 29.44 204 LYS J N 1
ATOM 5816 C CA . LYS J 1 62 ? -28.815 51.498 -21.213 1.00 34.21 204 LYS J CA 1
ATOM 5817 C C . LYS J 1 62 ? -28.223 51.483 -22.625 1.00 27.99 204 LYS J C 1
ATOM 5818 O O . LYS J 1 62 ? -28.712 52.179 -23.527 1.00 31.53 204 LYS J O 1
ATOM 5824 N N . GLU J 1 63 ? -27.196 50.663 -22.831 1.00 30.01 205 GLU J N 1
ATOM 5825 C CA . GLU J 1 63 ? -26.605 50.555 -24.160 1.00 34.43 205 GLU J CA 1
ATOM 5826 C C . GLU J 1 63 ? -27.549 49.920 -25.192 1.00 34.70 205 GLU J C 1
ATOM 5827 O O . GLU J 1 63 ? -27.563 50.337 -26.353 1.00 29.85 205 GLU J O 1
ATOM 5833 N N . SER J 1 64 ? -28.326 48.918 -24.779 1.00 27.67 206 SER J N 1
ATOM 5834 C CA . SER J 1 64 ? -29.331 48.339 -25.676 1.00 28.18 206 SER J CA 1
ATOM 5835 C C . SER J 1 64 ? -30.337 49.415 -26.099 1.00 28.45 206 SER J C 1
ATOM 5836 O O . SER J 1 64 ? -30.646 49.576 -27.288 1.00 28.35 206 SER J O 1
ATOM 5839 N N . THR J 1 65 ? -30.837 50.167 -25.124 1.00 27.78 207 THR J N 1
ATOM 5840 C CA . THR J 1 65 ? -31.767 51.256 -25.420 1.00 30.88 207 THR J CA 1
ATOM 5841 C C . THR J 1 65 ? -31.199 52.256 -26.435 1.00 32.36 207 THR J C 1
ATOM 5842 O O . THR J 1 65 ? -31.866 52.624 -27.426 1.00 30.54 207 THR J O 1
ATOM 5846 N N . ALA J 1 66 ? -29.958 52.674 -26.198 1.00 31.36 208 ALA J N 1
ATOM 5847 C CA . ALA J 1 66 ? -29.276 53.565 -27.127 1.00 40.07 208 ALA J CA 1
ATOM 5848 C C . ALA J 1 66 ? -29.212 52.958 -28.533 1.00 36.75 208 ALA J C 1
ATOM 5849 O O . ALA J 1 66 ? -29.523 53.633 -29.527 1.00 31.60 208 ALA J O 1
ATOM 5851 N N . ARG J 1 67 ? -28.812 51.688 -28.613 1.00 29.63 209 ARG J N 1
ATOM 5852 C CA . ARG J 1 67 ? -28.789 50.991 -29.899 1.00 31.92 209 ARG J CA 1
ATOM 5853 C C . ARG J 1 67 ? -30.154 50.999 -30.583 1.00 31.04 209 ARG J C 1
ATOM 5854 O O . ARG J 1 67 ? -30.227 51.167 -31.795 1.00 32.13 209 ARG J O 1
ATOM 5862 N N . VAL J 1 68 ? -31.231 50.815 -29.824 1.00 28.49 210 VAL J N 1
ATOM 5863 C CA . VAL J 1 68 ? -32.558 50.777 -30.429 1.00 31.10 210 VAL J CA 1
ATOM 5864 C C . VAL J 1 68 ? -32.902 52.125 -31.039 1.00 32.28 210 VAL J C 1
ATOM 5865 O O . VAL J 1 68 ? -33.448 52.195 -32.161 1.00 35.12 210 VAL J O 1
ATOM 5869 N N . ALA J 1 69 ? -32.571 53.197 -30.315 1.00 32.93 211 ALA J N 1
ATOM 5870 C CA . ALA J 1 69 ? -32.792 54.545 -30.855 1.00 37.41 211 ALA J CA 1
ATOM 5871 C C . ALA J 1 69 ? -32.032 54.713 -32.170 1.00 37.90 211 ALA J C 1
ATOM 5872 O O . ALA J 1 69 ? -32.572 55.209 -33.173 1.00 45.01 211 ALA J O 1
ATOM 5874 N N . SER J 1 70 ? -30.774 54.284 -32.159 1.00 35.73 212 SER J N 1
ATOM 5875 C CA . SER J 1 70 ? -29.931 54.401 -33.343 1.00 35.32 212 SER J CA 1
ATOM 5876 C C . SER J 1 70 ? -30.463 53.582 -34.535 1.00 39.98 212 SER J C 1
ATOM 5877 O O . SER J 1 70 ? -30.480 54.065 -35.670 1.00 39.46 212 SER J O 1
ATOM 5880 N N . ILE J 1 71 ? -30.890 52.349 -34.273 1.00 35.11 213 ILE J N 1
ATOM 5881 C CA . ILE J 1 71 ? -31.431 51.471 -35.313 1.00 36.93 213 ILE J CA 1
ATOM 5882 C C . ILE J 1 71 ? -32.656 52.117 -35.936 1.00 42.12 213 ILE J C 1
ATOM 5883 O O . ILE J 1 71 ? -32.780 52.196 -37.164 1.00 41.49 213 ILE J O 1
ATOM 5888 N N . MET J 1 72 ? -33.558 52.598 -35.084 1.00 45.18 214 MET J N 1
ATOM 5889 C CA . MET J 1 72 ? -34.800 53.180 -35.582 1.00 48.67 214 MET J CA 1
ATOM 5890 C C . MET J 1 72 ? -34.537 54.452 -36.374 1.00 53.33 214 MET J C 1
ATOM 5891 O O . MET J 1 72 ? -35.260 54.751 -37.328 1.00 54.84 214 MET J O 1
ATOM 5896 N N . GLU J 1 73 ? -33.509 55.199 -35.975 1.00 56.46 215 GLU J N 1
ATOM 5897 C CA . GLU J 1 73 ? -33.108 56.386 -36.726 1.00 59.42 215 GLU J CA 1
ATOM 5898 C C . GLU J 1 73 ? -32.686 55.993 -38.144 1.00 70.48 215 GLU J C 1
ATOM 5899 O O . GLU J 1 73 ? -33.269 56.454 -39.126 1.00 71.61 215 GLU J O 1
ATOM 5905 N N . ASN J 1 74 ? -31.674 55.137 -38.242 1.00 73.99 216 ASN J N 1
ATOM 5906 C CA . ASN J 1 74 ? -31.278 54.563 -39.522 1.00 81.81 216 ASN J CA 1
ATOM 5907 C C . ASN J 1 74 ? -32.374 53.662 -40.093 1.00 85.40 216 ASN J C 1
ATOM 5908 O O . ASN J 1 74 ? -32.402 53.371 -41.291 1.00 87.77 216 ASN J O 1
#

CATH classification: 6.10.250.2700

Secondary structure (DSSP, 8-state):
--HHHHHHHHHHHHHHHHHHHHHHHHHHHHHHHHHHHHHHHHHHHHHHHHHHHHHHHHHHHHHHHHHHHHHHT--/--HHHHHHHHHHHHHHHHHHHHHHHHHHHHHHHHHHHHHHHHHHHHHHHHHHHHHHHHHHHHHHHHHHHHHHT-/-HHHHHHHHHHHHHHHHHHHHHHHHHHHHHHHHHHHHHHHHHHHHHHHHHHHHHHHHHHHHHHHHHHHHHHHHHTT-/-HHHHHHHHHHHHHHHHHHHHHHHHHHHHHHHHHHHHHHHHHHHHHHHHHHHHHHHHHHHHHHHHHHHHHHHHTT-/-HHHHHHHHHHHHHHHHHHHHHHHHHHHHHHHHHHHHHHHHHHHHHHHHHHHHHHHHHHHHHHHHHHHHHHH----/-HHHHHHHHHHHHHHHHHHHHHHHHHHHHHHHHHHHHHHHHHHHHHHHHHHHHHHHHHHHHHHHHHHHHTT-/--HHHHHHHHHHHHHHHHHHHHHHHHHHHHHHHHHHHHHHHHHHHHHHHHHHHHHHHHHHHHHHHHHHHHHHT--/-HHHHHHHHHHHHHHHHHHHHHHHHHHHHHHHHHHHHHHHHHHHHHHHHHHHHHHHHHHHHHHHHHHHHHHHH-/-HHHHHHHHHHHHHHHHHHHHHHHHHHHHHHHHHHHHHHHHHHHHHHHHHHHHHHHHHHHHHHHHHHHHHHHHH-/-HHHHHHHHHHHHHHHHHHHHHHHHHHHHHHHHHHHHHHHHHHHHHHHHHHHHHHHHHHHHHHHHHHHHHH-

Sequence (746 aa):
VDAGFENQKELTKMQLDNQKEIAEMQNETQKEIAGIQSATSRQNTKDQVYAQNEMLAYQQKESTARVASIMENTNVDAGFENQKELTKMQLDNQKEIAEMQNETQKEIAGIQSATSRQNTKDQVYAQNEMLAYQQKESTARVASIMENTDAGFENQKELTKMQLDNQKEIAEMQNETQKEIAGIQSATSRQNTKDQVYAQNEMLAYQQKESTARVASIMENTNLSKDAGFENQKELTKMQLDNQKEIAEMQNETQKEIAGIQSATSRQNTKDQVYAQNEMLAYQQKESTARVASIMENTNLSDAGFENQKELTKMQLDNQKEIAEMQNETQKEIAGIQSATSRQNTKDQVYAQNEMLAYQQKESTARVASIMENTNLSDAGFENQKELTKMQLDNQKEIAEMQNETQKEIAGIQSATSRQNTKDQVYAQNEMLAYQQKESTARVASIMENVDAGFENQKELTKMQLDNQKEIAEMQNETQKEIAGIQSATSRQNTKDQVYAQNEMLAYQQKESTARVASIMENTNDAGFENQKELTKMQLDNQKEIAEMQNETQKEIAGIQSATSRQNTKDQVYAQNEMLAYQQKESTARVASIMENTNDAGFENQKELTKMQLDNQKEIAEMQNETQKEIAGIQSATSRQNTKDQVYAQNEMLAYQQKESTARVASIMENTNLDAGFENQKELTKMQLDNQKEIAEMQNETQKEIAGIQSATSRQNTKDQVYAQNEMLAYQQKESTARVASIMEN